Protein AF-A0AAU7BLT0-F1 (afdb_monomer)

Solvent-accessible surface area (backbone atoms only — not comparable to full-atom values): 27805 Å² total; per-residue (Å²): 126,83,79,65,95,32,57,62,42,97,43,63,90,70,58,60,27,49,57,59,54,51,46,29,73,66,62,16,68,49,46,55,25,58,67,55,67,46,71,44,63,78,37,58,17,85,72,25,72,59,22,44,53,38,34,56,51,38,54,55,49,49,54,55,49,50,53,52,51,52,51,50,51,54,51,29,52,54,30,20,71,73,62,75,37,73,39,12,93,90,44,60,62,70,57,52,58,51,50,51,54,52,52,52,63,37,47,43,63,43,60,30,11,44,26,50,51,56,54,52,52,52,49,52,50,44,36,49,46,14,50,40,28,53,51,43,45,53,50,49,51,52,62,51,62,33,66,67,66,51,51,65,75,53,89,53,70,73,53,61,46,32,54,47,65,39,46,59,45,42,51,47,26,51,43,37,26,50,26,49,30,57,68,47,43,64,68,87,70,86,49,62,44,40,39,38,59,46,66,46,78,75,54,99,90,39,73,45,80,42,67,74,45,76,49,80,57,97,52,33,39,38,37,32,28,43,24,20,33,69,29,82,86,64,36,49,27,80,63,38,48,22,29,11,35,44,35,42,41,45,47,51,57,60,93,53,94,49,70,65,64,32,23,48,26,34,34,42,22,53,51,31,52,44,42,43,55,34,49,55,51,45,50,55,52,49,48,56,53,54,71,68,53,51,61,48,78,87,46,81,58,64,91,75,64,60,36,60,54,56,43,51,52,47,50,55,37,54,53,46,41,56,50,51,61,52,43,52,55,70,62,80,82,61,100,63,79,33,31,59,41,51,31,51,50,60,75,41,44,44,29,42,70,53,53,88,48,42,71,61,52,37,51,54,49,32,53,54,51,40,55,56,41,47,49,53,43,48,51,50,47,69,57,66,60,50,65,51,70,95,44,76,60,44,56,52,51,54,52,31,48,55,52,51,44,53,50,41,55,55,48,27,64,74,30,88,75,36,55,59,81,77,75,78,84,76,90,66,98,78,74,81,74,87,80,86,86,88,86,83,91,75,99,72,73,92,72,69,79,62,67,63,58,60,57,54,55,61,57,57,56,56,59,58,53,55,68,67,71,71,72,85,70,97,64,100,71,69,98,84,68,78,78,89,84,76,86,86,90,85,80,91,127

pLDDT: mean 72.09, std 20.04, range [24.53, 92.56]

Mean predicted aligned error: 16.27 Å

Structure (mmCIF, N/CA/C/O backbone):
data_AF-A0AAU7BLT0-F1
#
_entry.id   AF-A0AAU7BLT0-F1
#
loop_
_atom_site.group_PDB
_atom_site.id
_atom_site.type_symbol
_atom_site.label_atom_id
_atom_site.label_alt_id
_atom_site.label_comp_id
_atom_site.label_asym_id
_atom_site.label_entity_id
_atom_site.label_seq_id
_atom_site.pdbx_PDB_ins_code
_atom_site.Cartn_x
_atom_site.Cartn_y
_atom_site.Cartn_z
_atom_site.occupancy
_atom_site.B_iso_or_equiv
_atom_site.auth_seq_id
_atom_site.auth_comp_id
_atom_site.auth_asym_id
_atom_site.auth_atom_id
_atom_site.pdbx_PDB_model_num
ATOM 1 N N . MET A 1 1 ? -8.382 -10.188 36.248 1.00 40.50 1 MET A N 1
ATOM 2 C CA . MET A 1 1 ? -9.639 -9.945 35.510 1.00 40.50 1 MET A CA 1
ATOM 3 C C . MET A 1 1 ? -9.408 -10.408 34.086 1.00 40.50 1 MET A C 1
ATOM 5 O O . MET A 1 1 ? -8.358 -10.093 33.542 1.00 40.50 1 MET A O 1
ATOM 9 N N . ALA A 1 2 ? -10.273 -11.278 33.562 1.00 37.47 2 ALA A N 1
ATOM 10 C CA . ALA A 1 2 ? -10.104 -11.847 32.229 1.00 37.47 2 ALA A CA 1
ATOM 11 C C . ALA A 1 2 ? -10.114 -10.719 31.189 1.00 37.47 2 ALA A C 1
ATOM 13 O O . ALA A 1 2 ? -10.992 -9.860 31.220 1.00 37.47 2 ALA A O 1
ATOM 14 N N . GLN A 1 3 ? -9.112 -10.714 30.314 1.00 46.44 3 GLN A N 1
ATOM 15 C CA . GLN A 1 3 ? -9.011 -9.788 29.193 1.00 46.44 3 GLN A CA 1
ATOM 16 C C . GLN A 1 3 ? -10.298 -9.902 28.364 1.00 46.44 3 GLN A C 1
ATOM 18 O O . GLN A 1 3 ? -10.687 -11.007 27.981 1.00 46.44 3 GLN A O 1
ATOM 23 N N . MET A 1 4 ? -11.011 -8.788 28.173 1.00 58.31 4 MET A N 1
ATOM 24 C CA . MET A 1 4 ? -12.294 -8.794 27.470 1.00 58.31 4 MET A CA 1
ATOM 25 C C . MET A 1 4 ? -12.101 -9.353 26.049 1.00 58.31 4 MET A C 1
ATOM 27 O O . MET A 1 4 ? -11.249 -8.836 25.325 1.00 58.31 4 MET A O 1
ATOM 31 N N . PRO A 1 5 ? -12.874 -10.372 25.622 1.00 58.91 5 PRO A N 1
ATOM 32 C CA . PRO A 1 5 ? -12.659 -11.055 24.341 1.00 58.91 5 PRO A CA 1
ATOM 33 C C . PRO A 1 5 ? -12.848 -10.135 23.123 1.00 58.91 5 PRO A C 1
ATOM 35 O O . PRO A 1 5 ? -12.304 -10.411 22.059 1.00 58.91 5 PRO A O 1
ATOM 38 N N . PHE A 1 6 ? -13.570 -9.022 23.295 1.00 69.69 6 PHE A N 1
ATOM 39 C CA . PHE A 1 6 ? -13.773 -7.978 22.291 1.00 69.69 6 PHE A CA 1
ATOM 40 C C . PHE A 1 6 ? -13.672 -6.596 22.945 1.00 69.69 6 PHE A C 1
ATOM 42 O O . PHE A 1 6 ? -14.680 -5.919 23.145 1.00 69.69 6 PHE A O 1
ATOM 49 N N . SER A 1 7 ? -12.461 -6.189 23.334 1.00 78.19 7 SER A N 1
ATOM 50 C CA . SER A 1 7 ? -12.248 -4.826 23.835 1.00 78.19 7 SER A CA 1
ATOM 51 C C . SER A 1 7 ? -12.543 -3.808 22.723 1.00 78.19 7 SER A C 1
ATOM 53 O O . SER A 1 7 ? -11.964 -3.924 21.639 1.00 78.19 7 SER A O 1
ATOM 55 N N . PRO A 1 8 ? -13.410 -2.805 22.954 1.00 79.62 8 PRO A N 1
ATOM 56 C CA . PRO A 1 8 ? -13.697 -1.773 21.959 1.00 79.62 8 PRO A CA 1
ATOM 57 C C . PRO A 1 8 ? -12.509 -0.832 21.714 1.00 79.62 8 PRO A C 1
ATOM 59 O O . PRO A 1 8 ? -12.447 -0.196 20.665 1.00 79.62 8 PRO A O 1
ATOM 62 N N . CYS A 1 9 ? -11.558 -0.778 22.649 1.00 80.62 9 CYS A N 1
ATOM 63 C CA . CYS A 1 9 ? -10.378 0.077 22.593 1.00 80.62 9 CYS A CA 1
ATOM 64 C C . CYS A 1 9 ? -9.114 -0.794 22.678 1.00 80.62 9 CYS A C 1
ATOM 66 O O . CYS A 1 9 ? -9.040 -1.705 23.507 1.00 80.62 9 CYS A O 1
ATOM 68 N N . SER A 1 10 ? -8.121 -0.523 21.827 1.00 71.31 10 SER A N 1
ATOM 69 C CA . SER A 1 10 ? -6.806 -1.183 21.878 1.00 71.31 10 SER A CA 1
ATOM 70 C C . SER A 1 10 ? -5.952 -0.684 23.046 1.00 71.31 10 SER A C 1
ATOM 72 O O . SER A 1 10 ? -5.192 -1.459 23.617 1.00 71.31 10 SER A O 1
ATOM 74 N N . ASP A 1 11 ? -6.119 0.587 23.416 1.00 73.94 11 ASP A N 1
ATOM 75 C CA . ASP A 1 11 ? -5.579 1.198 24.628 1.00 73.94 11 ASP A CA 1
ATOM 76 C C . ASP A 1 11 ? -6.754 1.739 25.466 1.00 73.94 11 ASP A C 1
ATOM 78 O O . ASP A 1 11 ? -7.514 2.579 24.971 1.00 73.94 11 ASP A O 1
ATOM 82 N N . PRO A 1 12 ? -6.955 1.257 26.704 1.00 69.44 12 PRO A N 1
ATOM 83 C CA . PRO A 1 12 ? -8.014 1.759 27.573 1.00 69.44 12 PRO A CA 1
ATOM 84 C C . PRO A 1 12 ? -7.816 3.204 28.053 1.00 69.44 12 PRO A C 1
ATOM 86 O O . PRO A 1 12 ? -8.786 3.826 28.476 1.00 69.44 12 PRO A O 1
ATOM 89 N N . SER A 1 13 ? -6.589 3.735 28.014 1.00 69.69 13 SER A N 1
ATOM 90 C CA . SER A 1 13 ? -6.262 5.084 28.497 1.00 69.69 13 SER A CA 1
ATOM 91 C C . SER A 1 13 ? -6.510 6.192 27.464 1.00 69.69 13 SER A C 1
ATOM 93 O O . SER A 1 13 ? -6.757 7.335 27.845 1.00 69.69 13 SER A O 1
ATOM 95 N N . ASP A 1 14 ? -6.525 5.851 26.172 1.00 75.81 14 ASP A N 1
ATOM 96 C CA . ASP A 1 14 ? -6.871 6.751 25.062 1.00 75.81 14 ASP A CA 1
ATOM 97 C C . ASP A 1 14 ? -7.836 6.058 24.087 1.00 75.81 14 ASP A C 1
ATOM 99 O O . ASP A 1 14 ? -7.508 5.715 22.944 1.00 75.81 14 ASP A O 1
ATOM 103 N N . CYS A 1 15 ? -9.065 5.811 24.550 1.00 83.50 15 CYS A N 1
ATOM 104 C CA . CYS A 1 15 ? -10.075 5.224 23.683 1.00 83.50 15 CYS A CA 1
ATOM 105 C C . CYS A 1 15 ? -10.564 6.245 22.649 1.00 83.50 15 CYS A C 1
ATOM 107 O O . CYS A 1 15 ? -11.215 7.238 22.978 1.00 83.50 15 CYS A O 1
ATOM 109 N N . SER A 1 16 ? -10.288 5.980 21.371 1.00 85.38 16 SER A N 1
ATOM 110 C CA . SER A 1 16 ? -10.695 6.844 20.256 1.00 85.38 16 SER A CA 1
ATOM 111 C C . SER A 1 16 ? -12.068 6.513 19.660 1.00 85.38 16 SER A C 1
ATOM 113 O O . SER A 1 16 ? -12.598 7.340 18.918 1.00 85.38 16 SER A O 1
ATOM 115 N N . ASP A 1 17 ? -12.684 5.397 20.062 1.00 89.06 17 ASP A N 1
ATOM 116 C CA . ASP A 1 17 ? -14.008 4.971 19.601 1.00 89.06 17 ASP A CA 1
ATOM 117 C C . ASP A 1 17 ? -15.105 5.981 19.979 1.00 89.06 17 ASP A C 1
ATOM 119 O O . ASP A 1 17 ? -15.315 6.312 21.152 1.00 89.06 17 ASP A O 1
ATOM 123 N N . GLN A 1 18 ? -15.838 6.470 18.977 1.00 90.56 18 GLN A N 1
ATOM 124 C CA . GLN A 1 18 ? -16.858 7.500 19.184 1.00 90.56 18 GLN A CA 1
ATOM 125 C C . GLN A 1 18 ? -18.104 6.963 19.902 1.00 90.56 18 GLN A C 1
ATOM 127 O O . GLN A 1 18 ? -18.751 7.701 20.648 1.00 90.56 18 GLN A O 1
ATOM 132 N N . SER A 1 19 ? -18.429 5.681 19.726 1.00 91.06 19 SER A N 1
ATOM 133 C CA . SER A 1 19 ? -19.546 5.008 20.403 1.00 91.06 19 SER A CA 1
ATOM 134 C C . SER A 1 19 ? -19.275 4.888 21.901 1.00 91.06 19 SER A C 1
ATOM 136 O O . SER A 1 19 ? -20.150 5.197 22.708 1.00 91.06 19 SER A O 1
ATOM 138 N N . VAL A 1 20 ? -18.050 4.504 22.282 1.00 91.25 20 VAL A N 1
ATOM 139 C CA . VAL A 1 20 ? -17.615 4.447 23.688 1.00 91.25 20 VAL A CA 1
ATOM 140 C C . VAL A 1 20 ? -17.648 5.840 24.312 1.00 91.25 20 VAL A C 1
ATOM 142 O O . VAL A 1 20 ? -18.235 6.011 25.377 1.00 91.25 20 VAL A O 1
ATOM 145 N N . LYS A 1 21 ? -17.123 6.864 23.623 1.00 90.44 21 LYS A N 1
ATOM 146 C CA . LYS A 1 21 ? -17.201 8.261 24.095 1.00 90.44 21 LYS A CA 1
ATOM 147 C C . LYS A 1 21 ? -18.640 8.733 24.286 1.00 90.44 21 LYS A C 1
ATOM 149 O O . LYS A 1 21 ? -18.938 9.451 25.240 1.00 90.44 21 LYS A O 1
ATOM 154 N N . MET A 1 22 ? -19.546 8.344 23.391 1.00 90.88 22 MET A N 1
ATOM 155 C CA . MET A 1 22 ? -20.962 8.680 23.503 1.00 90.88 22 MET A CA 1
ATOM 156 C C . MET A 1 22 ? -21.622 7.975 24.694 1.00 90.88 22 MET A C 1
ATOM 158 O O . MET A 1 22 ? -22.355 8.625 25.439 1.00 90.88 22 MET A O 1
ATOM 162 N N . LEU A 1 23 ? -21.309 6.698 24.941 1.00 91.12 23 LEU A N 1
ATOM 163 C CA . LEU A 1 23 ? -21.746 5.999 26.153 1.00 91.12 23 LEU A CA 1
ATOM 164 C C . LEU A 1 23 ? -21.183 6.651 27.419 1.00 91.12 23 LEU A C 1
ATOM 166 O O . LEU A 1 23 ? -21.939 6.852 28.366 1.00 91.12 23 LEU A O 1
ATOM 170 N N . GLY A 1 24 ? -19.908 7.046 27.424 1.00 89.44 24 GLY A N 1
ATOM 171 C CA . GLY A 1 24 ? -19.286 7.766 28.538 1.00 89.44 24 GLY A CA 1
ATOM 172 C C . GLY A 1 24 ? -19.991 9.090 28.850 1.00 89.44 24 GLY A C 1
ATOM 173 O O . GLY A 1 24 ? -20.228 9.404 30.012 1.00 89.44 24 GLY A O 1
ATOM 174 N N . ARG A 1 25 ? -20.445 9.837 27.832 1.00 89.00 25 ARG A N 1
ATOM 175 C CA . ARG A 1 25 ? -21.252 11.060 28.037 1.00 89.00 25 ARG A CA 1
ATOM 176 C C . ARG A 1 25 ? -22.628 10.789 28.655 1.00 89.00 25 ARG A C 1
ATOM 178 O O . ARG A 1 25 ? -23.140 11.648 29.363 1.00 89.00 25 ARG A O 1
ATOM 185 N N . ILE A 1 26 ? -23.234 9.634 28.375 1.00 89.31 26 ILE A N 1
ATOM 186 C CA . ILE A 1 26 ? -24.577 9.275 28.861 1.00 89.31 26 ILE A CA 1
ATOM 187 C C . ILE A 1 26 ? -24.500 8.656 30.263 1.00 89.31 26 ILE A C 1
ATOM 189 O O . ILE A 1 26 ? -25.140 9.137 31.196 1.00 89.31 26 ILE A O 1
ATOM 193 N N . PHE A 1 27 ? -23.702 7.601 30.418 1.00 89.38 27 PHE A N 1
ATOM 194 C CA . PHE A 1 27 ? -23.633 6.771 31.624 1.00 89.38 27 PHE A CA 1
ATOM 195 C C . PHE A 1 27 ? -22.518 7.189 32.590 1.00 89.38 27 PHE A C 1
ATOM 197 O O . PHE A 1 27 ? -22.533 6.793 33.757 1.00 89.38 27 PHE A O 1
ATOM 204 N N . GLY A 1 28 ? -21.601 8.050 32.143 1.00 88.06 28 GLY A N 1
ATOM 205 C CA . GLY A 1 28 ? -20.552 8.633 32.969 1.00 88.06 28 GLY A CA 1
ATOM 206 C C . GLY A 1 28 ? -19.299 7.762 33.067 1.00 88.06 28 GLY A C 1
ATOM 207 O O . GLY A 1 28 ? -19.135 6.816 32.291 1.00 88.06 28 GLY A O 1
ATOM 208 N N . PRO A 1 29 ? -18.429 8.050 34.052 1.00 87.06 29 PRO A N 1
ATOM 209 C CA . PRO A 1 29 ? -17.115 7.413 34.192 1.00 87.06 29 PRO A CA 1
ATOM 210 C C . PRO A 1 29 ? -17.170 5.909 34.491 1.00 87.06 29 PRO A C 1
ATOM 212 O O . PRO A 1 29 ? -16.160 5.221 34.380 1.00 87.06 29 PRO A O 1
ATOM 215 N N . VAL A 1 30 ? -18.352 5.361 34.805 1.00 88.12 30 VAL A N 1
ATOM 216 C CA . VAL A 1 30 ? -18.552 3.907 34.910 1.00 88.12 30 VAL A CA 1
ATOM 217 C C . VAL A 1 30 ? -18.152 3.188 33.617 1.00 88.12 30 VAL A C 1
ATOM 219 O O . VAL A 1 30 ? -17.631 2.079 33.670 1.00 88.12 30 VAL A O 1
ATOM 222 N N . ILE A 1 31 ? -18.351 3.822 32.455 1.00 89.06 31 ILE A N 1
ATOM 223 C CA . ILE A 1 31 ? -17.969 3.259 31.156 1.00 89.06 31 ILE A CA 1
ATOM 224 C C . ILE A 1 31 ? -16.453 3.146 31.043 1.00 89.06 31 ILE A C 1
ATOM 226 O O . ILE A 1 31 ? -15.965 2.102 30.622 1.00 89.06 31 ILE A O 1
ATOM 230 N N . ASP A 1 32 ? -15.716 4.166 31.479 1.00 85.94 32 ASP A N 1
ATOM 231 C CA . ASP A 1 32 ? -14.252 4.163 31.444 1.00 85.94 32 ASP A CA 1
ATOM 232 C C . ASP A 1 32 ? -13.696 3.062 32.356 1.00 85.94 32 ASP A C 1
ATOM 234 O O . ASP A 1 32 ? -12.798 2.318 31.959 1.00 85.94 32 ASP A O 1
ATOM 238 N N . SER A 1 33 ? -14.298 2.868 33.537 1.00 86.12 33 SER A N 1
ATOM 239 C CA . SER A 1 33 ? -13.936 1.761 34.426 1.00 86.12 33 SER A CA 1
ATOM 240 C C . SER A 1 33 ? -14.190 0.393 33.796 1.00 86.12 33 SER A C 1
ATOM 242 O O . SER A 1 33 ? -13.324 -0.480 33.875 1.00 86.12 33 SER A O 1
ATOM 244 N N . LEU A 1 34 ? -15.338 0.210 33.135 1.00 86.62 34 LEU A N 1
ATOM 245 C CA . LEU A 1 34 ? -15.687 -1.040 32.453 1.00 86.62 34 LEU A CA 1
ATOM 246 C C . LEU A 1 34 ? -14.769 -1.315 31.251 1.00 86.62 34 LEU A C 1
ATOM 248 O O . LEU A 1 34 ? -14.335 -2.450 31.069 1.00 86.62 34 LEU A O 1
ATOM 252 N N . VAL A 1 35 ? -14.421 -0.287 30.471 1.00 85.94 35 VAL A N 1
ATOM 253 C CA . VAL A 1 35 ? -13.487 -0.382 29.336 1.00 85.94 35 VAL A CA 1
ATOM 254 C C . VAL A 1 35 ? -12.070 -0.717 29.804 1.00 85.94 35 VAL A C 1
ATOM 256 O O . VAL A 1 35 ? -11.416 -1.579 29.220 1.00 85.94 35 VAL A O 1
ATOM 259 N N . ALA A 1 36 ? -11.603 -0.088 30.884 1.00 82.88 36 ALA A N 1
ATOM 260 C CA . ALA A 1 36 ? -10.305 -0.381 31.490 1.00 82.88 36 ALA A CA 1
ATOM 261 C C . ALA A 1 36 ? -10.272 -1.715 32.248 1.00 82.88 36 ALA A C 1
ATOM 263 O O . ALA A 1 36 ? -9.206 -2.151 32.686 1.00 82.88 36 ALA A O 1
ATOM 264 N N . GLY A 1 37 ? -11.428 -2.364 32.425 1.00 79.94 37 GLY A N 1
ATOM 265 C CA . GLY A 1 37 ? -11.562 -3.551 33.257 1.00 79.94 37 GLY A CA 1
ATOM 266 C C . GLY A 1 37 ? -11.150 -3.288 34.704 1.00 79.94 37 GLY A C 1
ATOM 267 O O . GLY A 1 37 ? -10.611 -4.183 35.337 1.00 79.94 37 GLY A O 1
ATOM 268 N N . THR A 1 38 ? -11.343 -2.067 35.205 1.00 82.62 38 THR A N 1
ATOM 269 C CA . THR A 1 38 ? -11.109 -1.689 36.608 1.00 82.62 38 THR A CA 1
ATOM 270 C C . THR A 1 38 ? -12.391 -1.856 37.419 1.00 82.62 38 THR A C 1
ATOM 272 O O . THR A 1 38 ? -13.465 -2.034 36.849 1.00 82.62 38 THR A O 1
ATOM 275 N N . ASP A 1 39 ? -12.290 -1.844 38.752 1.00 81.12 39 ASP A N 1
ATOM 276 C CA . ASP A 1 39 ? -13.460 -2.031 39.615 1.00 81.12 39 ASP A CA 1
ATOM 277 C C . ASP A 1 39 ? -14.449 -0.857 39.457 1.00 81.12 39 ASP A C 1
ATOM 279 O O . ASP A 1 39 ? -14.129 0.264 39.868 1.00 81.12 39 ASP A O 1
ATOM 283 N N . PRO A 1 40 ? -15.658 -1.080 38.902 1.00 79.12 40 PRO A N 1
ATOM 284 C CA . PRO A 1 40 ? -16.648 -0.021 38.734 1.00 79.12 40 PRO A CA 1
ATOM 285 C C . PRO A 1 40 ? -17.160 0.521 40.076 1.00 79.12 40 PRO A C 1
ATOM 287 O O . PRO A 1 40 ? -17.698 1.623 40.114 1.00 79.12 40 PRO A O 1
ATOM 290 N N . ASN A 1 41 ? -16.960 -0.198 41.188 1.00 78.75 41 ASN A N 1
ATOM 291 C CA . ASN A 1 41 ? -17.336 0.268 42.525 1.00 78.75 41 ASN A CA 1
ATOM 292 C C . ASN A 1 41 ? -16.447 1.409 43.047 1.00 78.75 41 ASN A C 1
ATOM 294 O O . ASN A 1 41 ? -16.811 2.063 44.026 1.00 78.75 41 ASN A O 1
ATOM 298 N N . ALA A 1 42 ? -15.303 1.669 42.410 1.00 78.44 42 ALA A N 1
ATOM 299 C CA . ALA A 1 42 ? -14.466 2.825 42.725 1.00 78.44 42 ALA A CA 1
ATOM 300 C C . ALA A 1 42 ? -15.062 4.150 42.210 1.00 78.44 42 ALA A C 1
ATOM 302 O O . ALA A 1 42 ? -14.594 5.223 42.585 1.00 78.44 42 ALA A O 1
ATOM 303 N N . VAL A 1 43 ? -16.086 4.087 41.352 1.00 79.00 43 VAL A N 1
ATOM 304 C CA . VAL A 1 43 ? -16.777 5.259 40.811 1.00 79.00 43 VAL A CA 1
ATOM 305 C C . VAL A 1 43 ? -17.921 5.645 41.740 1.00 79.00 43 VAL A C 1
ATOM 307 O O . VAL A 1 43 ? -18.775 4.819 42.054 1.00 79.00 43 VAL A O 1
ATOM 310 N N . GLU A 1 44 ? -17.974 6.906 42.160 1.00 77.44 44 GLU A N 1
ATOM 311 C CA . GLU A 1 44 ? -19.081 7.410 42.975 1.00 77.44 44 GLU A CA 1
ATOM 312 C C . GLU A 1 44 ? -20.333 7.678 42.128 1.00 77.44 44 GLU A C 1
ATOM 314 O O . GLU A 1 44 ? -20.264 8.298 41.065 1.00 77.44 44 GLU A O 1
ATOM 319 N N . ALA A 1 45 ? -21.509 7.300 42.640 1.00 72.25 45 ALA A N 1
ATOM 320 C CA . ALA A 1 45 ? -22.798 7.562 41.990 1.00 72.25 45 ALA A CA 1
ATOM 321 C C . ALA A 1 45 ? -23.063 9.055 41.695 1.00 72.25 45 ALA A C 1
ATOM 323 O O . ALA A 1 45 ? -23.789 9.380 40.757 1.00 72.25 45 ALA A O 1
ATOM 324 N N . GLY A 1 46 ? -22.464 9.969 42.470 1.00 71.19 46 GLY A N 1
ATOM 325 C CA . GLY A 1 46 ? -22.570 11.418 42.261 1.00 71.19 46 GLY A CA 1
ATOM 326 C C . GLY A 1 46 ? -21.848 11.923 41.008 1.00 71.19 46 GLY A C 1
ATOM 327 O O . GLY A 1 46 ? -22.114 13.035 40.556 1.00 71.19 46 GLY A O 1
ATOM 328 N N . ALA A 1 47 ? -20.978 11.107 40.406 1.00 73.38 47 ALA A N 1
ATOM 329 C CA . ALA A 1 47 ? -20.264 11.462 39.185 1.00 73.38 47 ALA A CA 1
ATOM 330 C C . ALA A 1 47 ? -21.170 11.500 37.938 1.00 73.38 47 ALA A C 1
ATOM 332 O O . ALA A 1 47 ? -20.758 12.012 36.897 1.00 73.38 47 ALA A O 1
ATOM 333 N N . ASN A 1 48 ? -22.400 10.969 38.011 1.00 83.12 48 ASN A N 1
ATOM 334 C CA . ASN A 1 48 ? -23.370 11.027 36.920 1.00 83.12 48 ASN A CA 1
ATOM 335 C C . ASN A 1 48 ? -24.823 11.123 37.440 1.00 83.12 48 ASN A C 1
ATOM 337 O O . ASN A 1 48 ? -25.241 10.402 38.346 1.00 83.12 48 ASN A O 1
ATOM 341 N N . ILE A 1 49 ? -25.629 11.991 36.820 1.00 85.69 49 ILE A N 1
ATOM 342 C CA . ILE A 1 49 ? -27.051 12.185 37.158 1.00 85.69 49 ILE A CA 1
ATOM 343 C C . ILE A 1 49 ? -27.854 10.886 37.012 1.00 85.69 49 ILE A C 1
ATOM 345 O O . ILE A 1 49 ? -28.647 10.540 37.886 1.00 85.69 49 ILE A O 1
ATOM 349 N N . LEU A 1 50 ? -27.636 10.144 35.929 1.00 85.00 50 LEU A N 1
ATOM 350 C CA . LEU A 1 50 ? -28.315 8.888 35.641 1.00 85.00 50 LEU A CA 1
ATOM 351 C C . LEU A 1 50 ? -27.969 7.811 36.677 1.00 85.00 50 LEU A C 1
ATOM 353 O O . LEU A 1 50 ? -28.857 7.086 37.117 1.00 85.00 50 LEU A O 1
ATOM 357 N N . ALA A 1 51 ? -26.715 7.759 37.131 1.00 83.81 51 ALA A N 1
ATOM 358 C CA . ALA A 1 51 ? -26.290 6.874 38.216 1.00 83.81 51 ALA A CA 1
ATOM 359 C C . ALA A 1 51 ? -27.019 7.194 39.534 1.00 83.81 51 ALA A C 1
ATOM 361 O O . ALA A 1 51 ? -27.491 6.293 40.230 1.00 83.81 51 ALA A O 1
ATOM 362 N N . THR A 1 52 ? -27.196 8.482 39.840 1.00 84.25 52 THR A N 1
ATOM 363 C CA . THR A 1 52 ? -27.975 8.930 41.005 1.00 84.25 52 THR A CA 1
ATOM 364 C C . THR A 1 52 ? -29.454 8.535 40.883 1.00 84.25 52 THR A C 1
ATOM 366 O O . THR A 1 52 ? -30.039 8.013 41.834 1.00 84.25 52 THR A O 1
ATOM 369 N N . MET A 1 53 ? -30.060 8.714 39.704 1.00 86.38 53 MET A N 1
ATOM 370 C CA . MET A 1 53 ? -31.446 8.301 39.443 1.00 86.38 53 MET A CA 1
ATOM 371 C C . MET A 1 53 ? -31.625 6.781 39.533 1.00 86.38 53 MET A C 1
ATOM 373 O O . MET A 1 53 ? -32.603 6.310 40.119 1.00 86.38 53 MET A O 1
ATOM 377 N N . PHE A 1 54 ? -30.680 6.006 38.993 1.00 87.12 54 PHE A N 1
ATOM 378 C CA . PHE A 1 54 ? -30.712 4.549 39.074 1.00 87.12 54 PHE A CA 1
ATOM 379 C C . PHE A 1 54 ? -30.526 4.038 40.494 1.00 87.12 54 PHE A C 1
ATOM 381 O O . PHE A 1 54 ? -31.205 3.084 40.857 1.00 87.12 54 PHE A O 1
ATOM 388 N N . SER A 1 55 ? -29.704 4.684 41.320 1.00 83.62 55 SER A N 1
ATOM 389 C CA . SER A 1 55 ? -29.575 4.322 42.735 1.00 83.62 55 SER A CA 1
ATOM 390 C C . SER A 1 55 ? -30.931 4.391 43.446 1.00 83.62 55 SER A C 1
ATOM 392 O O . SER A 1 55 ? -31.369 3.422 44.077 1.00 83.62 55 SER A O 1
ATOM 394 N N . PHE A 1 56 ? -31.664 5.492 43.244 1.00 86.69 56 PHE A N 1
ATOM 395 C CA . PHE A 1 56 ? -33.008 5.652 43.794 1.00 86.69 56 PHE A CA 1
ATOM 396 C C . PHE A 1 56 ? -33.986 4.610 43.230 1.00 86.69 56 PHE A C 1
ATOM 398 O O . PHE A 1 56 ? -34.676 3.922 43.983 1.00 86.69 56 PHE A O 1
ATOM 405 N N . PHE A 1 57 ? -34.001 4.423 41.910 1.00 87.38 57 PHE A N 1
ATOM 406 C CA . PHE A 1 57 ? -34.853 3.432 41.252 1.00 87.38 57 PHE A CA 1
ATOM 407 C C . PHE A 1 57 ? -34.590 1.992 41.733 1.00 87.38 57 PHE A C 1
ATOM 409 O O . PHE A 1 57 ? -35.528 1.270 42.074 1.00 87.38 57 PHE A O 1
ATOM 416 N N . ASN A 1 58 ? -33.320 1.589 41.827 1.00 87.25 58 ASN A N 1
ATOM 417 C CA . ASN A 1 58 ? -32.898 0.262 42.277 1.00 87.25 58 ASN A CA 1
ATOM 418 C C . ASN A 1 58 ? -33.314 0.018 43.736 1.00 87.25 58 ASN A C 1
ATOM 420 O O . ASN A 1 58 ? -33.811 -1.062 44.059 1.00 87.25 58 ASN A O 1
ATOM 424 N N . SER A 1 59 ? -33.203 1.031 44.605 1.00 85.62 59 SER A N 1
ATOM 425 C CA . SER A 1 59 ? -33.707 0.934 45.982 1.00 85.62 59 SER A CA 1
ATOM 426 C C . SER A 1 59 ? -35.226 0.713 46.042 1.00 85.62 59 SER A C 1
ATOM 428 O O . SER A 1 59 ? -35.693 -0.126 46.813 1.00 85.62 59 SER A O 1
ATOM 430 N N . GLY A 1 60 ? -35.998 1.373 45.170 1.00 87.81 60 GLY A N 1
ATOM 431 C CA . GLY A 1 60 ? -37.444 1.169 45.057 1.00 87.81 60 GLY A CA 1
ATOM 432 C C . GLY A 1 60 ? -37.813 -0.249 44.608 1.00 87.81 60 GLY A C 1
ATOM 433 O O . GLY A 1 60 ? -38.707 -0.873 45.182 1.00 87.81 60 GLY A O 1
ATOM 434 N N . ILE A 1 61 ? -37.084 -0.800 43.632 1.00 88.69 61 ILE A N 1
ATOM 435 C CA . ILE A 1 61 ? -37.279 -2.187 43.181 1.00 88.69 61 ILE A CA 1
ATOM 436 C C . ILE A 1 61 ? -36.939 -3.185 44.287 1.00 88.69 61 ILE A C 1
ATOM 438 O O . ILE A 1 61 ? -37.662 -4.166 44.444 1.00 88.69 61 ILE A O 1
ATOM 442 N N . LEU A 1 62 ? -35.885 -2.954 45.076 1.00 86.88 62 LEU A N 1
ATOM 443 C CA . LEU A 1 62 ? -35.532 -3.852 46.180 1.00 86.88 62 LEU A CA 1
ATOM 444 C C . LEU A 1 62 ? -36.628 -3.934 47.243 1.00 86.88 62 LEU A C 1
ATOM 446 O O . LEU A 1 62 ? -36.870 -5.019 47.771 1.00 86.88 62 LEU A O 1
ATOM 450 N N . ILE A 1 63 ? -37.337 -2.835 47.514 1.00 89.69 63 ILE A N 1
ATOM 451 C CA . ILE A 1 63 ? -38.502 -2.850 48.409 1.00 89.69 63 ILE A CA 1
ATOM 452 C C . ILE A 1 63 ? -39.574 -3.795 47.853 1.00 89.69 63 ILE A C 1
ATOM 454 O O . ILE A 1 63 ? -40.021 -4.698 48.560 1.00 89.69 63 ILE A O 1
ATOM 458 N N . ILE A 1 64 ? -39.934 -3.659 46.574 1.00 89.75 64 ILE A N 1
ATOM 459 C CA . ILE A 1 64 ? -40.907 -4.552 45.920 1.00 89.75 64 ILE A CA 1
ATOM 460 C C . ILE A 1 64 ? -40.407 -6.004 45.925 1.00 89.75 64 ILE A C 1
ATOM 462 O O . ILE A 1 64 ? -41.158 -6.921 46.258 1.00 89.75 64 ILE A O 1
ATOM 466 N N . GLY A 1 65 ? -39.127 -6.222 45.619 1.00 87.44 65 GLY A N 1
ATOM 467 C CA . GLY A 1 65 ? -38.489 -7.534 45.662 1.00 87.44 65 GLY A CA 1
ATOM 468 C C . GLY A 1 65 ? -38.597 -8.175 47.045 1.00 87.44 65 GLY A C 1
ATOM 469 O O . GLY A 1 65 ? -38.989 -9.334 47.151 1.00 87.44 65 GLY A O 1
ATOM 470 N N . SER A 1 66 ? -38.349 -7.414 48.113 1.00 86.88 66 SER A N 1
ATOM 471 C CA . SER A 1 66 ? -38.474 -7.898 49.493 1.00 86.88 66 SER A CA 1
ATOM 472 C C . SER A 1 66 ? -39.907 -8.306 49.860 1.00 86.88 66 SER A C 1
ATOM 474 O O . SER A 1 66 ? -40.098 -9.306 50.557 1.00 86.88 66 SER A O 1
ATOM 476 N N . LEU A 1 67 ? -40.921 -7.605 49.336 1.00 90.88 67 LEU A N 1
ATOM 477 C CA . LEU A 1 67 ? -42.331 -7.963 49.526 1.00 90.88 67 LEU A CA 1
ATOM 478 C C . LEU A 1 67 ? -42.664 -9.288 48.831 1.00 90.88 67 LEU A C 1
ATOM 480 O O . LEU A 1 67 ? -43.314 -10.148 49.425 1.00 90.88 67 LEU A O 1
ATOM 484 N N . ILE A 1 68 ? -42.168 -9.486 47.606 1.00 88.12 68 ILE A N 1
ATOM 485 C CA . ILE A 1 68 ? -42.338 -10.742 46.865 1.00 88.12 68 ILE A CA 1
ATOM 486 C C . ILE A 1 68 ? -41.648 -11.893 47.602 1.00 88.12 68 ILE A C 1
ATOM 488 O O . ILE A 1 68 ? -42.251 -12.947 47.784 1.00 88.12 68 ILE A O 1
ATOM 492 N N . VAL A 1 69 ? -40.411 -11.702 48.071 1.00 87.62 69 VAL A N 1
ATOM 493 C CA . VAL A 1 69 ? -39.681 -12.732 48.828 1.00 87.62 69 VAL A CA 1
ATOM 494 C C . VAL A 1 69 ? -40.411 -13.089 50.119 1.00 87.62 69 VAL A C 1
ATOM 496 O O . VAL A 1 69 ? -40.544 -14.269 50.432 1.00 87.62 69 VAL A O 1
ATOM 4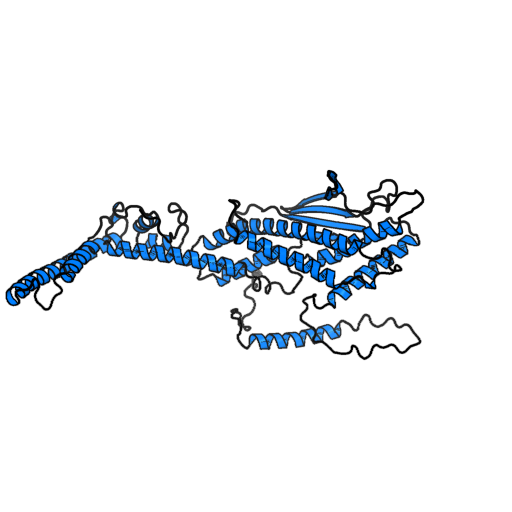99 N N . SER A 1 70 ? -40.947 -12.095 50.828 1.00 87.62 70 SER A N 1
ATOM 500 C CA . SER A 1 70 ? -41.748 -12.315 52.038 1.00 87.62 70 SER A CA 1
ATOM 501 C C . SER A 1 70 ? -43.006 -13.135 51.740 1.00 87.62 70 SER A C 1
ATOM 503 O O . SER A 1 70 ? -43.301 -14.093 52.451 1.00 87.62 70 SER A O 1
ATOM 505 N N . TYR A 1 71 ? -43.713 -12.821 50.649 1.00 88.69 71 TYR A N 1
ATOM 506 C CA . TYR A 1 71 ? -44.866 -13.601 50.192 1.00 88.69 71 TYR A CA 1
ATOM 507 C C . TYR A 1 71 ? -44.486 -15.047 49.846 1.00 88.69 71 TYR A C 1
ATOM 509 O O . TYR A 1 71 ? -45.146 -15.983 50.299 1.00 88.69 71 TYR A O 1
ATOM 517 N N . VAL A 1 72 ? -43.400 -15.248 49.092 1.00 86.25 72 VAL A N 1
ATOM 518 C CA . VAL A 1 72 ? -42.919 -16.591 48.732 1.00 86.25 72 VAL A CA 1
ATOM 519 C C . VAL A 1 72 ? -42.498 -17.380 49.970 1.00 86.25 72 VAL A C 1
ATOM 521 O O . VAL A 1 72 ? -42.760 -18.578 50.036 1.00 86.25 72 VAL A O 1
ATOM 524 N N . ALA A 1 73 ? -41.891 -16.734 50.967 1.00 85.44 73 ALA A N 1
ATOM 525 C CA . ALA A 1 73 ? -41.525 -17.383 52.220 1.00 85.44 73 ALA A CA 1
ATOM 526 C C . ALA A 1 73 ? -42.767 -17.873 52.982 1.00 85.44 73 ALA A C 1
ATOM 528 O O . ALA A 1 73 ? -42.816 -19.037 53.375 1.00 85.44 73 ALA A O 1
ATOM 529 N N . VAL A 1 74 ? -43.792 -17.024 53.130 1.00 88.38 74 VAL A N 1
ATOM 530 C CA . VAL A 1 74 ? -45.052 -17.395 53.799 1.00 88.38 74 VAL A CA 1
ATOM 531 C C . VAL A 1 74 ? -45.747 -18.534 53.053 1.00 88.38 74 VAL A C 1
ATOM 533 O O . VAL A 1 74 ? -46.039 -19.566 53.654 1.00 88.38 74 VAL A O 1
ATOM 536 N N . MET A 1 75 ? -45.939 -18.397 51.739 1.00 84.88 75 MET A N 1
ATOM 537 C CA . MET A 1 75 ? -46.577 -19.435 50.922 1.00 84.88 75 MET A CA 1
ATOM 538 C C . MET A 1 75 ? -45.770 -20.733 50.891 1.00 84.88 75 MET A C 1
ATOM 540 O O . MET A 1 75 ? -46.349 -21.815 50.920 1.00 84.88 75 MET A O 1
ATOM 544 N N . GLY A 1 76 ? -44.439 -20.646 50.877 1.00 83.50 76 GLY A N 1
ATOM 545 C CA . GLY A 1 76 ? -43.552 -21.803 50.951 1.00 83.50 76 GLY A CA 1
ATOM 546 C C . GLY A 1 76 ? -43.740 -22.586 52.249 1.00 83.50 76 GLY A C 1
ATOM 547 O O . GLY A 1 76 ? -43.845 -23.812 52.206 1.00 83.50 76 GLY A O 1
ATOM 548 N N . VAL A 1 77 ? -43.850 -21.898 53.391 1.00 85.50 77 VAL A N 1
ATOM 549 C CA . VAL A 1 77 ? -44.141 -22.530 54.690 1.00 85.50 77 VAL A CA 1
ATOM 550 C C . VAL A 1 77 ? -45.538 -23.151 54.692 1.00 85.50 77 VAL A C 1
ATOM 552 O O . VAL A 1 77 ? -45.680 -24.310 55.075 1.00 85.50 77 VAL A O 1
ATOM 555 N N . THR A 1 78 ? -46.559 -22.430 54.219 1.00 84.62 78 THR A N 1
ATOM 556 C CA . THR A 1 78 ? -47.942 -22.935 54.165 1.00 84.62 78 THR A CA 1
ATOM 557 C C . THR A 1 78 ? -48.070 -24.175 53.280 1.00 84.62 78 THR A C 1
ATOM 559 O O . THR A 1 78 ? -48.681 -25.160 53.687 1.00 84.62 78 THR A O 1
ATOM 562 N N . ASN A 1 79 ? -47.453 -24.168 52.099 1.00 80.94 79 ASN A N 1
ATOM 563 C CA . ASN A 1 79 ? -47.474 -25.309 51.186 1.00 80.94 79 ASN A CA 1
ATOM 564 C C . ASN A 1 79 ? -46.694 -26.503 51.750 1.00 80.94 79 ASN A C 1
ATOM 566 O O . ASN A 1 79 ? -47.145 -27.636 51.626 1.00 80.94 79 ASN A O 1
ATOM 570 N N . THR A 1 80 ? -45.576 -26.258 52.441 1.00 84.25 80 THR A N 1
ATOM 571 C CA . THR A 1 80 ? -44.832 -27.321 53.141 1.00 84.25 80 THR A CA 1
ATOM 572 C C . THR A 1 80 ? -45.668 -27.956 54.253 1.00 84.25 80 THR A C 1
ATOM 574 O O . THR A 1 80 ? -45.655 -29.173 54.415 1.00 84.25 80 THR A O 1
ATOM 577 N N . ALA A 1 81 ? -46.417 -27.142 55.004 1.00 82.88 81 ALA A N 1
ATOM 578 C CA . ALA A 1 81 ? -47.275 -27.617 56.086 1.00 82.88 81 ALA A CA 1
ATOM 579 C C . ALA A 1 81 ? -48.463 -28.459 55.583 1.00 82.88 81 ALA A C 1
ATOM 581 O O . ALA A 1 81 ? -48.851 -29.408 56.259 1.00 82.88 81 ALA A O 1
ATOM 582 N N . ASN A 1 82 ? -49.020 -28.132 54.412 1.00 80.94 82 ASN A N 1
ATOM 583 C CA . ASN A 1 82 ? -50.164 -28.848 53.838 1.00 80.94 82 ASN A CA 1
ATOM 584 C C . ASN A 1 82 ? -49.764 -30.116 53.062 1.00 80.94 82 ASN A C 1
ATOM 586 O O . ASN A 1 82 ? -50.448 -31.131 53.175 1.00 80.94 82 ASN A O 1
ATOM 590 N N . ASP A 1 83 ? -48.672 -30.071 52.291 1.00 80.94 83 ASP A N 1
ATOM 591 C CA . ASP A 1 83 ? -48.295 -31.155 51.370 1.00 80.94 83 ASP A CA 1
ATOM 592 C C . ASP A 1 83 ? -47.255 -32.129 51.957 1.00 80.94 83 ASP A C 1
ATOM 594 O O . ASP A 1 83 ? -47.028 -33.198 51.392 1.00 80.94 83 ASP A O 1
ATOM 598 N N . GLY A 1 84 ? -46.590 -31.777 53.064 1.00 78.56 84 GLY A N 1
ATOM 599 C CA . GLY A 1 84 ? -45.551 -32.601 53.700 1.00 78.56 84 GLY A CA 1
ATOM 600 C C . GLY A 1 84 ? -44.209 -32.659 52.950 1.00 78.56 84 GLY A C 1
ATOM 601 O O . GLY A 1 84 ? -43.250 -33.239 53.456 1.00 78.56 84 GLY A O 1
ATOM 602 N N . GLU A 1 85 ? -44.109 -32.031 51.776 1.00 77.31 85 GLU A N 1
ATOM 603 C CA . GLU A 1 85 ? -42.880 -31.869 50.990 1.00 77.31 85 GLU A CA 1
ATOM 604 C C . GLU A 1 85 ? -42.381 -30.414 51.073 1.00 77.31 85 GLU A C 1
ATOM 606 O O . GLU A 1 85 ? -43.173 -29.473 51.045 1.00 77.31 85 GLU A O 1
ATOM 611 N N . ALA A 1 86 ? -41.063 -30.195 51.168 1.00 72.19 86 ALA A N 1
ATOM 612 C CA . ALA A 1 86 ? -40.486 -28.851 51.281 1.00 72.19 86 ALA A CA 1
ATOM 613 C C . ALA A 1 86 ? -40.830 -27.968 50.059 1.00 72.19 86 ALA A C 1
ATOM 615 O O . ALA A 1 86 ? -40.435 -28.288 48.940 1.00 72.19 86 ALA A O 1
ATOM 616 N N . MET A 1 87 ? -41.502 -26.834 50.302 1.00 71.19 87 MET A N 1
ATOM 617 C CA . MET A 1 87 ? -42.156 -25.912 49.345 1.00 71.19 87 MET A CA 1
ATOM 618 C C . MET A 1 87 ? -43.444 -26.411 48.658 1.00 71.19 87 MET A C 1
ATOM 620 O O . MET A 1 87 ? -44.050 -25.661 47.891 1.00 71.19 87 MET A O 1
ATOM 624 N N . GLY A 1 88 ? -43.929 -27.604 48.998 1.00 67.31 88 GLY A N 1
ATOM 625 C CA . GLY A 1 88 ? -45.138 -28.211 48.438 1.00 67.31 88 GLY A CA 1
ATOM 626 C C . GLY A 1 88 ? -44.988 -28.727 47.007 1.00 67.31 88 GLY A C 1
ATOM 627 O O . GLY A 1 88 ? -44.012 -28.453 46.310 1.00 67.31 88 GLY A O 1
ATOM 628 N N . LYS A 1 89 ? -45.990 -29.478 46.543 1.00 65.62 89 LYS A N 1
ATOM 629 C CA . LYS A 1 89 ? -45.908 -30.276 45.303 1.00 65.62 89 LYS A CA 1
ATOM 630 C C . LYS A 1 89 ? -45.965 -29.439 44.020 1.00 65.62 89 LYS A C 1
ATOM 632 O O . LYS A 1 89 ? -45.639 -29.910 42.933 1.00 65.62 89 LYS A O 1
ATOM 637 N N . SER A 1 90 ? -46.421 -28.193 44.144 1.00 70.94 90 SER A N 1
ATOM 638 C CA . SER A 1 90 ? -46.629 -27.260 43.032 1.00 70.94 90 SER A CA 1
ATOM 639 C C . SER A 1 90 ? -45.422 -26.357 42.741 1.00 70.94 90 SER A C 1
ATOM 641 O O . SER A 1 90 ? -45.385 -25.734 41.680 1.00 70.94 90 SER A O 1
ATOM 643 N N . TRP A 1 91 ? -44.431 -26.278 43.640 1.00 70.06 91 TRP A N 1
ATOM 644 C CA . TRP A 1 91 ? -43.258 -25.406 43.494 1.00 70.06 91 TRP A CA 1
ATOM 645 C C . TRP A 1 91 ? -41.971 -26.224 43.402 1.00 70.06 91 TRP A C 1
ATOM 647 O O . TRP A 1 91 ? -41.807 -27.258 44.043 1.00 70.06 91 TRP A O 1
ATOM 657 N N . SER A 1 92 ? -41.003 -25.743 42.619 1.00 76.81 92 SER A N 1
ATOM 658 C CA . SER A 1 92 ? -39.685 -26.373 42.595 1.00 76.81 92 SER A CA 1
ATOM 659 C C . SER A 1 92 ? -38.906 -25.991 43.855 1.00 76.81 92 SER A C 1
ATOM 661 O O . SER A 1 92 ? -38.415 -24.863 43.960 1.00 76.81 92 SER A O 1
ATOM 663 N N . SER A 1 93 ? -38.767 -26.949 44.774 1.00 76.12 93 SER A N 1
ATOM 664 C CA . SER A 1 93 ? -38.015 -26.825 46.034 1.00 76.12 93 SER A CA 1
ATOM 665 C C . SER A 1 93 ? -36.553 -26.388 45.832 1.00 76.12 93 SER A C 1
ATOM 667 O O . SER A 1 93 ? -35.995 -25.659 46.646 1.00 76.12 93 SER A O 1
ATOM 669 N N . LEU A 1 94 ? -35.944 -26.760 44.697 1.00 81.06 94 LEU A N 1
ATOM 670 C CA . LEU A 1 94 ? -34.560 -26.407 44.365 1.00 81.06 94 LEU A CA 1
ATOM 671 C C . LEU A 1 94 ? -34.444 -25.076 43.605 1.00 81.06 94 LEU A C 1
ATOM 673 O O . LEU A 1 94 ? -33.594 -24.249 43.921 1.00 81.06 94 LEU A O 1
ATOM 677 N N . TRP A 1 95 ? -35.286 -24.842 42.594 1.00 83.19 95 TRP A N 1
ATOM 678 C CA . TRP A 1 95 ? -35.113 -23.689 41.701 1.00 83.19 95 TRP A CA 1
ATOM 679 C C . TRP A 1 95 ? -35.693 -22.386 42.245 1.00 83.19 95 TRP A C 1
ATOM 681 O O . TRP A 1 95 ? -35.216 -21.312 41.874 1.00 83.19 95 TRP A O 1
ATOM 691 N N . THR A 1 96 ? -36.700 -22.451 43.116 1.00 85.50 96 THR A N 1
ATOM 692 C CA . THR A 1 96 ? -37.336 -21.243 43.662 1.00 85.50 96 THR A CA 1
ATOM 693 C C . THR A 1 96 ? -36.372 -20.449 44.552 1.00 85.50 96 THR A C 1
ATOM 695 O O . THR A 1 96 ? -36.177 -19.262 44.274 1.00 85.50 96 THR A O 1
ATOM 698 N N . PRO A 1 97 ? -35.692 -21.055 45.549 1.00 82.00 97 PRO A N 1
ATOM 699 C CA . PRO A 1 97 ? -34.733 -20.321 46.375 1.00 82.00 97 PRO A CA 1
ATOM 700 C C . PRO A 1 97 ? -33.541 -19.811 45.560 1.00 82.00 97 PRO A C 1
ATOM 702 O O . PRO A 1 97 ? -33.109 -18.675 45.744 1.00 82.00 97 PRO A O 1
ATOM 705 N N . VAL A 1 98 ? -33.058 -20.605 44.596 1.00 87.06 98 VAL A N 1
ATOM 706 C CA . VAL A 1 98 ? -31.951 -20.216 43.707 1.00 87.06 98 VAL A CA 1
ATOM 707 C C . VAL A 1 98 ? -32.300 -18.966 42.899 1.00 87.06 98 VAL A C 1
ATOM 709 O O . VAL A 1 98 ? -31.499 -18.037 42.852 1.00 87.06 98 VAL A O 1
ATOM 712 N N . ARG A 1 99 ? -33.499 -18.888 42.307 1.00 85.19 99 ARG A N 1
ATOM 713 C CA . ARG A 1 99 ? -33.942 -17.698 41.558 1.00 85.19 99 ARG A CA 1
ATOM 714 C C . ARG A 1 99 ? -34.081 -16.466 42.444 1.00 85.19 99 ARG A C 1
ATOM 716 O O . ARG A 1 99 ? -33.753 -15.374 41.995 1.00 85.19 99 ARG A O 1
ATOM 723 N N . ILE A 1 100 ? -34.544 -16.635 43.682 1.00 85.94 100 ILE A N 1
ATOM 724 C CA . ILE A 1 100 ? -34.686 -15.529 44.634 1.00 85.94 100 ILE A CA 1
ATOM 725 C C . ILE A 1 100 ? -33.319 -14.981 45.042 1.00 85.94 100 ILE A C 1
ATOM 727 O O . ILE A 1 100 ? -33.103 -13.775 44.960 1.00 85.94 100 ILE A O 1
ATOM 731 N N . VAL A 1 101 ? -32.387 -15.851 45.435 1.00 86.06 101 VAL A N 1
ATOM 732 C CA . VAL A 1 101 ? -31.040 -15.431 45.849 1.00 86.06 101 VAL A CA 1
ATOM 733 C C . VAL A 1 101 ? -30.277 -14.838 44.667 1.00 86.06 101 VAL A C 1
ATOM 735 O O . VAL A 1 101 ? -29.686 -13.770 44.802 1.00 86.06 101 VAL A O 1
ATOM 738 N N . ALA A 1 102 ? -30.337 -15.475 43.494 1.00 85.56 102 ALA A N 1
ATOM 739 C CA . ALA A 1 102 ? -29.685 -14.968 42.290 1.00 85.56 102 ALA A CA 1
ATOM 740 C C . ALA A 1 102 ? -30.289 -13.632 41.831 1.00 85.56 102 ALA A C 1
ATOM 742 O O . ALA A 1 102 ? -29.549 -12.689 41.565 1.00 85.56 102 ALA A O 1
ATOM 743 N N . GLY A 1 103 ? -31.620 -13.519 41.786 1.00 83.31 103 GLY A N 1
ATOM 744 C CA . GLY A 1 103 ? -32.309 -12.280 41.425 1.00 83.31 103 GLY A CA 1
ATOM 745 C C . GLY A 1 103 ? -32.027 -11.150 42.415 1.00 83.31 103 GLY A C 1
ATOM 746 O O . GLY A 1 103 ? -31.739 -10.033 42.000 1.00 83.31 103 GLY A O 1
ATOM 747 N N . GLY A 1 104 ? -32.030 -11.452 43.716 1.00 83.56 104 GLY A N 1
ATOM 748 C CA . GLY A 1 104 ? -31.686 -10.497 44.767 1.00 83.56 104 GLY A CA 1
ATOM 749 C C . GLY A 1 104 ? -30.247 -9.999 44.653 1.00 83.56 104 GLY A C 1
ATOM 750 O O . GLY A 1 104 ? -30.032 -8.792 44.613 1.00 83.56 104 GLY A O 1
ATOM 751 N N . ALA A 1 105 ? -29.274 -10.907 44.523 1.00 83.31 105 ALA A N 1
ATOM 752 C CA . ALA A 1 105 ? -27.855 -10.562 44.406 1.00 83.31 105 ALA A CA 1
ATOM 753 C C . ALA A 1 105 ? -27.569 -9.646 43.206 1.00 83.31 105 ALA A C 1
ATOM 755 O O . ALA A 1 105 ? -26.773 -8.715 43.292 1.00 83.31 105 ALA A O 1
ATOM 756 N N . VAL A 1 106 ? -28.253 -9.893 42.092 1.00 85.00 106 VAL A N 1
ATOM 757 C CA . VAL A 1 106 ? -28.062 -9.185 40.826 1.00 85.00 106 VAL A CA 1
ATOM 758 C C . VAL A 1 106 ? -28.738 -7.795 40.810 1.00 85.00 106 VAL A C 1
ATOM 760 O O . VAL A 1 106 ? -28.343 -6.922 40.033 1.00 85.00 106 VAL A O 1
ATOM 763 N N . LEU A 1 107 ? -29.718 -7.562 41.692 1.00 85.00 107 LEU A N 1
ATOM 764 C CA . LEU A 1 107 ? -30.424 -6.283 41.857 1.00 85.00 107 LEU A CA 1
ATOM 765 C C . LEU A 1 107 ? -29.791 -5.349 42.895 1.00 85.00 107 LEU A C 1
ATOM 767 O O . LEU A 1 107 ? -30.179 -4.181 42.958 1.00 85.00 107 LEU A O 1
AT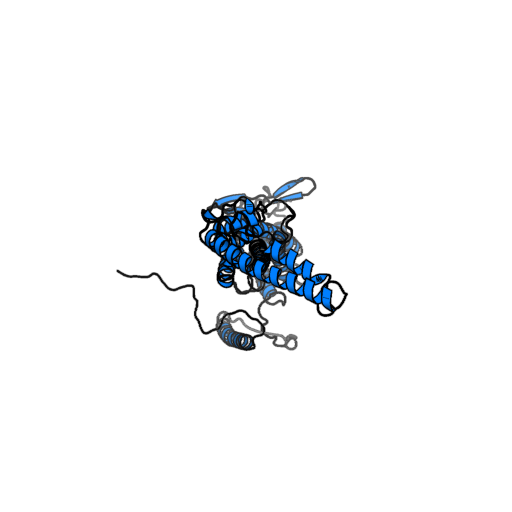OM 771 N N . LEU A 1 108 ? -28.840 -5.832 43.702 1.00 82.88 108 LEU A N 1
ATOM 772 C CA . LEU A 1 108 ? -28.192 -5.003 44.715 1.00 82.88 108 LEU A CA 1
ATOM 773 C C . LEU A 1 108 ? -27.524 -3.778 44.059 1.00 82.88 108 LEU A C 1
ATOM 775 O O . LEU A 1 108 ? -26.744 -3.947 43.113 1.00 82.88 108 LEU A O 1
ATOM 779 N N . PRO A 1 109 ? -27.830 -2.550 44.524 1.00 77.94 109 PRO A N 1
ATOM 780 C CA . PRO A 1 109 ? -27.170 -1.351 44.044 1.00 77.94 109 PRO A CA 1
ATOM 781 C C . PRO A 1 109 ? -25.709 -1.364 44.491 1.00 77.94 109 PRO A C 1
ATOM 78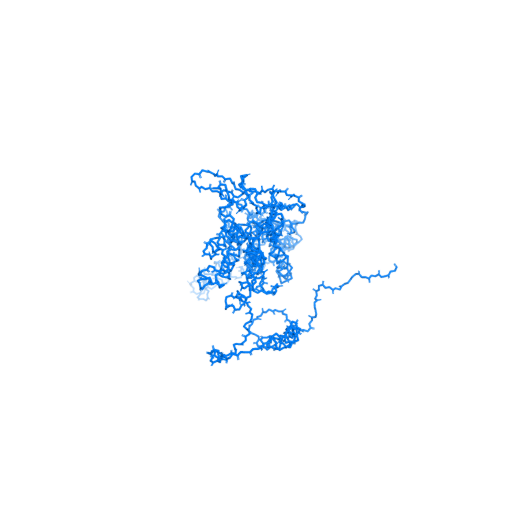3 O O . PRO A 1 109 ? -25.382 -1.731 45.619 1.00 77.94 109 PRO A O 1
ATOM 786 N N . THR A 1 110 ? -24.835 -0.945 43.589 1.00 82.94 110 THR A N 1
ATOM 787 C CA . THR A 1 110 ? -23.411 -0.752 43.860 1.00 82.94 110 THR A CA 1
ATOM 788 C C . THR A 1 110 ? -23.129 0.685 44.298 1.00 82.94 110 THR A C 1
ATOM 790 O O . THR A 1 110 ? -23.975 1.571 44.160 1.00 82.94 110 THR A O 1
ATOM 793 N N . THR A 1 111 ? -21.915 0.949 44.783 1.00 79.56 111 THR A N 1
ATOM 794 C CA . THR A 1 111 ? -21.430 2.308 45.103 1.00 79.56 111 THR A CA 1
ATOM 795 C C . THR A 1 111 ? -21.442 3.246 43.890 1.00 79.56 111 THR A C 1
ATOM 797 O O . THR A 1 111 ? -21.594 4.458 44.051 1.00 79.56 111 THR A O 1
ATOM 800 N N . SER A 1 112 ? -21.395 2.681 42.678 1.00 79.62 112 SER A N 1
ATOM 801 C CA . SER A 1 112 ? -21.542 3.405 41.410 1.00 79.62 112 SER A CA 1
ATOM 802 C C . SER A 1 112 ? -22.972 3.848 41.091 1.00 79.62 112 SER A C 1
ATOM 804 O O . SER A 1 112 ? -23.190 4.529 40.096 1.00 79.62 112 SER A O 1
ATOM 806 N N . GLY A 1 113 ? -23.966 3.467 41.904 1.00 82.81 113 GLY A N 1
ATOM 807 C CA . GLY A 1 113 ? -25.386 3.781 41.700 1.00 82.81 113 GLY A CA 1
ATOM 808 C C . GLY A 1 113 ? -26.117 2.827 40.747 1.00 82.81 113 GLY A C 1
ATOM 809 O O . GLY A 1 113 ? -27.347 2.747 40.769 1.00 82.81 113 GLY A O 1
ATOM 810 N N . TYR A 1 114 ? -25.378 2.036 39.968 1.00 87.75 114 TYR A N 1
ATOM 811 C CA . TYR A 1 114 ? -25.922 0.983 39.111 1.00 87.75 114 TYR A CA 1
ATOM 812 C C . TYR A 1 114 ? -26.109 -0.329 39.883 1.00 87.75 114 TYR A C 1
ATOM 814 O O . TYR A 1 114 ? -25.344 -0.638 40.797 1.00 87.75 114 TYR A O 1
ATOM 822 N N . SER A 1 115 ? -27.104 -1.135 39.516 1.00 88.62 115 SER A N 1
ATOM 823 C CA . SER A 1 115 ? -27.218 -2.517 39.998 1.00 88.62 115 SER A CA 1
ATOM 824 C C . SER A 1 115 ? -26.287 -3.442 39.216 1.00 88.62 115 SER A C 1
ATOM 826 O O . SER A 1 115 ? -25.869 -3.133 38.096 1.00 88.62 115 SER A O 1
ATOM 828 N N . PHE A 1 116 ? -25.960 -4.601 39.786 1.00 86.44 116 PHE A N 1
ATOM 829 C CA . PHE A 1 116 ? -25.027 -5.540 39.158 1.00 86.44 116 PHE A CA 1
ATOM 830 C C . PHE A 1 116 ? -25.486 -5.986 37.757 1.00 86.44 116 PHE A C 1
ATOM 832 O O . PHE A 1 116 ? -24.671 -6.059 36.837 1.00 86.44 116 PHE A O 1
ATOM 839 N N . ILE A 1 117 ? -26.795 -6.191 37.542 1.00 88.06 117 ILE A N 1
ATOM 840 C CA . ILE A 1 117 ? -27.317 -6.497 36.197 1.00 88.06 117 ILE A CA 1
ATOM 841 C C . ILE A 1 117 ? -27.097 -5.367 35.199 1.00 88.06 117 ILE A C 1
ATOM 843 O O . ILE A 1 117 ? -26.792 -5.633 34.041 1.00 88.06 117 ILE A O 1
ATOM 847 N N . GLN A 1 118 ? -27.243 -4.113 35.628 1.00 89.75 118 GLN A N 1
ATOM 848 C CA . GLN A 1 118 ? -27.065 -2.957 34.753 1.00 89.75 118 GLN A CA 1
ATOM 849 C C . GLN A 1 118 ? -25.609 -2.869 34.289 1.00 89.75 118 GLN A C 1
ATOM 851 O O . GLN A 1 118 ? -25.362 -2.661 33.104 1.00 89.75 118 GLN A O 1
ATOM 856 N N . LEU A 1 119 ? -24.654 -3.130 35.188 1.00 88.75 119 LEU A N 1
ATOM 857 C CA . LEU A 1 119 ? -23.232 -3.208 34.843 1.00 88.75 119 LEU A CA 1
ATOM 858 C C . LEU A 1 119 ? -22.938 -4.352 33.861 1.00 88.75 119 LEU A C 1
ATOM 860 O O . LEU A 1 119 ? -22.192 -4.153 32.906 1.00 88.75 119 LEU A O 1
ATOM 864 N N . ILE A 1 120 ? -23.561 -5.523 34.037 1.00 88.19 120 ILE A N 1
ATOM 865 C CA . ILE A 1 120 ? -23.438 -6.644 33.088 1.00 88.19 120 ILE A CA 1
ATOM 866 C C . ILE A 1 120 ? -23.990 -6.266 31.706 1.00 88.19 120 ILE A C 1
ATOM 868 O O . ILE A 1 120 ? -23.369 -6.571 30.690 1.00 88.19 120 ILE A O 1
ATOM 872 N N . VAL A 1 121 ? -25.141 -5.593 31.643 1.00 91.31 121 VAL A N 1
ATOM 873 C CA . VAL A 1 121 ? -25.732 -5.149 30.370 1.00 91.31 121 VAL A CA 1
ATOM 874 C C . VAL A 1 121 ? -24.823 -4.138 29.667 1.00 91.31 121 VAL A C 1
ATOM 876 O O . VAL A 1 121 ? -24.594 -4.266 28.464 1.00 91.31 121 VAL A O 1
ATOM 879 N N . LEU A 1 122 ? -24.252 -3.179 30.403 1.00 90.19 122 LEU A N 1
ATOM 880 C CA . LEU A 1 122 ? -23.268 -2.238 29.859 1.00 90.19 122 LEU A CA 1
ATOM 881 C C . LEU A 1 122 ? -22.006 -2.962 29.369 1.00 90.19 122 LEU A C 1
ATOM 883 O O . LEU A 1 122 ? -21.504 -2.648 28.292 1.00 90.19 122 LEU A O 1
ATOM 887 N N . MET A 1 123 ? -21.537 -3.977 30.097 1.00 88.19 123 MET A N 1
ATOM 888 C CA . MET A 1 123 ? -20.407 -4.809 29.680 1.00 88.19 123 MET A CA 1
ATOM 889 C C . MET A 1 123 ? -20.688 -5.529 28.351 1.00 88.19 123 MET A C 1
ATOM 891 O O . MET A 1 123 ? -19.868 -5.478 27.435 1.00 88.19 123 MET A O 1
ATOM 895 N N . PHE A 1 124 ? -21.868 -6.139 28.195 1.00 89.44 124 PHE A N 1
ATOM 896 C CA . PHE A 1 124 ? -22.259 -6.761 26.925 1.00 89.44 124 PHE A CA 1
ATOM 897 C C . PHE A 1 124 ? -22.382 -5.746 25.784 1.00 89.44 124 PHE A C 1
ATOM 899 O O . PHE A 1 124 ? -22.003 -6.059 24.655 1.00 89.44 124 PHE A O 1
ATOM 906 N N . ALA A 1 125 ? -22.861 -4.530 26.060 1.00 91.19 125 ALA A N 1
ATOM 907 C CA . ALA A 1 125 ? -22.899 -3.463 25.064 1.00 91.19 125 ALA A CA 1
ATOM 908 C C . ALA A 1 125 ? -21.485 -3.082 24.587 1.00 91.19 125 ALA A C 1
ATOM 910 O O . ALA A 1 125 ? -21.262 -2.952 23.384 1.00 91.19 125 ALA A O 1
ATOM 911 N N . LEU A 1 126 ? -20.512 -2.982 25.501 1.00 89.69 126 LEU A N 1
ATOM 912 C CA . LEU A 1 126 ? -19.110 -2.713 25.163 1.00 89.69 126 LEU A CA 1
ATOM 913 C C . LEU A 1 126 ? -18.484 -3.840 24.330 1.00 89.69 126 LEU A C 1
ATOM 915 O O . LEU A 1 126 ? -17.785 -3.561 23.356 1.00 89.69 126 LEU A O 1
ATOM 919 N N . TRP A 1 127 ? -18.781 -5.104 24.645 1.00 88.00 127 TRP A N 1
ATOM 920 C CA . TRP A 1 127 ? -18.334 -6.241 23.827 1.00 88.00 127 TRP A CA 1
ATOM 921 C C . TRP A 1 127 ? -18.959 -6.219 22.428 1.00 88.00 127 TRP A C 1
ATOM 923 O O . TRP A 1 127 ? -18.283 -6.517 21.443 1.00 88.00 127 TRP A O 1
ATOM 933 N N . GLY A 1 128 ? -20.230 -5.819 22.328 1.00 89.62 128 GLY A N 1
ATOM 934 C CA . GLY A 1 128 ? -20.911 -5.604 21.052 1.00 89.62 128 GLY A CA 1
ATOM 935 C C . GLY A 1 128 ? -20.235 -4.526 20.202 1.00 89.62 128 GLY A C 1
ATOM 936 O O . GLY A 1 128 ? -20.054 -4.727 19.002 1.00 89.62 128 GLY A O 1
ATOM 937 N N . ILE A 1 129 ? -19.791 -3.426 20.820 1.00 90.94 129 ILE A N 1
ATOM 938 C CA . ILE A 1 129 ? -19.022 -2.369 20.141 1.00 90.94 129 ILE A CA 1
ATOM 939 C C . ILE A 1 129 ? -17.685 -2.917 19.633 1.00 90.94 129 ILE A C 1
ATOM 941 O O . ILE A 1 129 ? -17.354 -2.708 18.468 1.00 90.94 129 ILE A O 1
ATOM 945 N N . GLY A 1 130 ? -16.941 -3.668 20.451 1.00 86.69 130 GLY A N 1
ATOM 946 C CA . GLY A 1 130 ? -15.674 -4.271 20.021 1.00 86.69 130 GLY A CA 1
ATOM 947 C C . GLY A 1 130 ? -15.839 -5.219 18.830 1.00 86.69 130 GLY A C 1
ATOM 948 O O . GLY A 1 130 ? -15.077 -5.152 17.862 1.00 86.69 130 GLY A O 1
ATOM 949 N N . PHE A 1 131 ? -16.885 -6.047 18.841 1.00 86.31 131 PHE A N 1
ATOM 950 C CA . PHE A 1 131 ? -17.218 -6.905 17.704 1.00 86.31 131 PHE A CA 1
ATOM 951 C C . PHE A 1 131 ? -17.608 -6.098 16.450 1.00 86.31 131 PHE A C 1
ATOM 953 O O . PHE A 1 131 ? -17.156 -6.399 15.338 1.00 86.31 131 PHE A O 1
ATOM 960 N N . ALA A 1 132 ? -18.406 -5.038 16.614 1.00 87.94 132 ALA A N 1
ATOM 961 C CA . ALA A 1 132 ? -18.792 -4.149 15.521 1.00 87.94 132 ALA A CA 1
ATOM 962 C C . ALA A 1 132 ? -17.580 -3.420 14.916 1.00 87.94 132 ALA A C 1
ATOM 964 O O . ALA A 1 132 ? -17.485 -3.316 13.694 1.00 87.94 132 ALA A O 1
ATOM 965 N N . ASN A 1 133 ? -16.616 -2.993 15.737 1.00 86.44 133 ASN A N 1
ATOM 966 C CA . ASN A 1 133 ? -15.362 -2.387 15.281 1.00 86.44 133 ASN A CA 1
ATOM 967 C C . ASN A 1 133 ? -14.545 -3.349 14.422 1.00 86.44 133 ASN A C 1
ATOM 969 O O . ASN A 1 133 ? -14.083 -2.968 13.346 1.00 86.44 133 ASN A O 1
ATOM 973 N N . GLY A 1 134 ? -14.412 -4.607 14.854 1.00 78.75 134 GLY A N 1
ATOM 974 C CA . GLY A 1 134 ? -13.753 -5.648 14.063 1.00 78.75 134 GLY A CA 1
ATOM 975 C C . GLY A 1 134 ? -14.439 -5.866 12.712 1.00 78.75 134 GLY A C 1
ATOM 976 O O . GLY A 1 134 ? -13.777 -5.898 11.673 1.00 78.75 134 GLY A O 1
ATOM 977 N N . THR A 1 135 ? -15.774 -5.924 12.714 1.00 81.81 135 THR A N 1
ATOM 978 C CA . THR A 1 135 ? -16.584 -6.067 11.492 1.00 81.81 135 THR A CA 1
ATOM 979 C C . THR A 1 135 ? -16.409 -4.870 10.554 1.00 81.81 135 THR A C 1
ATOM 981 O O . THR A 1 135 ? -16.166 -5.044 9.359 1.00 81.81 135 THR A O 1
ATOM 984 N N . TYR A 1 136 ? -16.470 -3.647 11.085 1.00 83.00 136 TYR A N 1
ATOM 985 C CA . TYR A 1 136 ? -16.275 -2.416 10.320 1.00 83.00 136 TYR A CA 1
ATOM 986 C C . TYR A 1 136 ? -14.866 -2.332 9.726 1.00 83.00 136 TYR A C 1
ATOM 988 O O . TYR A 1 136 ? -14.715 -2.008 8.549 1.00 83.00 136 TYR A O 1
ATOM 996 N N . LYS A 1 137 ? -13.836 -2.695 10.498 1.00 81.94 137 LYS A N 1
ATOM 997 C CA . LYS A 1 137 ? -12.446 -2.727 10.032 1.00 81.94 137 LYS A CA 1
ATOM 998 C C . LYS A 1 137 ? -12.243 -3.725 8.894 1.00 81.94 137 LYS A C 1
ATOM 1000 O O . LYS A 1 137 ? -11.640 -3.369 7.882 1.00 81.94 137 LYS A O 1
ATOM 1005 N N . ALA A 1 138 ? -12.791 -4.934 9.015 1.00 75.06 138 ALA A N 1
ATOM 1006 C CA . ALA A 1 138 ? -12.753 -5.928 7.943 1.00 75.06 138 ALA A CA 1
ATOM 1007 C C . ALA A 1 138 ? -13.483 -5.432 6.679 1.00 75.06 138 ALA A C 1
ATOM 1009 O O . ALA A 1 138 ? -12.952 -5.536 5.572 1.00 75.06 138 ALA A O 1
ATOM 1010 N N . GLY A 1 139 ? -14.661 -4.822 6.844 1.00 71.31 139 GLY A N 1
ATOM 1011 C CA . GLY A 1 139 ? -15.424 -4.229 5.743 1.00 71.31 139 GLY A CA 1
ATOM 1012 C C . GLY A 1 139 ? -14.694 -3.071 5.056 1.00 71.31 139 GLY A C 1
ATOM 1013 O O . GLY A 1 139 ? -14.700 -2.983 3.831 1.00 71.31 139 GLY A O 1
ATOM 1014 N N . MET A 1 140 ? -14.020 -2.202 5.815 1.00 75.75 140 MET A N 1
ATOM 1015 C CA . MET A 1 140 ? -13.171 -1.133 5.275 1.00 75.75 140 MET A CA 1
ATOM 1016 C C . MET A 1 140 ? -11.963 -1.685 4.516 1.00 75.75 140 MET A C 1
ATOM 1018 O O . MET A 1 140 ? -11.666 -1.186 3.435 1.00 75.75 140 MET A O 1
ATOM 1022 N N . ALA A 1 141 ? -11.299 -2.724 5.027 1.00 69.19 141 ALA A N 1
ATOM 1023 C CA . ALA A 1 141 ? -10.167 -3.347 4.345 1.00 69.19 141 ALA A CA 1
ATOM 1024 C C . ALA A 1 141 ? -10.576 -3.920 2.979 1.00 69.19 141 ALA A C 1
ATOM 1026 O O . ALA A 1 141 ? -9.972 -3.583 1.965 1.00 69.19 141 ALA A O 1
ATOM 1027 N N . ILE A 1 142 ? -11.653 -4.710 2.928 1.00 65.81 142 ILE A N 1
ATOM 1028 C CA . ILE A 1 142 ? -12.161 -5.285 1.672 1.00 65.81 142 ILE A CA 1
ATOM 1029 C C . ILE A 1 142 ? -12.695 -4.182 0.748 1.00 65.81 142 ILE A C 1
ATOM 1031 O O . ILE A 1 142 ? -12.412 -4.173 -0.447 1.00 65.81 142 ILE A O 1
ATOM 1035 N N . GLY A 1 143 ? -13.442 -3.223 1.298 1.00 64.69 143 GLY A N 1
ATOM 1036 C CA . GLY A 1 143 ? -14.030 -2.121 0.544 1.00 64.69 143 GLY A CA 1
ATOM 1037 C C . GLY A 1 143 ? -12.988 -1.203 -0.082 1.00 64.69 143 GLY A C 1
ATOM 1038 O O . GLY A 1 143 ? -13.131 -0.815 -1.233 1.00 64.69 143 GLY A O 1
ATOM 1039 N N . VAL A 1 144 ? -11.918 -0.857 0.624 1.00 66.25 144 VAL A N 1
ATOM 1040 C CA . VAL A 1 144 ? -10.870 0.009 0.072 1.00 66.25 144 VAL A CA 1
ATOM 1041 C C . VAL A 1 144 ? -10.000 -0.742 -0.936 1.00 66.25 144 VAL A C 1
ATOM 1043 O O . VAL A 1 144 ? -9.621 -0.146 -1.938 1.00 66.25 144 VAL A O 1
ATOM 1046 N N . LEU A 1 145 ? -9.724 -2.031 -0.705 1.00 59.28 145 LEU A N 1
ATOM 1047 C CA . LEU A 1 145 ? -8.678 -2.782 -1.414 1.00 59.28 145 LEU A CA 1
ATOM 1048 C C . LEU A 1 145 ? -9.161 -3.757 -2.470 1.00 59.28 145 LEU A C 1
ATOM 1050 O O . LEU A 1 145 ? -8.330 -4.377 -3.132 1.00 59.28 145 LEU A O 1
ATOM 1054 N N . SER A 1 146 ? -10.469 -3.920 -2.645 1.00 57.16 146 SER A N 1
ATOM 1055 C CA . SER A 1 146 ? -10.954 -4.719 -3.757 1.00 57.16 146 SER A CA 1
ATOM 1056 C C . SER A 1 146 ? -10.334 -4.179 -5.059 1.00 57.16 146 SER A C 1
ATOM 1058 O O . SER A 1 146 ? -10.557 -3.011 -5.422 1.00 57.16 146 SER A O 1
ATOM 1060 N N . SER A 1 147 ? -9.669 -5.070 -5.811 1.00 46.62 147 SER A N 1
ATOM 1061 C CA . SER A 1 147 ? -9.668 -5.042 -7.287 1.00 46.62 147 SER A CA 1
ATOM 1062 C C . SER A 1 147 ? -11.127 -4.896 -7.767 1.00 46.62 147 SER A C 1
ATOM 1064 O O . SER A 1 147 ? -12.003 -4.828 -6.943 1.00 46.62 147 SER A O 1
ATOM 1066 N N . ASP A 1 148 ? -11.536 -4.818 -9.016 1.00 46.38 148 ASP A N 1
ATOM 1067 C CA . ASP A 1 148 ? -12.923 -4.420 -9.383 1.00 46.38 148 ASP A CA 1
ATOM 1068 C C . ASP A 1 148 ? -13.285 -2.976 -8.958 1.00 46.38 148 ASP A C 1
ATOM 1070 O O . ASP A 1 148 ? -13.515 -2.141 -9.818 1.00 46.38 148 ASP A O 1
ATOM 1074 N N . GLY A 1 149 ? -13.260 -2.603 -7.675 1.00 42.50 149 GLY A N 1
ATOM 1075 C CA . GLY A 1 149 ? -13.577 -1.261 -7.181 1.00 42.50 149 GLY A CA 1
ATOM 1076 C C . GLY A 1 149 ? -12.518 -0.185 -7.456 1.00 42.50 149 GLY A C 1
ATOM 1077 O O . GLY A 1 149 ? -12.869 0.933 -7.829 1.00 42.50 149 GLY A O 1
ATOM 1078 N N . ILE A 1 150 ? -11.231 -0.513 -7.298 1.00 47.56 150 ILE A N 1
ATOM 1079 C CA . ILE A 1 150 ? -10.110 0.348 -7.732 1.00 47.56 150 ILE A CA 1
ATOM 1080 C C . ILE A 1 150 ? -9.990 0.336 -9.269 1.00 47.56 150 ILE A C 1
ATOM 1082 O O . ILE A 1 150 ? -9.552 1.304 -9.881 1.00 47.56 150 ILE A O 1
ATOM 1086 N N . VAL A 1 151 ? -10.427 -0.759 -9.893 1.00 44.03 151 VAL A N 1
ATOM 1087 C CA . VAL A 1 151 ? -10.147 -1.112 -11.293 1.00 44.03 151 VAL A CA 1
ATOM 1088 C C . VAL A 1 151 ? -11.230 -0.566 -12.239 1.00 44.03 151 VAL A C 1
ATOM 1090 O O . VAL A 1 151 ? -10.943 -0.224 -13.378 1.00 44.03 151 VAL A O 1
ATOM 1093 N N . GLN A 1 152 ? -12.470 -0.395 -11.766 1.00 42.09 152 GLN A N 1
ATOM 1094 C CA . GLN A 1 152 ? -13.565 0.214 -12.535 1.00 42.09 152 GLN A CA 1
ATOM 1095 C C . GLN A 1 152 ? -13.572 1.752 -12.488 1.00 42.09 152 GLN A C 1
ATOM 1097 O O . GLN A 1 152 ? -14.158 2.384 -13.362 1.00 42.09 152 GLN A O 1
ATOM 1102 N N . GLY A 1 153 ? -12.920 2.376 -11.497 1.00 40.16 153 GLY A N 1
ATOM 1103 C CA . GLY A 1 153 ? -12.880 3.841 -11.347 1.00 40.16 153 GLY A CA 1
ATOM 1104 C C . GLY A 1 153 ? -11.929 4.566 -12.309 1.00 40.16 153 GLY A C 1
ATOM 1105 O O . GLY A 1 153 ? -12.020 5.781 -12.466 1.00 40.16 153 GLY A O 1
ATOM 1106 N N . VAL A 1 154 ? -11.034 3.834 -12.972 1.00 42.19 154 VAL A N 1
ATOM 1107 C CA . VAL A 1 154 ? -10.036 4.362 -13.912 1.00 42.19 154 VAL A CA 1
ATOM 1108 C C . VAL A 1 154 ? -10.051 3.458 -15.141 1.00 42.19 154 VAL A C 1
ATOM 1110 O O . VAL A 1 154 ? -9.356 2.453 -15.219 1.00 42.19 154 VAL A O 1
ATOM 1113 N N . ASN A 1 155 ? -10.951 3.770 -16.071 1.00 37.97 155 ASN A N 1
ATOM 1114 C CA . ASN A 1 155 ? -11.180 3.025 -17.308 1.00 37.97 155 ASN A CA 1
ATOM 1115 C C . ASN A 1 155 ? -9.883 2.792 -18.110 1.00 37.97 155 ASN A C 1
ATOM 1117 O O . ASN A 1 155 ? -9.440 3.689 -18.823 1.00 37.97 155 ASN A O 1
ATOM 1121 N N . GLN A 1 156 ? -9.314 1.586 -18.017 1.00 41.69 156 GLN A N 1
ATOM 1122 C CA . GLN A 1 156 ? -8.948 0.668 -19.115 1.00 41.69 156 GLN A CA 1
ATOM 1123 C C . GLN A 1 156 ? -8.020 -0.430 -18.575 1.00 41.69 156 GLN A C 1
ATOM 1125 O O . GLN A 1 156 ? -7.012 -0.157 -17.921 1.00 41.69 156 GLN A O 1
ATOM 1130 N N . ALA A 1 157 ? -8.342 -1.690 -18.875 1.00 39.25 157 ALA A N 1
ATOM 1131 C CA . ALA A 1 157 ? -7.487 -2.820 -18.540 1.00 39.25 157 ALA A CA 1
ATOM 1132 C C . ALA A 1 157 ? -6.106 -2.667 -19.212 1.00 39.25 157 ALA A C 1
ATOM 1134 O O . ALA A 1 157 ? -6.003 -2.667 -20.435 1.00 39.25 157 ALA A O 1
ATOM 1135 N N . GLY A 1 158 ? -5.051 -2.5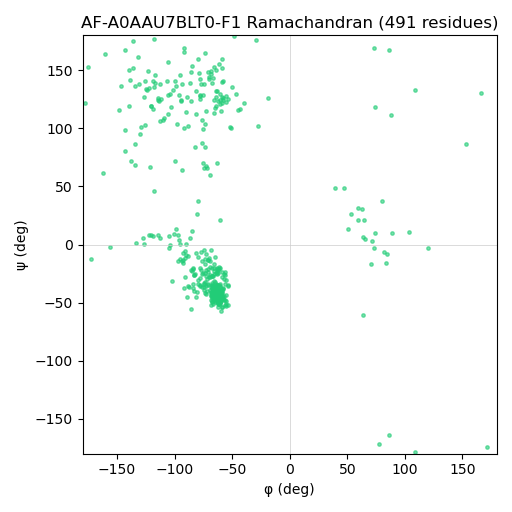11 -18.402 1.00 45.66 158 GLY A N 1
ATOM 1136 C CA . GLY A 1 158 ? -3.659 -2.378 -18.859 1.00 45.66 158 GLY A CA 1
ATOM 1137 C C . GLY A 1 158 ? -3.055 -0.965 -18.825 1.00 45.66 158 GLY A C 1
ATOM 1138 O O . GLY A 1 158 ? -1.988 -0.770 -19.404 1.00 45.66 158 GLY A O 1
ATOM 1139 N N . ASN A 1 159 ? -3.709 0.020 -18.191 1.00 51.84 159 ASN A N 1
ATOM 1140 C CA . ASN A 1 159 ? -3.154 1.372 -17.972 1.00 51.84 159 ASN A CA 1
ATOM 1141 C C . ASN A 1 159 ? -3.000 1.753 -16.481 1.00 51.84 159 ASN A C 1
ATOM 1143 O O . ASN A 1 159 ? -2.656 2.892 -16.171 1.00 51.84 159 ASN A O 1
ATOM 1147 N N . PHE A 1 160 ? -3.222 0.823 -15.545 1.00 54.53 160 PHE A N 1
ATOM 1148 C CA . PHE A 1 160 ? -3.380 1.136 -14.113 1.00 54.53 160 PHE A CA 1
ATOM 1149 C C . PHE A 1 160 ? -2.150 1.726 -13.427 1.00 54.53 160 PHE A C 1
ATOM 1151 O O . PHE A 1 160 ? -2.304 2.422 -12.429 1.00 54.53 160 PHE A O 1
ATOM 1158 N N . TYR A 1 161 ? -0.951 1.462 -13.948 1.00 62.47 161 TYR A N 1
ATOM 1159 C CA . TYR A 1 161 ? 0.304 1.848 -13.297 1.00 62.47 161 TYR A CA 1
ATOM 1160 C C . TYR A 1 161 ? 1.250 2.644 -14.208 1.00 62.47 161 TYR A C 1
ATOM 1162 O O . TYR A 1 161 ? 2.404 2.879 -13.848 1.00 62.47 161 TYR A O 1
ATOM 1170 N N . GLY A 1 162 ? 0.804 2.988 -15.424 1.00 71.06 162 GLY A N 1
ATOM 1171 C CA . GLY A 1 162 ? 1.655 3.575 -16.467 1.00 71.06 162 GLY A CA 1
ATOM 1172 C C . GLY A 1 162 ? 2.784 2.652 -16.956 1.00 71.06 162 GLY A C 1
ATOM 1173 O O . GLY A 1 162 ? 3.631 3.078 -17.739 1.00 71.06 162 GLY A O 1
ATOM 1174 N N . LEU A 1 163 ? 2.811 1.384 -16.514 1.00 78.00 163 LEU A N 1
ATOM 1175 C CA . LEU A 1 163 ? 3.865 0.421 -16.848 1.00 78.00 163 LEU A CA 1
ATOM 1176 C C . LEU A 1 163 ? 3.841 0.034 -18.325 1.00 78.00 163 LEU A C 1
ATOM 1178 O O . LEU A 1 163 ? 4.898 -0.212 -18.896 1.00 78.00 163 LEU A O 1
ATOM 1182 N N . ARG A 1 164 ? 2.661 -0.014 -18.949 1.00 81.19 164 ARG A N 1
ATOM 1183 C CA . ARG A 1 164 ? 2.524 -0.373 -20.363 1.00 81.19 164 ARG A CA 1
ATOM 1184 C C . ARG A 1 164 ? 3.104 0.692 -21.286 1.00 81.19 164 ARG A C 1
ATOM 1186 O O . ARG A 1 164 ? 3.898 0.354 -22.158 1.00 81.19 164 ARG A O 1
ATOM 1193 N N . ASP A 1 165 ? 2.771 1.962 -21.063 1.00 81.12 165 ASP A N 1
ATOM 1194 C CA . ASP A 1 165 ? 3.331 3.077 -21.839 1.00 81.12 165 ASP A CA 1
ATOM 1195 C C . ASP A 1 165 ? 4.841 3.202 -21.614 1.00 81.12 165 ASP A C 1
ATOM 1197 O O . ASP A 1 165 ? 5.605 3.353 -22.569 1.00 81.12 165 ASP A O 1
ATOM 1201 N N . PHE A 1 166 ? 5.285 3.029 -20.364 1.00 86.56 166 PHE A N 1
ATOM 1202 C CA . PHE A 1 166 ? 6.704 2.933 -20.033 1.00 86.56 166 PHE A CA 1
ATOM 1203 C C . PHE A 1 166 ? 7.385 1.776 -20.784 1.00 86.56 166 PHE A C 1
ATOM 1205 O O . PHE A 1 166 ? 8.433 1.974 -21.394 1.00 86.56 166 PHE A O 1
ATOM 1212 N N . ALA A 1 167 ? 6.783 0.582 -20.796 1.00 87.44 167 ALA A N 1
ATOM 1213 C CA . ALA A 1 167 ? 7.316 -0.597 -21.473 1.00 87.44 167 ALA A CA 1
ATOM 1214 C C . ALA A 1 167 ? 7.429 -0.399 -22.987 1.00 87.44 167 ALA A C 1
ATOM 1216 O O . ALA A 1 167 ? 8.454 -0.762 -23.555 1.00 87.44 167 ALA A O 1
ATOM 1217 N N . ARG A 1 168 ? 6.419 0.200 -23.637 1.00 85.00 168 ARG A N 1
ATOM 1218 C CA . ARG A 1 168 ? 6.443 0.499 -25.083 1.00 85.00 168 ARG A CA 1
ATOM 1219 C C . ARG A 1 168 ? 7.649 1.355 -25.448 1.00 85.00 168 ARG A C 1
ATOM 1221 O O . ARG A 1 168 ? 8.456 0.996 -26.301 1.00 85.00 168 ARG A O 1
ATOM 1228 N N . GLN A 1 169 ? 7.819 2.460 -24.728 1.00 87.38 169 GLN A N 1
ATOM 1229 C CA . GLN A 1 169 ? 8.932 3.374 -24.959 1.00 87.38 169 GLN A CA 1
ATOM 1230 C C . GLN A 1 169 ? 10.280 2.730 -24.592 1.00 87.38 169 GLN A C 1
ATOM 1232 O O . GLN A 1 169 ? 11.274 2.920 -25.293 1.00 87.38 169 GLN A O 1
ATOM 1237 N N . TYR A 1 170 ? 10.326 1.921 -23.530 1.00 90.75 170 TYR A N 1
ATOM 1238 C CA . TYR A 1 170 ? 11.538 1.218 -23.110 1.00 90.75 170 TYR A CA 1
ATOM 1239 C C . TYR A 1 170 ? 11.990 0.148 -24.113 1.00 90.75 170 TYR A C 1
ATOM 1241 O O . TYR A 1 170 ? 13.188 -0.017 -24.342 1.00 90.75 170 TYR A O 1
ATOM 1249 N N . VAL A 1 171 ? 11.058 -0.557 -24.759 1.00 89.38 171 VAL A N 1
ATOM 1250 C CA . VAL A 1 171 ? 11.369 -1.528 -25.822 1.00 89.38 171 VAL A CA 1
ATOM 1251 C C . VAL A 1 171 ? 12.096 -0.854 -26.988 1.00 89.38 171 VAL A C 1
ATOM 1253 O O . VAL A 1 171 ? 13.087 -1.387 -27.482 1.00 89.38 171 VAL A O 1
ATOM 1256 N N . ALA A 1 172 ? 11.673 0.348 -27.388 1.00 88.25 172 ALA A N 1
ATOM 1257 C CA . ALA A 1 172 ? 12.369 1.116 -28.421 1.00 88.25 172 ALA A CA 1
ATOM 1258 C C . ALA A 1 172 ? 13.809 1.470 -28.014 1.00 88.25 172 ALA A C 1
ATOM 1260 O O . ALA A 1 172 ? 14.749 1.324 -28.795 1.00 88.25 172 ALA A O 1
ATOM 1261 N N . VAL A 1 173 ? 13.990 1.901 -26.768 1.00 91.25 173 VAL A N 1
ATOM 1262 C CA . VAL A 1 173 ? 15.287 2.302 -26.210 1.00 91.25 173 VAL A CA 1
ATOM 1263 C C . VAL A 1 173 ? 16.245 1.109 -26.054 1.00 91.25 173 VAL A C 1
ATOM 1265 O O . VAL A 1 173 ? 17.407 1.188 -26.460 1.00 91.25 173 VAL A O 1
ATOM 1268 N N . SER A 1 174 ? 15.758 -0.024 -25.545 1.00 91.06 174 SER A N 1
ATOM 1269 C CA . SER A 1 174 ? 16.534 -1.270 -25.426 1.00 91.06 174 SER A CA 1
ATOM 1270 C C . SER A 1 174 ? 16.888 -1.860 -26.795 1.00 91.06 174 SER A C 1
ATOM 1272 O O . SER A 1 174 ? 18.033 -2.270 -27.012 1.00 91.06 174 SER A O 1
ATOM 1274 N N . TYR A 1 175 ? 15.962 -1.833 -27.762 1.00 90.19 175 TYR A N 1
ATOM 1275 C CA . TYR A 1 175 ? 16.250 -2.275 -29.128 1.00 90.19 175 TYR A CA 1
ATOM 1276 C C . TYR A 1 175 ? 17.268 -1.366 -29.818 1.00 90.19 175 TYR A C 1
ATOM 1278 O O . TYR A 1 175 ? 18.186 -1.876 -30.457 1.00 90.19 175 TYR A O 1
ATOM 1286 N N . CYS A 1 176 ? 17.187 -0.043 -29.626 1.00 91.31 176 CYS A N 1
ATOM 1287 C CA . CYS A 1 176 ? 18.206 0.882 -30.123 1.00 91.31 176 CYS A CA 1
ATOM 1288 C C . CYS A 1 176 ? 19.599 0.509 -29.612 1.00 91.31 176 CYS A C 1
ATOM 1290 O O . CYS A 1 176 ? 20.532 0.405 -30.406 1.00 91.31 176 CYS A O 1
ATOM 1292 N N . ALA A 1 177 ? 19.743 0.263 -28.305 1.00 90.31 177 ALA A N 1
ATOM 1293 C CA . ALA A 1 177 ? 21.028 -0.100 -27.715 1.00 90.31 177 ALA A CA 1
ATOM 1294 C C . ALA A 1 177 ? 21.584 -1.393 -28.325 1.00 90.31 177 ALA A C 1
ATOM 1296 O O . ALA A 1 177 ? 22.749 -1.452 -28.726 1.00 90.31 177 ALA A O 1
ATOM 1297 N N . ARG A 1 178 ? 20.733 -2.413 -28.478 1.00 89.50 178 ARG A N 1
ATOM 1298 C CA . ARG A 1 178 ? 21.114 -3.675 -29.112 1.00 89.50 178 ARG A CA 1
ATOM 1299 C C . ARG A 1 178 ? 21.523 -3.491 -30.576 1.00 89.50 178 ARG A C 1
ATOM 1301 O O . ARG A 1 178 ? 22.599 -3.946 -30.971 1.00 89.50 178 ARG A O 1
ATOM 1308 N N . ALA A 1 179 ? 20.662 -2.872 -31.378 1.00 88.88 179 ALA A N 1
ATOM 1309 C CA . ALA A 1 179 ? 20.883 -2.682 -32.805 1.00 88.88 179 ALA A CA 1
ATOM 1310 C C . ALA A 1 179 ? 22.135 -1.831 -33.047 1.00 88.88 179 ALA A C 1
ATOM 1312 O O . ALA A 1 179 ? 22.962 -2.185 -33.881 1.00 88.88 179 ALA A O 1
ATOM 1313 N N . ALA A 1 180 ? 22.345 -0.774 -32.257 1.00 88.94 180 ALA A N 1
ATOM 1314 C CA . ALA A 1 180 ? 23.553 0.040 -32.323 1.00 88.94 180 ALA A CA 1
ATOM 1315 C C . ALA A 1 180 ? 24.813 -0.774 -31.990 1.00 88.94 180 ALA A C 1
ATOM 1317 O O . ALA A 1 180 ? 25.798 -0.690 -32.725 1.00 88.94 180 ALA A O 1
ATOM 1318 N N . ASN A 1 181 ? 24.775 -1.612 -30.946 1.00 89.25 181 ASN A N 1
ATOM 1319 C CA . ASN A 1 181 ? 25.909 -2.466 -30.584 1.00 89.25 181 ASN A CA 1
ATOM 1320 C C . ASN A 1 181 ? 26.289 -3.450 -31.697 1.00 89.25 181 ASN A C 1
ATOM 1322 O O . ASN A 1 181 ? 27.472 -3.694 -31.921 1.00 89.25 181 ASN A O 1
ATOM 1326 N N . ALA A 1 182 ? 25.303 -3.977 -32.423 1.00 87.81 182 ALA A N 1
ATOM 1327 C CA . ALA A 1 182 ? 25.527 -4.915 -33.516 1.00 87.81 182 ALA A CA 1
ATOM 1328 C C . ALA A 1 182 ? 25.925 -4.233 -34.838 1.00 87.81 182 ALA A C 1
ATOM 1330 O O . ALA A 1 182 ? 26.870 -4.666 -35.490 1.00 87.81 182 ALA A O 1
ATOM 1331 N N . ILE A 1 183 ? 25.243 -3.153 -35.229 1.00 86.56 183 ILE A N 1
ATOM 1332 C CA . ILE A 1 183 ? 25.476 -2.440 -36.496 1.00 86.56 183 ILE A CA 1
ATOM 1333 C C . ILE A 1 183 ? 26.838 -1.731 -36.495 1.00 86.56 183 ILE A C 1
ATOM 1335 O O . ILE A 1 183 ? 27.515 -1.668 -37.523 1.00 86.56 183 ILE A O 1
ATOM 1339 N N . TYR A 1 184 ? 27.248 -1.192 -35.345 1.00 85.00 184 TYR A N 1
ATOM 1340 C CA . TYR A 1 184 ? 28.525 -0.494 -35.197 1.00 85.00 184 TYR A CA 1
ATOM 1341 C C . TYR A 1 184 ? 29.645 -1.384 -34.639 1.00 85.00 184 TYR A C 1
ATOM 1343 O O . TYR A 1 184 ? 30.773 -0.898 -34.470 1.00 85.00 184 TYR A O 1
ATOM 1351 N N . ALA A 1 185 ? 29.387 -2.682 -34.421 1.00 78.56 185 ALA A N 1
ATOM 1352 C CA . ALA A 1 185 ? 30.442 -3.661 -34.194 1.00 78.56 185 ALA A CA 1
ATOM 1353 C C . ALA A 1 185 ? 31.387 -3.648 -35.408 1.00 78.56 185 ALA A C 1
ATOM 1355 O O . ALA A 1 185 ? 30.952 -3.831 -36.542 1.00 78.56 185 ALA A O 1
ATOM 1356 N N . ASN A 1 186 ? 32.684 -3.432 -35.171 1.00 65.31 186 ASN A N 1
ATOM 1357 C CA . ASN A 1 186 ? 33.736 -3.309 -36.197 1.00 65.31 186 ASN A CA 1
ATOM 1358 C C . ASN A 1 186 ? 33.841 -1.939 -36.890 1.00 65.31 186 ASN A C 1
ATOM 1360 O O . ASN A 1 186 ? 34.180 -1.845 -38.070 1.00 65.31 186 ASN A O 1
ATOM 1364 N N . SER A 1 187 ? 33.640 -0.850 -36.147 1.00 58.12 187 SER A N 1
ATOM 1365 C CA . SER A 1 187 ? 34.004 0.503 -36.593 1.00 58.12 187 SER A CA 1
ATOM 1366 C C . SER A 1 187 ? 35.534 0.708 -36.590 1.00 58.12 187 SER A C 1
ATOM 1368 O O . SER A 1 187 ? 36.067 1.457 -35.783 1.00 58.12 187 SER A O 1
ATOM 1370 N N . GLY A 1 188 ? 36.261 -0.006 -37.457 1.00 54.12 188 GLY A N 1
ATOM 1371 C CA . GLY A 1 188 ? 37.662 0.261 -37.832 1.00 54.12 188 GLY A CA 1
ATOM 1372 C C . GLY A 1 188 ? 38.774 0.008 -36.796 1.00 54.12 188 GLY A C 1
ATOM 1373 O O . GLY A 1 188 ? 39.927 -0.104 -37.196 1.00 54.12 188 GLY A O 1
ATOM 1374 N N . SER A 1 189 ? 38.475 -0.120 -35.498 1.00 54.72 189 SER A N 1
ATOM 1375 C CA . SER A 1 189 ? 39.481 -0.179 -34.413 1.00 54.72 189 SER A CA 1
ATOM 1376 C C . SER A 1 189 ? 39.559 -1.516 -33.658 1.00 54.72 189 SER A C 1
ATOM 1378 O O . SER A 1 189 ? 40.205 -1.597 -32.615 1.00 54.72 189 SER A O 1
ATOM 1380 N N . GLY A 1 190 ? 38.857 -2.560 -34.116 1.00 62.06 190 GLY A N 1
ATOM 1381 C CA . GLY A 1 190 ? 38.726 -3.829 -33.376 1.00 62.06 190 GLY A CA 1
ATOM 1382 C C . GLY A 1 190 ? 37.959 -3.709 -32.047 1.00 62.06 190 GLY A C 1
ATOM 1383 O O . GLY A 1 190 ? 37.862 -4.683 -31.307 1.00 62.06 190 GLY A O 1
ATOM 1384 N N . SER A 1 191 ? 37.407 -2.529 -31.746 1.00 70.38 191 SER A N 1
ATOM 1385 C CA . SER A 1 191 ? 36.628 -2.249 -30.539 1.00 70.38 191 SER A CA 1
ATOM 1386 C C . SER A 1 191 ? 35.129 -2.292 -30.838 1.00 70.38 191 SER A C 1
ATOM 1388 O O . SER A 1 191 ? 34.682 -1.830 -31.891 1.00 70.38 191 SER A O 1
ATOM 1390 N N . GLN A 1 192 ? 34.349 -2.847 -29.910 1.00 80.19 192 GLN A N 1
ATOM 1391 C CA . GLN A 1 192 ? 32.890 -2.876 -29.990 1.00 80.19 192 GLN A CA 1
ATOM 1392 C C . GLN A 1 192 ? 32.294 -1.755 -29.135 1.00 80.19 192 GLN A C 1
ATOM 1394 O O . GLN A 1 192 ? 32.763 -1.546 -28.010 1.00 80.19 192 GLN A O 1
ATOM 1399 N N . PRO A 1 193 ? 31.285 -1.032 -29.640 1.00 85.62 193 PRO A N 1
ATOM 1400 C CA . PRO A 1 193 ? 30.573 -0.061 -28.828 1.00 85.62 193 PRO A CA 1
ATOM 1401 C C . PRO A 1 193 ? 29.840 -0.750 -27.679 1.00 85.62 193 PRO A C 1
ATOM 1403 O O . PRO A 1 193 ? 29.435 -1.908 -27.778 1.00 85.62 193 PRO A O 1
ATOM 1406 N N . ALA A 1 194 ? 29.699 -0.022 -26.577 1.00 87.75 194 ALA A N 1
ATOM 1407 C CA . ALA A 1 194 ? 29.029 -0.487 -25.373 1.00 87.75 194 ALA A CA 1
ATOM 1408 C C . ALA A 1 194 ? 27.866 0.454 -25.057 1.00 87.75 194 ALA A C 1
ATOM 1410 O O . ALA A 1 194 ? 27.897 1.197 -24.075 1.00 87.75 194 ALA A O 1
ATOM 1411 N N . VAL A 1 195 ? 26.856 0.457 -25.926 1.00 89.31 195 VAL A N 1
ATOM 1412 C CA . VAL A 1 195 ? 25.626 1.228 -25.748 1.00 89.31 195 VAL A CA 1
ATOM 1413 C C . VAL A 1 195 ? 24.793 0.556 -24.669 1.00 89.31 195 VAL A C 1
ATOM 1415 O O . VAL A 1 195 ? 24.198 -0.495 -24.897 1.00 89.31 195 VAL A O 1
ATOM 1418 N N . GLN A 1 196 ? 24.805 1.143 -23.477 1.00 88.88 196 GLN A N 1
ATOM 1419 C CA . GLN A 1 196 ? 24.074 0.663 -22.307 1.00 88.88 196 GLN A CA 1
ATOM 1420 C C . GLN A 1 196 ? 23.906 1.791 -21.282 1.00 88.88 196 GLN A C 1
ATOM 1422 O O . GLN A 1 196 ? 24.594 2.823 -21.326 1.00 88.88 196 GLN A O 1
ATOM 1427 N N . SER A 1 197 ? 22.987 1.598 -20.339 1.00 88.50 197 SER A N 1
ATOM 1428 C CA . SER A 1 197 ? 22.917 2.428 -19.138 1.00 88.50 197 SER A CA 1
ATOM 1429 C C . SER A 1 197 ? 24.205 2.304 -18.321 1.00 88.50 197 SER A C 1
ATOM 1431 O O . SER A 1 197 ? 24.949 1.327 -18.423 1.00 88.50 197 SER A O 1
ATOM 1433 N N . LYS A 1 198 ? 24.511 3.331 -17.525 1.00 88.38 198 LYS A N 1
ATOM 1434 C CA . LYS A 1 198 ? 25.683 3.303 -16.650 1.00 88.38 198 LYS A CA 1
ATOM 1435 C C . LYS A 1 198 ? 25.519 2.180 -15.628 1.00 88.38 198 LYS A C 1
ATOM 1437 O O . LYS A 1 198 ? 24.495 2.094 -14.960 1.00 88.38 198 LYS A O 1
ATOM 1442 N N . SER A 1 199 ? 26.555 1.369 -15.466 1.00 85.62 199 SER A N 1
ATOM 1443 C CA . SER A 1 199 ? 26.533 0.243 -14.542 1.00 85.62 199 SER A CA 1
ATOM 1444 C C . SER A 1 199 ? 27.849 0.087 -13.787 1.00 85.62 199 SER A C 1
ATOM 1446 O O . SER A 1 199 ? 28.912 0.398 -14.324 1.00 85.62 199 SER A O 1
ATOM 1448 N N . THR A 1 200 ? 27.780 -0.444 -12.570 1.00 83.75 200 THR A N 1
ATOM 1449 C CA . THR A 1 200 ? 28.924 -0.783 -11.715 1.00 83.75 200 THR A CA 1
ATOM 1450 C C . THR A 1 200 ? 28.955 -2.288 -11.468 1.00 83.75 200 THR A C 1
ATOM 1452 O O . THR A 1 200 ? 27.919 -2.906 -11.237 1.00 83.75 200 THR A O 1
ATOM 1455 N N . SER A 1 201 ? 30.147 -2.890 -11.502 1.00 81.06 201 SER A N 1
ATOM 1456 C CA . SER A 1 201 ? 30.334 -4.286 -11.093 1.00 81.06 201 SER A CA 1
ATOM 1457 C C . SER A 1 201 ? 30.363 -4.381 -9.568 1.00 81.06 201 SER A C 1
ATOM 1459 O O . SER A 1 201 ? 31.169 -3.713 -8.923 1.00 81.06 201 SER A O 1
ATOM 1461 N N . LEU A 1 202 ? 29.503 -5.226 -9.006 1.00 78.00 202 LEU A N 1
ATOM 1462 C CA . LEU A 1 202 ? 29.410 -5.510 -7.570 1.00 78.00 202 LEU A CA 1
ATOM 1463 C C . LEU A 1 202 ? 30.320 -6.678 -7.133 1.00 78.00 202 LEU A C 1
ATOM 1465 O O . LEU A 1 202 ? 30.334 -7.048 -5.961 1.00 78.00 202 LEU A O 1
ATOM 1469 N N . GLY A 1 203 ? 31.078 -7.275 -8.061 1.00 74.56 203 GLY A N 1
ATOM 1470 C CA . GLY A 1 203 ? 31.775 -8.549 -7.846 1.00 74.56 203 GLY A CA 1
ATOM 1471 C C . GLY A 1 203 ? 30.882 -9.765 -8.141 1.00 74.56 203 GLY A C 1
ATOM 1472 O O . GLY A 1 203 ? 29.681 -9.636 -8.360 1.00 74.56 203 GLY A O 1
ATOM 1473 N N . ASN A 1 204 ? 31.471 -10.965 -8.225 1.00 73.81 204 ASN A N 1
ATOM 1474 C CA . ASN A 1 204 ? 30.770 -12.235 -8.515 1.00 73.81 204 ASN A CA 1
ATOM 1475 C C . ASN A 1 204 ? 29.897 -12.242 -9.791 1.00 73.81 204 ASN A C 1
ATOM 1477 O O . ASN A 1 204 ? 28.926 -12.991 -9.883 1.00 73.81 204 ASN A O 1
ATOM 1481 N N . GLY A 1 205 ? 30.225 -11.403 -10.779 1.00 72.50 205 GLY A N 1
ATOM 1482 C CA . GLY A 1 205 ? 29.447 -11.270 -12.016 1.00 72.50 205 GLY A CA 1
ATOM 1483 C C . GLY A 1 205 ? 28.123 -10.510 -11.859 1.00 72.50 205 GLY A C 1
ATOM 1484 O O . GLY A 1 205 ? 27.327 -10.496 -12.795 1.00 72.50 205 GLY A O 1
ATOM 1485 N N . GLN A 1 206 ? 27.876 -9.876 -10.708 1.00 74.62 206 GLN A N 1
ATOM 1486 C CA . GLN A 1 206 ? 26.709 -9.024 -10.488 1.00 74.62 206 GLN A CA 1
ATOM 1487 C C . GLN A 1 206 ? 26.981 -7.594 -10.956 1.00 74.62 206 GLN A C 1
ATOM 1489 O O . GLN A 1 206 ? 28.061 -7.041 -10.741 1.00 74.62 206 GLN A O 1
ATOM 1494 N N . VAL A 1 207 ? 25.979 -6.994 -11.593 1.00 77.50 207 VAL A N 1
ATOM 1495 C CA . VAL A 1 207 ? 26.048 -5.647 -12.158 1.00 77.50 207 VAL A CA 1
ATOM 1496 C C . VAL A 1 207 ? 24.884 -4.829 -11.606 1.00 77.50 207 VAL A C 1
ATOM 1498 O O . VAL A 1 207 ? 23.733 -5.252 -11.703 1.00 77.50 207 VAL A O 1
ATOM 1501 N N . GLU A 1 208 ? 25.184 -3.666 -11.031 1.00 80.81 208 GLU A N 1
ATOM 1502 C CA . GLU A 1 208 ? 24.199 -2.694 -10.555 1.00 80.81 208 GLU A CA 1
ATOM 1503 C C . GLU A 1 208 ? 24.066 -1.550 -11.553 1.00 80.81 208 GLU A C 1
ATOM 1505 O O . GLU A 1 208 ? 25.070 -0.996 -12.004 1.00 80.81 208 GLU A O 1
ATOM 1510 N N . GLN A 1 209 ? 22.835 -1.172 -11.891 1.00 83.06 209 GLN A N 1
ATOM 1511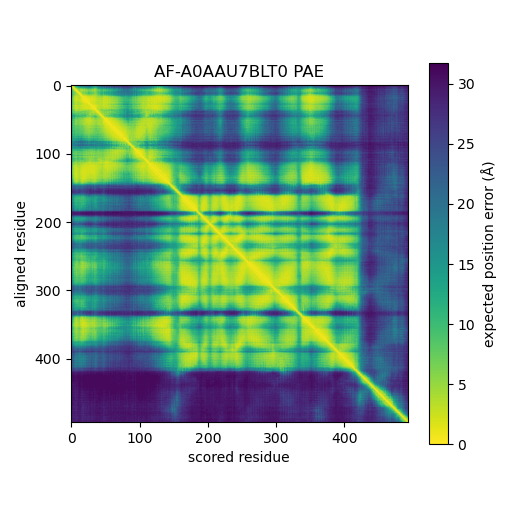 C CA . GLN A 1 209 ? 22.589 0.012 -12.709 1.00 83.06 209 GLN A CA 1
ATOM 1512 C C . GLN A 1 209 ? 22.732 1.264 -11.844 1.00 83.06 209 GLN A C 1
ATOM 1514 O O . GLN A 1 209 ? 22.114 1.379 -10.790 1.00 83.06 209 GLN A O 1
ATOM 1519 N N . VAL A 1 210 ? 23.539 2.215 -12.305 1.00 85.88 210 VAL A N 1
ATOM 1520 C CA . VAL A 1 210 ? 23.831 3.466 -11.602 1.00 85.88 210 VAL A CA 1
ATOM 1521 C C . VAL A 1 210 ? 23.229 4.614 -12.398 1.00 85.88 210 VAL A C 1
ATOM 1523 O O . VAL A 1 210 ? 23.330 4.659 -13.620 1.00 85.88 210 VAL A O 1
ATOM 1526 N N . TYR A 1 211 ? 22.613 5.569 -11.716 1.00 89.19 211 TYR A N 1
ATOM 1527 C CA . TYR A 1 211 ? 22.051 6.747 -12.367 1.00 89.19 211 TYR A CA 1
ATOM 1528 C C . TYR A 1 211 ? 23.154 7.688 -12.881 1.00 89.19 211 TYR A C 1
ATOM 1530 O O . TYR A 1 211 ? 24.247 7.800 -12.312 1.00 89.19 211 TYR A O 1
ATOM 1538 N N . ASP A 1 212 ? 22.869 8.389 -13.976 1.00 90.44 212 ASP A N 1
ATOM 1539 C CA . ASP A 1 212 ? 23.742 9.433 -14.516 1.00 90.44 212 ASP A CA 1
ATOM 1540 C C . ASP A 1 212 ? 23.432 10.798 -13.899 1.00 90.44 212 ASP A C 1
ATOM 1542 O O . ASP A 1 212 ? 24.339 11.595 -13.662 1.00 90.44 212 ASP A O 1
ATOM 1546 N N . LYS A 1 213 ? 22.152 11.062 -13.623 1.00 90.75 213 LYS A N 1
ATOM 1547 C CA . LYS A 1 213 ? 21.679 12.298 -12.998 1.00 90.75 213 LYS A CA 1
ATOM 1548 C C . LYS A 1 213 ? 20.595 11.978 -11.977 1.00 90.75 213 LYS A C 1
ATOM 1550 O O . LYS A 1 213 ? 19.757 11.113 -12.214 1.00 90.75 213 LYS A O 1
ATOM 1555 N N . GLN A 1 214 ? 20.611 12.701 -10.866 1.00 91.81 214 GLN A N 1
ATOM 1556 C CA . GLN A 1 214 ? 19.578 12.650 -9.840 1.00 91.81 214 GLN A CA 1
ATOM 1557 C C . GLN A 1 214 ? 19.055 14.065 -9.611 1.00 91.81 214 GLN A C 1
ATOM 1559 O O . GLN A 1 214 ? 19.840 15.008 -9.501 1.00 91.81 214 GLN A O 1
ATOM 1564 N N . THR A 1 215 ? 17.739 14.218 -9.558 1.00 88.56 215 THR A N 1
ATOM 1565 C CA . THR A 1 215 ? 17.086 15.489 -9.229 1.00 88.56 215 THR A CA 1
ATOM 1566 C C . THR A 1 215 ? 16.040 15.261 -8.157 1.00 88.56 215 THR A C 1
ATOM 1568 O O . THR A 1 215 ? 15.301 14.281 -8.217 1.00 88.56 215 THR A O 1
ATOM 1571 N N . PHE A 1 216 ? 15.974 16.169 -7.188 1.00 88.00 216 PHE A N 1
ATOM 1572 C CA . PHE A 1 216 ? 14.996 16.133 -6.109 1.00 88.00 216 PHE A CA 1
ATOM 1573 C C . PHE A 1 216 ? 14.061 17.333 -6.235 1.00 88.00 216 PHE A C 1
ATOM 1575 O O . PHE A 1 216 ? 14.532 18.469 -6.287 1.00 88.00 216 PHE A O 1
ATOM 1582 N N . VAL A 1 217 ? 12.758 17.072 -6.309 1.00 82.31 217 VAL A N 1
ATOM 1583 C CA . VAL A 1 217 ? 11.711 18.097 -6.383 1.00 82.31 217 VAL A CA 1
ATOM 1584 C C . VAL A 1 217 ? 10.554 17.641 -5.501 1.00 82.31 217 VAL A C 1
ATOM 1586 O O . VAL A 1 217 ? 9.993 16.577 -5.741 1.00 82.31 217 VAL A O 1
ATOM 1589 N N . ASP A 1 218 ? 10.220 18.423 -4.473 1.00 76.88 218 ASP A N 1
ATOM 1590 C CA . ASP A 1 218 ? 9.017 18.255 -3.641 1.00 76.88 218 ASP A CA 1
ATOM 1591 C C . ASP A 1 218 ? 8.751 16.814 -3.154 1.00 76.88 218 ASP A C 1
ATOM 1593 O O . ASP A 1 218 ? 7.654 16.276 -3.298 1.00 76.88 218 ASP A O 1
ATOM 1597 N N . GLY A 1 219 ? 9.773 16.153 -2.596 1.00 78.31 219 GLY A N 1
ATOM 1598 C CA . GLY A 1 219 ? 9.650 14.784 -2.070 1.00 78.31 219 GLY A CA 1
ATOM 1599 C C . GLY A 1 219 ? 9.814 13.673 -3.110 1.00 78.31 219 GLY A C 1
ATOM 1600 O O . GLY A 1 219 ? 9.940 12.504 -2.745 1.00 78.31 219 GLY A O 1
ATOM 1601 N N . ARG A 1 220 ? 9.883 14.019 -4.398 1.00 87.31 220 ARG A N 1
ATOM 1602 C CA . ARG A 1 220 ? 10.154 13.093 -5.499 1.00 87.31 220 ARG A CA 1
ATOM 1603 C C . ARG A 1 220 ? 11.633 13.122 -5.862 1.00 87.31 220 ARG A C 1
ATOM 1605 O O . ARG A 1 220 ? 12.200 14.179 -6.142 1.00 87.31 220 ARG A O 1
ATOM 1612 N N . THR A 1 221 ? 12.248 11.946 -5.915 1.00 90.62 221 THR A N 1
ATOM 1613 C CA . THR A 1 221 ? 13.611 11.777 -6.429 1.00 90.62 221 THR A CA 1
ATOM 1614 C C . THR A 1 221 ? 13.545 11.134 -7.805 1.00 90.62 221 THR A C 1
ATOM 1616 O O . THR A 1 221 ? 13.148 9.980 -7.932 1.00 90.62 221 THR A O 1
ATOM 1619 N N . GLU A 1 222 ? 13.923 11.873 -8.844 1.00 91.38 222 GLU A N 1
ATOM 1620 C CA . GLU A 1 222 ? 14.031 11.360 -10.211 1.00 91.38 222 GLU A CA 1
ATOM 1621 C C . GLU A 1 222 ? 15.473 10.924 -10.491 1.00 91.38 222 GLU A C 1
ATOM 1623 O O . GLU A 1 222 ? 16.417 11.708 -10.370 1.00 91.38 222 GLU A O 1
ATOM 1628 N N . TYR A 1 223 ? 15.628 9.667 -10.893 1.00 91.38 223 TYR A N 1
ATOM 1629 C CA . TYR A 1 223 ? 16.865 9.050 -11.345 1.00 91.38 223 TYR A CA 1
ATOM 1630 C C . TYR A 1 223 ? 16.831 8.936 -12.863 1.00 91.38 223 TYR A C 1
ATOM 1632 O O . TYR A 1 223 ? 15.964 8.272 -13.428 1.00 91.38 223 TYR A O 1
ATOM 1640 N N . THR A 1 224 ? 17.775 9.590 -13.533 1.00 92.50 224 THR A N 1
ATOM 1641 C CA . THR A 1 224 ? 17.916 9.542 -14.989 1.00 92.50 224 THR A CA 1
ATOM 1642 C C . THR A 1 224 ? 19.077 8.635 -15.377 1.00 92.50 224 THR A C 1
ATOM 1644 O O . THR A 1 224 ? 20.201 8.809 -14.900 1.00 92.50 224 THR A O 1
ATOM 1647 N N . PHE A 1 225 ? 18.810 7.714 -16.295 1.00 92.31 225 PHE A N 1
ATOM 1648 C CA . PHE A 1 225 ? 19.756 6.790 -16.902 1.00 92.31 225 PHE A CA 1
ATOM 1649 C C . PHE A 1 225 ? 19.899 7.135 -18.383 1.00 92.31 225 PHE A C 1
ATOM 1651 O O . PHE A 1 225 ? 18.920 7.182 -19.132 1.00 92.31 225 PHE A O 1
ATOM 1658 N N . PHE A 1 226 ? 21.127 7.395 -18.813 1.00 92.31 226 PHE A N 1
ATOM 1659 C CA . PHE A 1 226 ? 21.448 7.727 -20.194 1.00 92.31 226 PHE A CA 1
ATOM 1660 C C . PHE A 1 226 ? 21.875 6.472 -20.954 1.00 92.31 226 PHE A C 1
ATOM 1662 O O . PHE A 1 226 ? 22.843 5.813 -20.562 1.00 92.31 226 PHE A O 1
ATOM 1669 N N . LEU A 1 227 ? 21.194 6.157 -22.060 1.00 91.00 227 LEU A N 1
ATOM 1670 C CA . LEU A 1 227 ? 21.621 5.090 -22.961 1.00 91.00 227 LEU A CA 1
ATOM 1671 C C . LEU A 1 227 ? 22.514 5.680 -24.046 1.00 91.00 227 LEU A C 1
ATOM 1673 O O . LEU A 1 227 ? 22.058 6.293 -25.011 1.00 91.00 227 LEU A O 1
ATOM 1677 N N . LYS A 1 228 ? 23.815 5.495 -23.844 1.00 90.00 228 LYS A N 1
ATOM 1678 C CA . LYS A 1 228 ? 24.877 5.965 -24.730 1.00 90.00 228 LYS A CA 1
ATOM 1679 C C . LYS A 1 228 ? 26.004 4.960 -24.793 1.00 90.00 228 LYS A C 1
ATOM 1681 O O . LYS A 1 228 ? 26.085 4.070 -23.948 1.00 90.00 228 LYS A O 1
ATOM 1686 N N . ASP A 1 229 ? 26.890 5.147 -25.760 1.00 89.94 229 ASP A N 1
ATOM 1687 C CA . ASP A 1 229 ? 28.125 4.383 -25.828 1.00 89.94 229 ASP A CA 1
ATOM 1688 C C . ASP A 1 229 ? 29.021 4.708 -24.627 1.00 89.94 229 ASP A C 1
ATOM 1690 O O . ASP A 1 229 ? 29.423 5.852 -24.400 1.00 89.94 229 ASP A O 1
ATOM 1694 N N . ARG A 1 230 ? 29.279 3.689 -23.809 1.00 88.00 230 ARG A N 1
ATOM 1695 C CA . ARG A 1 230 ? 30.147 3.767 -22.632 1.00 88.00 230 ARG A CA 1
ATOM 1696 C C . ARG A 1 230 ? 31.584 3.375 -22.949 1.00 88.00 230 ARG A C 1
ATOM 1698 O O . ARG A 1 230 ? 32.446 3.530 -22.086 1.00 88.00 230 ARG A O 1
ATOM 1705 N N . ASN A 1 231 ? 31.860 2.882 -24.155 1.00 85.88 231 ASN A N 1
ATOM 1706 C CA . ASN A 1 231 ? 33.219 2.601 -24.573 1.00 85.88 231 ASN A CA 1
ATOM 1707 C C . ASN A 1 231 ? 33.886 3.900 -25.055 1.00 85.88 231 ASN A C 1
ATOM 1709 O O . ASN A 1 231 ? 33.536 4.467 -26.088 1.00 85.88 231 ASN A O 1
ATOM 1713 N N . ALA A 1 232 ? 34.884 4.358 -24.295 1.00 82.19 232 ALA A N 1
ATOM 1714 C CA . ALA A 1 232 ? 35.629 5.582 -24.588 1.00 82.19 232 ALA A CA 1
ATOM 1715 C C . ALA A 1 232 ? 36.418 5.524 -25.911 1.00 82.19 232 ALA A C 1
ATOM 1717 O O . ALA A 1 232 ? 36.766 6.570 -26.450 1.00 82.19 232 ALA A O 1
ATOM 1718 N N . VAL A 1 233 ? 36.704 4.323 -26.432 1.00 81.19 233 VAL A N 1
ATOM 1719 C CA . VAL A 1 233 ? 37.449 4.121 -27.685 1.00 81.19 233 VAL A CA 1
ATOM 1720 C C . VAL A 1 233 ? 36.551 4.308 -28.906 1.00 81.19 233 VAL A C 1
ATOM 1722 O O . VAL A 1 233 ? 36.983 4.889 -29.897 1.00 81.19 233 VAL A O 1
ATOM 1725 N N . THR A 1 234 ? 35.312 3.817 -28.855 1.00 82.00 234 THR A N 1
ATOM 1726 C CA . THR A 1 234 ? 34.353 3.954 -29.962 1.00 82.00 234 THR A CA 1
ATOM 1727 C C . THR A 1 234 ? 33.623 5.290 -29.918 1.00 82.00 234 THR A C 1
ATOM 1729 O O . THR A 1 234 ? 33.409 5.874 -30.977 1.00 82.00 234 THR A O 1
ATOM 1732 N N . ASN A 1 235 ? 33.294 5.782 -28.716 1.00 82.12 235 ASN A N 1
ATOM 1733 C CA . ASN A 1 235 ? 32.681 7.085 -28.449 1.00 82.12 235 ASN A CA 1
ATOM 1734 C C . ASN A 1 235 ? 31.606 7.486 -29.480 1.00 82.12 235 ASN A C 1
ATOM 1736 O O . ASN A 1 235 ? 31.628 8.589 -30.041 1.00 82.12 235 ASN A O 1
ATOM 1740 N N . LEU A 1 236 ? 30.678 6.568 -29.771 1.00 82.50 236 LEU A N 1
ATOM 1741 C CA . LEU A 1 236 ? 29.590 6.843 -30.706 1.00 82.50 236 LEU A CA 1
ATOM 1742 C C . LEU A 1 236 ? 28.774 8.049 -30.231 1.00 82.50 236 LEU A C 1
ATOM 1744 O O . LEU A 1 236 ? 28.509 8.219 -29.039 1.00 82.50 236 LEU A O 1
ATOM 1748 N N . ALA A 1 237 ? 28.372 8.882 -31.191 1.00 81.62 237 ALA A N 1
ATOM 1749 C CA . ALA A 1 237 ? 27.608 10.104 -30.956 1.00 81.62 237 ALA A CA 1
ATOM 1750 C C . ALA A 1 237 ? 28.283 11.145 -30.042 1.00 81.62 237 ALA A C 1
ATOM 1752 O O . ALA A 1 237 ? 27.605 11.996 -29.472 1.00 81.62 237 ALA A O 1
ATOM 1753 N N . GLY A 1 238 ? 29.610 11.093 -29.881 1.00 80.31 238 GLY A N 1
ATOM 1754 C CA . GLY A 1 238 ? 30.347 12.083 -29.089 1.00 80.31 238 GLY A CA 1
ATOM 1755 C C . GLY A 1 238 ? 29.993 12.078 -27.597 1.00 80.31 238 GLY A C 1
ATOM 1756 O O . GLY A 1 238 ? 30.220 13.075 -26.915 1.00 80.31 238 GLY A O 1
ATOM 1757 N N . GLY A 1 239 ? 29.433 10.976 -27.088 1.00 80.06 239 GLY A N 1
ATOM 1758 C CA . GLY A 1 239 ? 29.047 10.832 -25.683 1.00 80.06 239 GLY A CA 1
ATOM 1759 C C . GLY A 1 239 ? 27.627 11.304 -25.346 1.00 80.06 239 GLY A C 1
ATOM 1760 O O . GLY A 1 239 ? 27.287 11.350 -24.154 1.00 80.06 239 GLY A O 1
ATOM 1761 N N . GLU A 1 240 ? 26.804 11.607 -26.354 1.00 86.50 240 GLU A N 1
ATOM 1762 C CA . GLU A 1 240 ? 25.378 11.934 -26.215 1.00 86.50 240 GLU A CA 1
ATOM 1763 C C . GLU A 1 240 ? 24.495 10.676 -26.018 1.00 86.50 240 GLU A C 1
ATOM 1765 O O . GLU A 1 240 ? 24.802 9.606 -26.557 1.00 86.50 240 GLU A O 1
ATOM 1770 N N . PRO A 1 241 ? 23.376 10.763 -25.263 1.00 88.00 241 PRO A N 1
ATOM 1771 C CA . PRO A 1 241 ? 22.396 9.685 -25.088 1.00 88.00 241 PRO A CA 1
ATOM 1772 C C . PRO A 1 241 ? 21.507 9.480 -26.318 1.00 88.00 241 PRO A C 1
ATOM 1774 O O . PRO A 1 241 ? 20.295 9.692 -26.285 1.00 88.00 241 PRO A O 1
ATOM 1777 N N . PHE A 1 242 ? 22.114 9.050 -27.422 1.00 89.00 242 PHE A N 1
ATOM 1778 C CA . PHE A 1 242 ? 21.432 8.914 -28.709 1.00 89.00 242 PHE A CA 1
ATOM 1779 C C . PHE A 1 242 ? 20.366 7.805 -28.732 1.00 89.00 242 PHE A C 1
ATOM 1781 O O . PHE A 1 242 ? 19.397 7.919 -29.484 1.00 89.00 242 PHE A O 1
ATOM 1788 N N . CYS A 1 243 ? 20.501 6.762 -27.900 1.00 88.94 243 CYS A N 1
ATOM 1789 C CA . CYS A 1 243 ? 19.505 5.690 -27.790 1.00 88.94 243 CYS A CA 1
ATOM 1790 C C . CYS A 1 243 ? 18.374 5.984 -26.803 1.00 88.94 243 CYS A C 1
ATOM 1792 O O . CYS A 1 243 ? 17.517 5.133 -26.595 1.00 88.94 243 CYS A O 1
ATOM 1794 N N . GLY A 1 244 ? 18.336 7.190 -26.236 1.00 90.75 244 GLY A N 1
ATOM 1795 C CA . GLY A 1 244 ? 17.260 7.643 -25.367 1.00 90.75 244 GLY A CA 1
ATOM 1796 C C . GLY A 1 244 ? 17.671 7.747 -23.903 1.00 90.75 244 GLY A C 1
ATOM 1797 O O . GLY A 1 244 ? 18.823 7.537 -23.506 1.00 90.75 244 GLY A O 1
ATOM 1798 N N . THR A 1 245 ? 16.695 8.121 -23.084 1.00 91.75 245 THR A N 1
ATOM 1799 C CA . THR A 1 245 ? 16.894 8.354 -21.650 1.00 91.75 245 THR A CA 1
ATOM 1800 C C . THR A 1 245 ? 15.780 7.683 -20.872 1.00 91.75 245 THR A C 1
ATOM 1802 O O . THR A 1 245 ? 14.622 7.767 -21.262 1.00 91.75 245 THR A O 1
ATOM 1805 N N . VAL A 1 246 ? 16.111 7.014 -19.777 1.00 92.56 246 VAL A N 1
ATOM 1806 C CA . VAL A 1 246 ? 15.123 6.373 -18.907 1.00 92.56 246 VAL A CA 1
ATOM 1807 C C . VAL A 1 246 ? 15.114 7.129 -17.596 1.00 92.56 246 VAL A C 1
ATOM 1809 O O . VAL A 1 246 ? 16.158 7.311 -16.977 1.00 92.56 246 VAL A O 1
ATOM 1812 N N . LYS A 1 247 ? 13.946 7.600 -17.180 1.00 92.19 247 LYS A N 1
ATOM 1813 C CA . LYS A 1 247 ? 13.750 8.309 -15.921 1.00 92.19 247 LYS A CA 1
ATOM 1814 C C . LYS A 1 247 ? 12.857 7.472 -15.033 1.00 92.19 247 LYS A C 1
ATOM 1816 O O . LYS A 1 247 ? 11.760 7.120 -15.448 1.00 92.19 247 LYS A O 1
ATOM 1821 N N . LEU A 1 248 ? 13.311 7.183 -13.822 1.00 91.25 248 LEU A N 1
ATOM 1822 C CA . LEU A 1 248 ? 12.526 6.517 -12.786 1.00 91.25 248 LEU A CA 1
ATOM 1823 C C . LEU A 1 248 ? 12.397 7.448 -11.596 1.00 91.25 248 LEU A C 1
ATOM 1825 O O . LEU A 1 248 ? 13.360 8.120 -11.237 1.00 91.25 248 LEU A O 1
ATOM 1829 N N . SER A 1 249 ? 11.230 7.476 -10.969 1.00 89.88 249 SER A N 1
ATOM 1830 C CA . SER A 1 249 ? 11.003 8.306 -9.794 1.00 89.88 249 SER A CA 1
ATOM 1831 C C . SER A 1 249 ? 10.664 7.482 -8.570 1.00 89.88 249 SER A C 1
ATOM 1833 O O . SER A 1 249 ? 9.824 6.592 -8.635 1.00 89.88 249 SER A O 1
ATOM 1835 N N . THR A 1 250 ? 11.275 7.832 -7.444 1.00 89.62 250 THR A N 1
ATOM 1836 C CA . THR A 1 250 ? 10.835 7.402 -6.117 1.00 89.62 250 THR A CA 1
ATOM 1837 C C . THR A 1 250 ? 10.172 8.567 -5.395 1.00 89.62 250 THR A C 1
ATOM 1839 O O . THR A 1 250 ? 10.409 9.737 -5.713 1.00 89.62 250 THR A O 1
ATOM 1842 N N . TYR A 1 251 ? 9.331 8.239 -4.421 1.00 89.19 251 TYR A N 1
ATOM 1843 C CA . TYR A 1 251 ? 8.613 9.207 -3.607 1.00 89.19 251 TYR A CA 1
ATOM 1844 C C . TYR A 1 251 ? 8.919 8.968 -2.135 1.00 89.19 251 TYR A C 1
ATOM 1846 O O . TYR A 1 251 ? 8.863 7.825 -1.693 1.00 89.19 251 TYR A O 1
ATOM 1854 N N . ALA A 1 252 ? 9.226 10.033 -1.401 1.00 88.62 252 ALA A N 1
ATOM 1855 C CA . ALA A 1 252 ? 9.354 10.012 0.049 1.00 88.62 252 ALA A CA 1
ATOM 1856 C C . ALA A 1 252 ? 8.133 10.699 0.668 1.00 88.62 252 ALA A C 1
ATOM 1858 O O . ALA A 1 252 ? 7.803 11.831 0.292 1.00 88.62 252 ALA A O 1
ATOM 1859 N N . ALA A 1 253 ? 7.484 10.025 1.621 1.00 86.25 253 ALA A N 1
ATOM 1860 C CA . ALA A 1 253 ? 6.271 10.522 2.262 1.00 86.25 253 ALA A CA 1
ATOM 1861 C C . ALA A 1 253 ? 6.498 11.910 2.877 1.00 86.25 253 ALA A C 1
ATOM 1863 O O . ALA A 1 253 ? 7.438 12.117 3.651 1.00 86.25 253 ALA A O 1
ATOM 1864 N N . GLN A 1 254 ? 5.635 12.868 2.544 1.00 87.38 254 GLN A N 1
ATOM 1865 C CA . GLN A 1 254 ? 5.702 14.205 3.119 1.00 87.38 254 GLN A CA 1
ATOM 1866 C C . GLN A 1 254 ? 4.965 14.257 4.458 1.00 87.38 254 GLN A C 1
ATOM 1868 O O . GLN A 1 254 ? 4.031 13.493 4.727 1.00 87.38 254 GLN A O 1
ATOM 1873 N N . THR A 1 255 ? 5.376 15.189 5.316 1.00 86.00 255 THR A N 1
ATOM 1874 C CA . THR A 1 255 ? 4.670 15.450 6.568 1.00 86.00 255 THR A CA 1
ATOM 1875 C C . THR A 1 255 ? 3.417 16.280 6.296 1.00 86.00 255 THR A C 1
ATOM 1877 O O . THR A 1 255 ? 3.456 17.328 5.648 1.00 86.00 255 THR A O 1
ATOM 1880 N N . LYS A 1 256 ? 2.274 15.802 6.785 1.00 86.19 256 LYS A N 1
ATOM 1881 C CA . LYS A 1 256 ? 0.971 16.468 6.714 1.00 86.19 256 LYS A CA 1
ATOM 1882 C C . LYS A 1 256 ? 0.419 16.638 8.123 1.00 86.19 256 LYS A C 1
ATOM 1884 O O . LYS A 1 256 ? 0.678 15.830 9.008 1.00 86.19 256 LYS A O 1
ATOM 1889 N N . THR A 1 257 ? -0.353 17.700 8.323 1.00 84.75 257 THR A N 1
ATOM 1890 C CA . THR A 1 257 ? -0.988 18.002 9.614 1.00 84.75 257 THR A CA 1
ATOM 1891 C C . THR A 1 257 ? -2.120 17.033 9.937 1.00 84.75 257 THR A C 1
ATOM 1893 O O . THR A 1 257 ? -2.321 16.680 11.096 1.00 84.75 257 THR A O 1
ATOM 1896 N N . ASP A 1 258 ? -2.841 16.587 8.908 1.00 84.88 258 ASP A N 1
ATOM 1897 C CA . ASP A 1 258 ? -4.040 15.774 9.065 1.00 84.88 258 ASP A CA 1
ATOM 1898 C C . ASP A 1 258 ? -3.714 14.270 8.983 1.00 84.88 258 ASP A C 1
ATOM 1900 O O . ASP A 1 258 ? -2.979 13.854 8.079 1.00 84.88 258 ASP A O 1
ATOM 1904 N N . PRO A 1 259 ? -4.301 13.417 9.849 1.00 82.44 259 PRO A N 1
ATOM 1905 C CA . PRO A 1 259 ? -3.982 11.987 9.901 1.00 82.44 259 PRO A CA 1
ATOM 1906 C C . PRO A 1 259 ? -4.257 11.223 8.600 1.00 82.44 259 PRO A C 1
ATOM 1908 O O . PRO A 1 259 ? -3.459 10.379 8.201 1.00 82.44 259 PRO A O 1
ATOM 1911 N N . ILE A 1 260 ? -5.377 11.510 7.923 1.00 80.88 260 ILE A N 1
ATOM 1912 C CA . ILE A 1 260 ? -5.774 10.795 6.698 1.00 80.88 260 ILE A CA 1
ATOM 1913 C C . ILE A 1 260 ? -4.817 11.125 5.539 1.00 80.88 260 ILE A C 1
ATOM 1915 O O . ILE A 1 260 ? -4.255 10.186 4.972 1.00 80.88 260 ILE A O 1
ATOM 1919 N N . PRO A 1 261 ? -4.548 12.408 5.210 1.00 84.50 261 PRO A N 1
ATOM 1920 C CA . PRO A 1 261 ? -3.488 12.764 4.271 1.00 84.50 261 PRO A CA 1
ATOM 1921 C C . PRO A 1 261 ? -2.120 12.200 4.661 1.00 84.50 261 PRO A C 1
ATOM 1923 O O . PRO A 1 261 ? -1.439 11.651 3.807 1.00 84.50 261 PRO A O 1
ATOM 1926 N N . GLN A 1 262 ? -1.727 12.257 5.939 1.00 86.38 262 GLN A N 1
ATOM 1927 C CA . GLN A 1 262 ? -0.438 11.717 6.389 1.00 86.38 262 GLN A CA 1
ATOM 1928 C C . GLN A 1 262 ? -0.308 10.211 6.139 1.00 86.38 262 GLN A C 1
ATOM 1930 O O . GLN A 1 262 ? 0.767 9.720 5.786 1.00 86.38 262 GLN A O 1
ATOM 1935 N N . ALA A 1 263 ? -1.384 9.458 6.342 1.00 82.19 263 ALA A N 1
ATOM 1936 C CA . ALA A 1 263 ? -1.380 8.034 6.074 1.00 82.19 263 ALA A CA 1
ATOM 1937 C C . ALA A 1 263 ? -1.432 7.737 4.561 1.00 82.19 263 ALA A C 1
ATOM 1939 O O . ALA A 1 263 ? -0.772 6.803 4.107 1.00 82.19 263 ALA A O 1
ATOM 1940 N N . LEU A 1 264 ? -2.112 8.570 3.764 1.00 83.44 264 LEU A N 1
ATOM 1941 C CA . LEU A 1 264 ? -2.087 8.483 2.299 1.00 83.44 264 LEU A CA 1
ATOM 1942 C C . LEU A 1 264 ? -0.678 8.727 1.727 1.00 83.44 264 LEU A C 1
ATOM 1944 O O . LEU A 1 264 ? -0.274 8.040 0.796 1.00 83.44 264 LEU A O 1
ATOM 1948 N N . GLU A 1 265 ? 0.095 9.645 2.307 1.00 87.69 265 GLU A N 1
ATOM 1949 C CA . GLU A 1 265 ? 1.498 9.895 1.933 1.00 87.69 265 GLU A CA 1
ATOM 1950 C C . GLU A 1 265 ? 2.374 8.646 2.111 1.00 87.69 265 GLU A C 1
ATOM 1952 O O . GLU A 1 265 ? 3.179 8.317 1.239 1.00 87.69 265 GLU A O 1
ATOM 1957 N N . LYS A 1 266 ? 2.162 7.890 3.198 1.00 84.06 266 LYS A N 1
ATOM 1958 C CA . LYS A 1 266 ? 2.836 6.598 3.409 1.00 84.06 266 LYS A CA 1
ATOM 1959 C C . LYS A 1 266 ? 2.404 5.554 2.378 1.00 84.06 266 LYS A C 1
ATOM 1961 O O . LYS A 1 266 ? 3.239 4.798 1.889 1.00 84.06 266 LYS A O 1
ATOM 1966 N N . VAL A 1 267 ? 1.116 5.506 2.024 1.00 81.50 267 VAL A N 1
ATOM 1967 C CA . VAL A 1 267 ? 0.621 4.636 0.939 1.00 81.50 267 VAL A CA 1
ATOM 1968 C C . VAL A 1 267 ? 1.275 5.010 -0.390 1.00 81.50 267 VAL A C 1
ATOM 1970 O O . VAL A 1 267 ? 1.649 4.120 -1.155 1.00 81.50 267 VAL A O 1
ATOM 1973 N N . HIS A 1 268 ? 1.454 6.304 -0.657 1.00 85.25 268 HIS A N 1
ATOM 1974 C CA . HIS A 1 268 ? 2.100 6.786 -1.870 1.00 85.25 268 HIS A CA 1
ATOM 1975 C C . HIS A 1 268 ? 3.561 6.330 -1.960 1.00 85.25 268 HIS A C 1
ATOM 1977 O O . HIS A 1 268 ? 3.949 5.729 -2.962 1.00 85.25 268 HIS A O 1
ATOM 1983 N N . GLU A 1 269 ? 4.343 6.524 -0.900 1.00 85.75 269 GLU A N 1
ATOM 1984 C CA . GLU A 1 269 ? 5.732 6.058 -0.819 1.00 85.75 269 GLU A CA 1
ATOM 1985 C C . GLU A 1 269 ? 5.860 4.547 -1.082 1.00 85.75 269 GLU A C 1
ATOM 1987 O O . GLU A 1 269 ? 6.619 4.135 -1.964 1.00 85.75 269 GLU A O 1
ATOM 1992 N N . GLN A 1 270 ? 5.071 3.715 -0.389 1.00 80.94 270 GLN A N 1
ATOM 1993 C CA . GLN A 1 270 ? 5.122 2.256 -0.567 1.00 80.94 270 GLN A CA 1
ATOM 1994 C C . GLN A 1 270 ? 4.674 1.828 -1.971 1.00 80.94 270 GLN A C 1
ATOM 1996 O O . GLN A 1 270 ? 5.305 0.982 -2.608 1.00 80.94 270 GLN A O 1
ATOM 2001 N N . THR A 1 271 ? 3.636 2.474 -2.509 1.00 80.50 271 THR A N 1
ATOM 2002 C CA . THR A 1 271 ? 3.164 2.221 -3.876 1.00 80.50 271 THR A CA 1
ATOM 2003 C C . THR A 1 271 ? 4.239 2.538 -4.909 1.00 80.50 271 THR A C 1
ATOM 2005 O O . THR A 1 271 ? 4.467 1.740 -5.820 1.00 80.50 271 THR A O 1
ATOM 2008 N N . GLN A 1 272 ? 4.931 3.670 -4.776 1.00 84.38 272 GLN A N 1
ATOM 2009 C CA . GLN A 1 272 ? 6.011 4.044 -5.690 1.00 84.38 272 GLN A CA 1
ATOM 2010 C C . GLN A 1 272 ? 7.200 3.086 -5.581 1.00 84.38 272 GLN A C 1
ATOM 2012 O O . GLN A 1 272 ? 7.750 2.675 -6.601 1.00 84.38 272 GLN A O 1
ATOM 2017 N N . LEU A 1 273 ? 7.553 2.639 -4.374 1.00 84.00 273 LEU A N 1
ATOM 2018 C CA . LEU A 1 273 ? 8.604 1.638 -4.183 1.00 84.00 273 LEU A CA 1
ATOM 2019 C C . LEU A 1 273 ? 8.252 0.295 -4.849 1.00 84.00 273 LEU A C 1
ATOM 2021 O O . LEU A 1 273 ? 9.076 -0.282 -5.568 1.00 84.00 273 LEU A O 1
ATOM 2025 N N . ALA A 1 274 ? 7.016 -0.180 -4.674 1.00 80.62 274 ALA A N 1
ATOM 2026 C CA . ALA A 1 274 ? 6.522 -1.389 -5.330 1.00 80.62 274 ALA A CA 1
ATOM 2027 C C . ALA A 1 274 ? 6.541 -1.255 -6.864 1.00 80.62 274 ALA A C 1
ATOM 2029 O O . ALA A 1 274 ? 6.997 -2.172 -7.556 1.00 80.62 274 ALA A O 1
ATOM 2030 N N . LYS A 1 275 ? 6.121 -0.097 -7.394 1.00 83.50 275 LYS A N 1
ATOM 2031 C CA . LYS A 1 275 ? 6.172 0.224 -8.828 1.00 83.50 275 LYS A CA 1
ATOM 2032 C C . LYS A 1 275 ? 7.597 0.234 -9.370 1.00 83.50 275 LYS A C 1
ATOM 2034 O O . LYS A 1 275 ? 7.842 -0.403 -10.388 1.00 83.50 275 LYS A O 1
ATOM 2039 N N . VAL A 1 276 ? 8.547 0.894 -8.705 1.00 86.44 276 VAL A N 1
ATOM 2040 C CA . VAL A 1 276 ? 9.955 0.945 -9.146 1.00 86.44 276 VAL A CA 1
ATOM 2041 C C . VAL A 1 276 ? 10.575 -0.452 -9.155 1.00 86.44 276 VAL A C 1
ATOM 2043 O O . VAL A 1 276 ? 11.267 -0.815 -10.106 1.00 86.44 276 VAL A O 1
ATOM 2046 N N . LYS A 1 277 ? 10.274 -1.287 -8.153 1.00 85.75 277 LYS A N 1
ATOM 2047 C CA . LYS A 1 277 ? 10.722 -2.687 -8.116 1.00 85.75 277 LYS A CA 1
ATOM 2048 C C . LYS A 1 277 ? 10.141 -3.509 -9.271 1.00 85.75 277 LYS A C 1
ATOM 2050 O O . LYS A 1 277 ? 10.869 -4.285 -9.892 1.00 85.75 277 LYS A O 1
ATOM 2055 N N . ALA A 1 278 ? 8.851 -3.345 -9.563 1.00 85.12 278 ALA A N 1
ATOM 2056 C CA . ALA A 1 278 ? 8.195 -3.997 -10.694 1.00 85.12 278 ALA A CA 1
ATOM 2057 C C . ALA A 1 278 ? 8.751 -3.499 -12.037 1.00 85.12 278 ALA A C 1
ATOM 2059 O O . ALA A 1 278 ? 9.066 -4.313 -12.899 1.00 85.12 278 ALA A O 1
ATOM 2060 N N . ALA A 1 279 ? 8.974 -2.191 -12.187 1.00 87.88 279 ALA A N 1
ATOM 2061 C CA . ALA A 1 279 ? 9.595 -1.591 -13.364 1.00 87.88 279 ALA A CA 1
ATOM 2062 C C . ALA A 1 279 ? 11.032 -2.095 -13.576 1.00 87.88 279 ALA A C 1
ATOM 2064 O O . ALA A 1 279 ? 11.414 -2.395 -14.701 1.00 87.88 279 ALA A O 1
ATOM 2065 N N . GLY A 1 280 ? 11.813 -2.279 -12.507 1.00 87.88 280 GLY A N 1
ATOM 2066 C CA . GLY A 1 280 ? 13.142 -2.894 -12.575 1.00 87.88 280 GLY A CA 1
ATOM 2067 C C . GLY A 1 280 ? 13.117 -4.309 -13.161 1.00 87.88 280 GLY A C 1
ATOM 2068 O O . GLY A 1 280 ? 13.900 -4.632 -14.054 1.00 87.88 280 GLY A O 1
ATOM 2069 N N . LYS A 1 281 ? 12.179 -5.149 -12.704 1.00 88.50 281 LYS A N 1
ATOM 2070 C CA . LYS A 1 281 ? 11.982 -6.498 -13.260 1.00 88.50 281 LYS A CA 1
ATOM 2071 C C . LYS A 1 281 ? 11.471 -6.459 -14.698 1.00 88.50 281 LYS A C 1
ATOM 2073 O O . LYS A 1 281 ? 11.968 -7.215 -15.527 1.00 88.50 281 LYS A O 1
ATOM 2078 N N . LEU A 1 282 ? 10.515 -5.573 -14.976 1.00 89.88 282 LEU A N 1
ATOM 2079 C CA . LEU A 1 282 ? 9.941 -5.346 -16.299 1.00 89.88 282 LEU A CA 1
ATOM 2080 C C . LEU A 1 282 ? 11.039 -5.025 -17.313 1.00 89.88 282 LEU A C 1
ATOM 2082 O O . LEU A 1 282 ? 11.153 -5.715 -18.317 1.00 89.88 282 LEU A O 1
ATOM 2086 N N . MET A 1 283 ? 11.890 -4.040 -17.012 1.00 89.94 283 MET A N 1
ATOM 2087 C CA . MET A 1 283 ? 13.036 -3.676 -17.846 1.00 89.94 283 MET A CA 1
ATOM 2088 C C . MET A 1 283 ? 13.957 -4.876 -18.087 1.00 89.94 283 MET A C 1
ATOM 2090 O O . MET A 1 283 ? 14.260 -5.182 -19.231 1.00 89.94 283 MET A O 1
ATOM 2094 N N . GLY A 1 284 ? 14.314 -5.632 -17.042 1.00 89.19 284 GLY A N 1
ATOM 2095 C CA . GLY A 1 284 ? 15.174 -6.810 -17.194 1.00 89.19 284 GLY A CA 1
ATOM 2096 C C . GLY A 1 284 ? 14.557 -7.951 -18.021 1.00 89.19 284 GLY A C 1
ATOM 2097 O O . GLY A 1 284 ? 15.277 -8.681 -18.705 1.00 89.19 284 GLY A O 1
ATOM 2098 N N . GLU A 1 285 ? 13.236 -8.141 -17.975 1.00 90.88 285 GLU A N 1
ATOM 2099 C CA . GLU A 1 285 ? 12.531 -9.111 -18.827 1.00 90.88 285 GLU A CA 1
ATOM 2100 C C . GLU A 1 285 ? 12.406 -8.627 -20.273 1.00 90.88 285 GLU A C 1
ATOM 2102 O O . GLU A 1 285 ? 12.581 -9.429 -21.196 1.00 90.88 285 GLU A O 1
ATOM 2107 N N . LEU A 1 286 ? 12.157 -7.330 -20.470 1.00 90.94 286 LEU A N 1
ATOM 2108 C CA . LEU A 1 286 ? 12.141 -6.700 -21.786 1.00 90.94 286 LEU A CA 1
ATOM 2109 C C . LEU A 1 286 ? 13.526 -6.748 -22.431 1.00 90.94 286 LEU A C 1
ATOM 2111 O O . LEU A 1 286 ? 13.617 -7.160 -23.578 1.00 90.94 286 LEU A O 1
ATOM 2115 N N . ASP A 1 287 ? 14.600 -6.466 -21.694 1.00 90.06 287 ASP A N 1
ATOM 2116 C CA . ASP A 1 287 ? 15.973 -6.580 -22.192 1.00 90.06 287 ASP A CA 1
ATOM 2117 C C . ASP A 1 287 ? 16.285 -8.008 -22.637 1.00 90.06 287 ASP A C 1
ATOM 2119 O O . ASP A 1 287 ? 16.832 -8.219 -23.715 1.00 90.06 287 ASP A O 1
ATOM 2123 N N . LYS A 1 288 ? 15.906 -9.025 -21.852 1.00 90.00 288 LYS A N 1
ATOM 2124 C CA . LYS A 1 288 ? 16.069 -10.437 -22.250 1.00 90.00 288 LYS A CA 1
ATOM 2125 C C . LYS A 1 288 ? 15.282 -10.770 -23.514 1.00 90.00 288 LYS A C 1
ATOM 2127 O O . LYS A 1 288 ? 15.778 -11.508 -24.363 1.00 90.00 288 LYS A O 1
ATOM 2132 N N . TRP A 1 289 ? 14.064 -10.247 -23.633 1.00 90.00 289 TRP A N 1
ATOM 2133 C CA . TRP A 1 289 ? 13.228 -10.457 -24.807 1.00 90.00 289 TRP A CA 1
ATOM 2134 C C . TRP A 1 289 ? 13.813 -9.763 -26.038 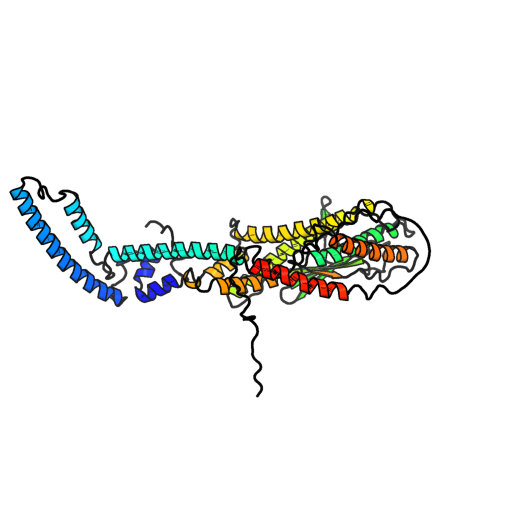1.00 90.00 289 TRP A C 1
ATOM 2136 O O . TRP A 1 289 ? 14.021 -10.420 -27.055 1.00 90.00 289 TRP A O 1
ATOM 2146 N N . VAL A 1 290 ? 14.190 -8.493 -25.929 1.00 89.19 290 VAL A N 1
ATOM 2147 C CA . VAL A 1 290 ? 14.852 -7.728 -26.989 1.00 89.19 290 VAL A CA 1
ATOM 2148 C C . VAL A 1 290 ? 16.191 -8.355 -27.361 1.00 89.19 290 VAL A C 1
ATOM 2150 O O . VAL A 1 290 ? 16.510 -8.402 -28.543 1.00 89.19 290 VAL A O 1
ATOM 2153 N N . ASN A 1 291 ? 16.925 -8.943 -26.407 1.00 87.75 291 ASN A N 1
ATOM 2154 C CA . ASN A 1 291 ? 18.150 -9.728 -26.621 1.00 87.75 291 ASN A CA 1
ATOM 2155 C C . ASN A 1 291 ? 17.930 -11.079 -27.333 1.00 87.75 291 ASN A C 1
ATOM 2157 O O . ASN A 1 291 ? 18.898 -11.697 -27.780 1.00 87.75 291 ASN A O 1
ATOM 2161 N N . SER A 1 292 ? 16.687 -11.479 -27.612 1.00 86.69 292 SER A N 1
ATOM 2162 C CA . SER A 1 292 ? 16.383 -12.606 -28.512 1.00 86.69 292 SER A CA 1
ATOM 2163 C C . SER A 1 292 ? 16.119 -12.209 -29.972 1.00 86.69 292 SER A C 1
ATOM 2165 O O . SER A 1 292 ? 16.140 -13.073 -30.844 1.00 86.69 292 SER A O 1
ATOM 2167 N N . TRP A 1 293 ? 15.902 -10.923 -30.260 1.00 85.62 293 TRP A N 1
ATOM 2168 C CA . TRP A 1 293 ? 15.541 -10.449 -31.600 1.00 85.62 293 TRP A CA 1
ATOM 2169 C C . TRP A 1 293 ? 16.708 -10.461 -32.596 1.00 85.62 293 TRP A C 1
ATOM 2171 O O . TRP A 1 293 ? 17.870 -10.556 -32.204 1.00 85.62 293 TRP A O 1
ATOM 2181 N N . PRO A 1 294 ? 16.444 -10.348 -33.900 1.00 85.06 294 PRO A N 1
ATOM 2182 C CA . PRO A 1 294 ? 17.494 -10.049 -34.864 1.00 85.06 294 PRO A CA 1
ATOM 2183 C C . PRO A 1 294 ? 18.066 -8.634 -34.645 1.00 85.06 294 PRO A C 1
ATOM 2185 O O . PRO A 1 294 ? 17.402 -7.762 -34.085 1.00 85.06 294 PRO A O 1
ATOM 2188 N N . ALA A 1 295 ? 19.327 -8.409 -35.027 1.00 76.25 295 ALA A N 1
ATOM 2189 C CA . ALA A 1 295 ? 20.011 -7.130 -34.804 1.00 76.25 295 ALA A CA 1
ATOM 2190 C C . ALA A 1 295 ? 19.589 -6.045 -35.804 1.00 76.25 295 ALA A C 1
ATOM 2192 O O . ALA A 1 295 ? 19.649 -4.855 -35.495 1.00 76.25 295 ALA A O 1
ATOM 2193 N N . THR A 1 296 ? 19.189 -6.462 -37.004 1.00 75.50 296 THR A N 1
ATOM 2194 C CA . THR A 1 296 ? 18.719 -5.587 -38.073 1.00 75.50 296 THR A CA 1
ATOM 2195 C C . THR A 1 296 ? 17.418 -6.115 -38.673 1.00 75.50 296 THR A C 1
ATOM 2197 O O . THR A 1 296 ? 17.073 -7.291 -38.554 1.00 75.50 296 THR A O 1
ATOM 2200 N N . ILE A 1 297 ? 16.687 -5.242 -39.368 1.00 74.25 297 ILE A N 1
ATOM 2201 C CA . ILE A 1 297 ? 15.422 -5.605 -40.027 1.00 74.25 297 ILE A CA 1
ATOM 2202 C C . ILE A 1 297 ? 15.590 -6.679 -41.116 1.00 74.25 297 ILE A C 1
ATOM 2204 O O . ILE A 1 297 ? 14.652 -7.413 -41.405 1.00 74.25 297 ILE A O 1
ATOM 2208 N N . ASN A 1 298 ? 16.787 -6.792 -41.694 1.00 76.12 298 ASN A N 1
ATOM 2209 C CA . ASN A 1 298 ? 17.075 -7.719 -42.788 1.00 76.12 298 ASN A CA 1
ATOM 2210 C C . ASN A 1 298 ? 17.507 -9.110 -42.299 1.00 76.12 298 ASN A C 1
ATOM 2212 O O . ASN A 1 298 ? 17.626 -10.031 -43.106 1.00 76.12 298 ASN A O 1
ATOM 2216 N N . ASP A 1 299 ? 17.764 -9.265 -40.999 1.00 77.81 299 ASP A N 1
ATOM 2217 C CA . ASP A 1 299 ? 18.225 -10.527 -40.434 1.00 77.81 299 ASP A CA 1
ATOM 2218 C C . ASP A 1 299 ? 17.060 -11.525 -40.269 1.00 77.81 299 ASP A C 1
ATOM 2220 O O . ASP A 1 299 ? 15.951 -11.139 -39.882 1.00 77.81 299 ASP A O 1
ATOM 2224 N N . PRO A 1 300 ? 17.281 -12.830 -40.517 1.00 75.62 300 PRO A N 1
ATOM 2225 C CA . PRO A 1 300 ? 16.263 -13.855 -40.302 1.00 75.62 300 PRO A CA 1
ATOM 2226 C C . PRO A 1 300 ? 15.962 -14.045 -38.804 1.00 75.62 300 PRO A C 1
ATOM 2228 O O . PRO A 1 300 ? 16.850 -13.916 -37.962 1.00 75.62 300 PRO A O 1
ATOM 2231 N N . GLY A 1 301 ? 14.722 -14.420 -38.462 1.00 75.12 301 GLY A N 1
ATOM 2232 C CA . GLY A 1 301 ? 14.311 -14.728 -37.081 1.00 75.12 301 GLY A CA 1
ATOM 2233 C C . GLY A 1 301 ? 13.180 -13.864 -36.513 1.00 75.12 301 GLY A C 1
ATOM 2234 O O . GLY A 1 301 ? 12.732 -14.123 -35.396 1.00 75.12 301 GLY A O 1
ATOM 2235 N N . TRP A 1 302 ? 12.686 -12.870 -37.263 1.00 76.75 302 TRP A N 1
ATOM 2236 C CA . TRP A 1 302 ? 11.524 -12.051 -36.875 1.00 76.75 302 TRP A CA 1
ATOM 2237 C C . TRP A 1 302 ? 10.224 -12.861 -36.733 1.00 76.75 302 TRP A C 1
ATOM 2239 O O . TRP A 1 302 ? 9.324 -12.457 -36.005 1.00 76.75 302 TRP A O 1
ATOM 2249 N N . ASP A 1 303 ? 10.145 -14.032 -37.368 1.00 74.88 303 ASP A N 1
ATOM 2250 C CA . ASP A 1 303 ? 9.062 -15.015 -37.242 1.00 74.88 303 ASP A CA 1
ATOM 2251 C C . ASP A 1 303 ? 8.927 -15.596 -35.824 1.00 74.88 303 ASP A C 1
ATOM 2253 O O . ASP A 1 303 ? 7.845 -16.029 -35.431 1.00 74.88 303 ASP A O 1
ATOM 2257 N N . LYS A 1 304 ? 10.008 -15.569 -35.035 1.00 74.62 304 LYS A N 1
ATOM 2258 C CA . LYS A 1 304 ? 10.045 -16.089 -33.658 1.00 74.62 304 LYS A CA 1
ATOM 2259 C C . LYS A 1 304 ? 9.697 -15.034 -32.605 1.00 74.62 304 LYS A C 1
ATOM 2261 O O . LYS A 1 304 ? 9.606 -15.364 -31.422 1.00 74.62 304 LYS A O 1
ATOM 2266 N N . VAL A 1 305 ? 9.525 -13.773 -33.006 1.00 79.25 305 VAL A N 1
ATOM 2267 C CA . VAL A 1 305 ? 9.205 -12.664 -32.101 1.00 79.25 305 VAL A CA 1
ATOM 2268 C C . VAL A 1 305 ? 7.689 -12.553 -31.953 1.00 79.25 305 VAL A C 1
ATOM 2270 O O . VAL A 1 305 ? 6.998 -12.027 -32.821 1.00 79.25 305 VAL A O 1
ATOM 2273 N N . ASP A 1 306 ? 7.166 -13.047 -30.831 1.00 79.25 306 ASP A N 1
ATOM 2274 C CA . ASP A 1 306 ? 5.742 -12.941 -30.507 1.00 79.25 306 ASP A CA 1
ATOM 2275 C C . ASP A 1 306 ? 5.438 -11.658 -29.719 1.00 79.25 306 ASP A C 1
ATOM 2277 O O . ASP A 1 306 ? 5.833 -11.517 -28.559 1.00 79.25 306 ASP A O 1
ATOM 2281 N N . SER A 1 307 ? 4.680 -10.738 -30.324 1.00 78.56 307 SER A N 1
ATOM 2282 C CA . SER A 1 307 ? 4.195 -9.516 -29.669 1.00 78.56 307 SER A CA 1
ATOM 2283 C C . SER A 1 307 ? 3.286 -9.796 -28.465 1.00 78.56 307 SER A C 1
ATOM 2285 O O . SER A 1 307 ? 3.183 -8.959 -27.574 1.00 78.56 307 SER A O 1
ATOM 2287 N N . ASN A 1 308 ? 2.681 -10.986 -28.356 1.00 76.06 308 ASN A N 1
ATOM 2288 C CA . ASN A 1 308 ? 1.912 -11.375 -27.171 1.00 76.06 308 ASN A CA 1
ATOM 2289 C C . ASN A 1 308 ? 2.793 -11.510 -25.912 1.00 76.06 308 ASN A C 1
ATOM 2291 O O . ASN A 1 308 ? 2.321 -11.371 -24.776 1.00 76.06 308 ASN A O 1
ATOM 2295 N N . ARG A 1 309 ? 4.104 -11.735 -26.098 1.00 81.88 309 ARG A N 1
ATOM 2296 C CA . ARG A 1 309 ? 5.069 -11.780 -24.997 1.00 81.88 309 ARG A CA 1
ATOM 2297 C C . ARG A 1 309 ? 5.157 -10.436 -24.276 1.00 81.88 309 ARG A C 1
ATOM 2299 O O . ARG A 1 309 ? 5.280 -10.441 -23.054 1.00 81.88 309 ARG A O 1
ATOM 2306 N N . PHE A 1 310 ? 5.023 -9.321 -24.996 1.00 82.06 310 PHE A N 1
ATOM 2307 C CA . PHE A 1 310 ? 4.967 -7.978 -24.415 1.00 82.06 310 PHE A CA 1
ATOM 2308 C C . PHE A 1 310 ? 3.806 -7.844 -23.424 1.00 82.06 310 PHE A C 1
ATOM 2310 O O . PHE A 1 310 ? 4.022 -7.526 -22.256 1.00 82.06 310 PHE A O 1
ATOM 2317 N N . ASN A 1 311 ? 2.588 -8.180 -23.863 1.00 79.31 311 ASN A N 1
ATOM 2318 C CA . ASN A 1 311 ? 1.389 -8.115 -23.023 1.00 79.31 311 ASN A CA 1
ATOM 2319 C C . ASN A 1 311 ? 1.513 -9.020 -21.790 1.00 79.31 311 ASN A C 1
ATOM 2321 O O . ASN A 1 311 ? 1.142 -8.628 -20.686 1.00 79.31 311 ASN A O 1
ATOM 2325 N N . THR A 1 312 ? 2.094 -10.211 -21.964 1.00 81.50 312 THR A N 1
ATOM 2326 C CA . THR A 1 312 ? 2.346 -11.152 -20.861 1.00 81.50 312 THR A CA 1
ATOM 2327 C C . THR A 1 312 ? 3.329 -10.580 -19.836 1.00 81.50 312 THR A C 1
ATOM 2329 O O . THR A 1 312 ? 3.075 -10.672 -18.635 1.00 81.50 312 THR A O 1
ATOM 2332 N N . ILE A 1 313 ? 4.440 -9.985 -20.292 1.00 84.44 313 ILE A N 1
ATOM 2333 C CA . ILE A 1 313 ? 5.455 -9.369 -19.425 1.00 84.44 313 ILE A CA 1
ATOM 2334 C C . ILE A 1 313 ? 4.827 -8.222 -18.625 1.00 84.44 313 ILE A C 1
ATOM 2336 O O . ILE A 1 313 ? 4.904 -8.225 -17.399 1.00 84.44 313 ILE A O 1
ATOM 2340 N N . VAL A 1 314 ? 4.137 -7.294 -19.297 1.00 82.62 314 VAL A N 1
ATOM 2341 C CA . VAL A 1 314 ? 3.483 -6.149 -18.644 1.00 82.62 314 VAL A CA 1
ATOM 2342 C C . VAL A 1 314 ? 2.470 -6.625 -17.603 1.00 82.62 314 VAL A C 1
ATOM 2344 O O . VAL A 1 314 ? 2.604 -6.283 -16.431 1.00 82.62 314 VAL A O 1
ATOM 2347 N N . ARG A 1 315 ? 1.529 -7.494 -17.991 1.00 76.81 315 ARG A N 1
ATOM 2348 C CA . ARG A 1 315 ? 0.479 -7.998 -17.095 1.00 76.81 315 ARG A CA 1
ATOM 2349 C C . ARG A 1 315 ? 1.045 -8.713 -15.869 1.00 76.81 315 ARG A C 1
ATOM 2351 O O . ARG A 1 315 ? 0.583 -8.482 -14.760 1.00 76.81 315 ARG A O 1
ATOM 2358 N N . THR A 1 316 ? 2.084 -9.529 -16.049 1.00 80.50 316 THR A N 1
ATOM 2359 C CA . THR A 1 316 ? 2.730 -10.244 -14.935 1.00 80.50 316 THR A CA 1
ATOM 2360 C C . THR A 1 316 ? 3.288 -9.276 -13.890 1.00 80.50 316 THR A C 1
ATOM 2362 O O . THR A 1 316 ? 3.184 -9.537 -12.690 1.00 80.50 316 THR A O 1
ATOM 2365 N N . GLN A 1 317 ? 3.888 -8.164 -14.322 1.00 80.81 317 GLN A N 1
ATOM 2366 C CA . GLN A 1 317 ? 4.434 -7.173 -13.394 1.00 80.81 317 GLN A CA 1
ATOM 2367 C C . GLN A 1 317 ? 3.331 -6.293 -12.784 1.00 80.81 317 GLN A C 1
ATOM 2369 O O . GLN A 1 317 ? 3.408 -5.984 -11.596 1.00 80.81 317 GLN A O 1
ATOM 2374 N N . GLU A 1 318 ? 2.281 -5.949 -13.538 1.00 73.38 318 GLU A N 1
ATOM 2375 C CA . GLU A 1 318 ? 1.103 -5.238 -13.012 1.00 73.38 318 GLU A CA 1
ATOM 2376 C C . GLU A 1 318 ? 0.377 -6.055 -11.925 1.00 73.38 318 GLU A C 1
ATOM 2378 O O . GLU A 1 318 ? 0.104 -5.535 -10.841 1.00 73.38 318 GLU A O 1
ATOM 2383 N N . ASP A 1 319 ? 0.170 -7.358 -12.148 1.00 70.06 319 ASP A N 1
ATOM 2384 C CA . ASP A 1 319 ? -0.435 -8.270 -11.168 1.00 70.06 319 ASP A CA 1
ATOM 2385 C C . ASP A 1 319 ? 0.440 -8.411 -9.903 1.00 70.06 319 ASP A C 1
ATOM 2387 O O . ASP A 1 319 ? -0.071 -8.523 -8.782 1.00 70.06 319 ASP A O 1
ATOM 2391 N N . GLN A 1 320 ? 1.773 -8.360 -10.044 1.00 68.19 320 GLN A N 1
ATOM 2392 C CA . GLN A 1 320 ? 2.698 -8.361 -8.904 1.00 68.19 320 GLN A CA 1
ATOM 2393 C C . GLN A 1 320 ? 2.606 -7.084 -8.065 1.00 68.19 320 GLN A C 1
ATOM 2395 O O . GLN A 1 320 ? 2.749 -7.176 -6.846 1.00 68.19 320 GLN A O 1
ATOM 2400 N N . ILE A 1 321 ? 2.364 -5.913 -8.667 1.00 69.38 321 ILE A N 1
ATOM 2401 C CA . ILE A 1 321 ? 2.166 -4.660 -7.917 1.00 69.38 321 ILE A CA 1
ATOM 2402 C C . ILE A 1 321 ? 0.928 -4.792 -7.029 1.00 69.38 321 ILE A C 1
ATOM 2404 O O . ILE A 1 321 ? 1.027 -4.592 -5.818 1.00 69.38 321 ILE A O 1
ATOM 2408 N N . ALA A 1 322 ? -0.203 -5.211 -7.604 1.00 64.19 322 ALA A N 1
ATOM 2409 C CA . ALA A 1 322 ? -1.437 -5.441 -6.857 1.00 64.19 322 ALA A CA 1
ATOM 2410 C C . ALA A 1 322 ? -1.246 -6.488 -5.745 1.00 64.19 322 ALA A C 1
ATOM 2412 O O . ALA A 1 322 ? -1.624 -6.262 -4.597 1.00 64.19 322 ALA A O 1
ATOM 2413 N N . THR A 1 323 ? -0.584 -7.606 -6.057 1.00 62.53 323 THR A N 1
ATOM 2414 C CA . THR A 1 323 ? -0.321 -8.680 -5.088 1.00 62.53 323 THR A CA 1
ATOM 2415 C C . THR A 1 323 ? 0.577 -8.219 -3.938 1.00 62.53 323 THR A C 1
ATOM 2417 O O . THR A 1 323 ? 0.320 -8.571 -2.791 1.00 62.53 323 THR A O 1
ATOM 2420 N N . ASN A 1 324 ? 1.630 -7.442 -4.211 1.00 63.59 324 ASN A N 1
ATOM 2421 C CA . ASN A 1 324 ? 2.539 -6.949 -3.173 1.00 63.59 324 ASN A CA 1
ATOM 2422 C C . ASN A 1 324 ? 1.847 -5.924 -2.263 1.00 63.59 324 ASN A C 1
ATOM 2424 O O . ASN A 1 324 ? 1.983 -6.019 -1.048 1.00 63.59 324 ASN A O 1
ATOM 2428 N N . LEU A 1 325 ? 1.047 -5.018 -2.835 1.00 63.66 325 LEU A N 1
ATOM 2429 C CA . LEU A 1 325 ? 0.273 -4.032 -2.073 1.00 63.66 325 LEU A CA 1
ATOM 2430 C C . LEU A 1 325 ? -0.773 -4.689 -1.162 1.00 63.66 325 LEU A C 1
ATOM 2432 O O . LEU A 1 325 ? -0.961 -4.259 -0.028 1.00 63.66 325 LEU A O 1
ATOM 2436 N N . VAL A 1 326 ? -1.438 -5.751 -1.628 1.00 57.25 326 VAL A N 1
ATOM 2437 C CA . VAL A 1 326 ? -2.404 -6.502 -0.807 1.00 57.25 326 VAL A CA 1
ATOM 2438 C C . VAL A 1 326 ? -1.697 -7.324 0.275 1.00 57.25 326 VAL A C 1
ATOM 2440 O O . VAL A 1 326 ? -2.157 -7.343 1.417 1.00 57.25 326 VAL A O 1
ATOM 2443 N N . LYS A 1 327 ? -0.558 -7.956 -0.042 1.00 57.50 327 LYS A N 1
ATOM 2444 C CA . LYS A 1 327 ? 0.244 -8.709 0.939 1.00 57.50 327 LYS A CA 1
ATOM 2445 C C . LYS A 1 327 ? 0.750 -7.839 2.085 1.00 57.50 327 LYS A C 1
ATOM 2447 O O . LYS A 1 327 ? 0.754 -8.296 3.220 1.00 57.50 327 LYS A O 1
ATOM 2452 N N . GLU A 1 328 ? 1.097 -6.580 1.823 1.00 56.53 328 GLU A N 1
ATOM 2453 C CA . GLU A 1 328 ? 1.462 -5.617 2.874 1.00 56.53 328 GLU A CA 1
ATOM 2454 C C . GLU A 1 328 ? 0.338 -5.360 3.895 1.00 56.53 328 GLU A C 1
ATOM 2456 O O . GLU A 1 328 ? 0.605 -4.903 5.008 1.00 56.53 328 GLU A O 1
ATOM 2461 N N . VAL A 1 329 ? -0.919 -5.654 3.550 1.00 52.41 329 VAL A N 1
ATOM 2462 C CA . VAL A 1 329 ? -2.076 -5.509 4.447 1.00 52.41 329 VAL A CA 1
ATOM 2463 C C . VAL A 1 329 ? -2.372 -6.795 5.207 1.00 52.41 329 VAL A C 1
ATOM 2465 O O . VAL A 1 329 ? -2.766 -6.734 6.372 1.00 52.41 329 VAL A O 1
ATOM 2468 N N . THR A 1 330 ? -2.205 -7.953 4.565 1.00 49.75 330 THR A N 1
ATOM 2469 C CA . THR A 1 330 ? -2.559 -9.255 5.148 1.00 49.75 330 THR A CA 1
ATOM 2470 C C . THR A 1 330 ? -1.436 -9.867 5.980 1.00 49.75 330 THR A C 1
ATOM 2472 O O . THR A 1 330 ? -1.711 -10.451 7.028 1.00 49.75 330 THR A O 1
ATOM 2475 N N . ASP A 1 331 ? -0.179 -9.696 5.572 1.00 50.00 331 ASP A N 1
ATOM 2476 C CA . ASP A 1 331 ? 0.976 -10.349 6.195 1.00 50.00 331 ASP A CA 1
ATOM 2477 C C . ASP A 1 331 ? 1.593 -9.428 7.260 1.00 50.00 331 ASP A C 1
ATOM 2479 O O . ASP A 1 331 ? 2.720 -8.946 7.156 1.00 50.00 331 ASP A O 1
ATOM 2483 N N . GLY A 1 332 ? 0.819 -9.148 8.311 1.00 45.53 332 GLY A N 1
ATOM 2484 C CA . GLY A 1 332 ? 1.251 -8.374 9.476 1.00 45.53 332 GLY A CA 1
ATOM 2485 C C . GLY A 1 332 ? 2.220 -9.140 10.380 1.00 45.53 332 GLY A C 1
ATOM 2486 O O . GLY A 1 332 ? 1.852 -9.472 11.505 1.00 45.53 332 GLY A O 1
ATOM 2487 N N . GLN A 1 333 ? 3.436 -9.425 9.903 1.00 39.41 333 GLN A N 1
ATOM 2488 C CA . GLN A 1 333 ? 4.462 -10.138 10.680 1.00 39.41 333 GLN A CA 1
ATOM 2489 C C . GLN A 1 333 ? 5.769 -9.362 10.907 1.00 39.41 333 GLN A C 1
ATOM 2491 O O . GLN A 1 333 ? 6.711 -9.911 11.473 1.00 39.41 333 GLN A O 1
ATOM 2496 N N . SER A 1 334 ? 5.834 -8.079 10.551 1.00 38.03 334 SER A N 1
ATOM 2497 C CA . SER A 1 334 ? 6.893 -7.189 11.032 1.00 38.03 334 SER A CA 1
ATOM 2498 C C . SER A 1 334 ? 6.287 -5.949 11.682 1.00 38.03 334 SER A C 1
ATOM 2500 O O . SER A 1 334 ? 5.312 -5.396 11.182 1.00 38.03 334 SER A O 1
ATOM 2502 N N . ASP A 1 335 ? 6.891 -5.499 12.783 1.00 39.19 335 ASP A N 1
ATOM 2503 C CA . ASP A 1 335 ? 6.634 -4.234 13.498 1.00 39.19 335 ASP A CA 1
ATOM 2504 C C . ASP A 1 335 ? 6.882 -2.967 12.639 1.00 39.19 335 ASP A C 1
ATOM 2506 O O . ASP A 1 335 ? 7.122 -1.876 13.152 1.00 39.19 335 ASP A O 1
ATOM 2510 N N . VAL A 1 336 ? 6.858 -3.092 11.310 1.00 42.97 336 VAL A N 1
ATOM 2511 C CA . VAL A 1 336 ? 6.860 -1.975 10.373 1.00 42.97 336 VAL A CA 1
ATOM 2512 C C . VAL A 1 336 ? 5.410 -1.764 9.965 1.00 42.97 336 VAL A C 1
ATOM 2514 O O . VAL A 1 336 ? 4.873 -2.537 9.173 1.00 42.97 336 VAL A O 1
ATOM 2517 N N . ASP A 1 337 ? 4.767 -0.736 10.519 1.00 50.88 337 ASP A N 1
ATOM 2518 C CA . ASP A 1 337 ? 3.447 -0.280 10.079 1.00 50.88 337 ASP A CA 1
ATOM 2519 C C . ASP A 1 337 ? 3.460 -0.074 8.558 1.00 50.88 337 ASP A C 1
ATOM 2521 O O . ASP A 1 337 ? 3.952 0.945 8.061 1.00 50.88 337 ASP A O 1
ATOM 2525 N N . SER A 1 338 ? 2.937 -1.042 7.800 1.00 62.06 338 SER A N 1
ATOM 2526 C CA . SER A 1 338 ? 2.788 -0.883 6.358 1.00 62.06 338 SER A CA 1
ATOM 2527 C C . SER A 1 338 ? 1.896 0.331 6.097 1.00 62.06 338 SER A C 1
ATOM 2529 O O . SER A 1 338 ? 0.921 0.574 6.821 1.00 62.06 338 SER A O 1
ATOM 2531 N N . GLY A 1 339 ? 2.234 1.134 5.081 1.00 67.38 339 GLY A N 1
ATOM 2532 C CA . GLY A 1 339 ? 1.541 2.402 4.818 1.00 67.38 339 GLY A CA 1
ATOM 2533 C C . GLY A 1 339 ? 0.026 2.222 4.696 1.00 67.38 339 GLY A C 1
ATOM 2534 O O . GLY A 1 339 ? -0.747 3.034 5.198 1.00 67.38 339 GLY A O 1
ATOM 2535 N N . LEU A 1 340 ? -0.396 1.095 4.120 1.00 69.31 340 LEU A N 1
ATOM 2536 C CA . LEU A 1 340 ? -1.794 0.749 3.907 1.00 69.31 340 LEU A CA 1
ATOM 2537 C C . LEU A 1 340 ? -2.505 0.235 5.169 1.00 69.31 340 LEU A C 1
ATOM 2539 O O . LEU A 1 340 ? -3.670 0.572 5.383 1.00 69.31 340 LEU A O 1
ATOM 2543 N N . LYS A 1 341 ? -1.816 -0.504 6.049 1.00 72.94 341 LYS A N 1
ATOM 2544 C CA . LYS A 1 341 ? -2.348 -0.884 7.368 1.00 72.94 341 LYS A CA 1
ATOM 2545 C C . LYS A 1 341 ? -2.550 0.343 8.253 1.00 72.94 341 LYS A C 1
ATOM 2547 O O . LYS A 1 341 ? -3.646 0.534 8.773 1.00 72.94 341 LYS A O 1
ATOM 2552 N N . GLY A 1 342 ? -1.538 1.208 8.355 1.00 74.69 342 GLY A N 1
ATOM 2553 C CA . GLY A 1 342 ? -1.638 2.457 9.117 1.00 74.69 342 GLY A CA 1
ATOM 2554 C C . GLY A 1 342 ? -2.735 3.381 8.576 1.00 74.69 342 GLY A C 1
ATOM 2555 O O . GLY A 1 342 ? -3.433 4.055 9.337 1.00 74.69 342 GLY A O 1
ATOM 2556 N N . PHE A 1 343 ? -2.953 3.364 7.262 1.00 80.56 343 PHE A N 1
ATOM 2557 C CA . PHE A 1 343 ? -4.063 4.063 6.627 1.00 80.56 343 PHE A CA 1
ATOM 2558 C C . PHE A 1 343 ? -5.432 3.475 6.991 1.00 80.56 343 PHE A C 1
ATOM 2560 O O . PHE A 1 343 ? -6.322 4.227 7.388 1.00 80.56 343 PHE A O 1
ATOM 2567 N N . LEU A 1 344 ? -5.604 2.149 6.957 1.00 78.19 344 LEU A N 1
ATOM 2568 C CA . LEU A 1 344 ? -6.842 1.495 7.405 1.00 78.19 344 LEU A CA 1
ATOM 2569 C C . LEU A 1 344 ? -7.125 1.721 8.896 1.00 78.19 344 LEU A C 1
ATOM 2571 O O . LEU A 1 344 ? -8.271 1.978 9.269 1.00 78.19 344 LEU A O 1
ATOM 2575 N N . ASP A 1 345 ? -6.098 1.678 9.742 1.00 81.38 345 ASP A N 1
ATOM 2576 C CA . ASP A 1 345 ? -6.217 1.977 11.172 1.00 81.38 345 ASP A CA 1
ATOM 2577 C C . ASP A 1 345 ? -6.645 3.432 11.393 1.00 81.38 345 ASP A C 1
ATOM 2579 O O . ASP A 1 345 ? -7.555 3.703 12.173 1.00 81.38 345 ASP A O 1
ATOM 2583 N N . THR A 1 346 ? -6.089 4.368 10.621 1.00 84.62 346 THR A N 1
ATOM 2584 C CA . THR A 1 346 ? -6.506 5.778 10.655 1.00 84.62 346 THR A CA 1
ATOM 2585 C C . THR A 1 346 ? -7.965 5.952 10.225 1.00 84.62 346 THR A C 1
ATOM 2587 O O . THR A 1 346 ? -8.711 6.694 10.862 1.00 84.62 346 THR A O 1
ATOM 2590 N N . LEU A 1 347 ? -8.409 5.246 9.179 1.00 82.88 347 LEU A N 1
ATOM 2591 C CA . LEU A 1 347 ? -9.791 5.311 8.687 1.00 82.88 347 LEU A CA 1
ATOM 2592 C C . LEU A 1 347 ? -10.817 4.686 9.641 1.00 82.88 347 LEU A C 1
ATOM 2594 O O . LEU A 1 347 ? -11.996 5.053 9.608 1.00 82.88 347 LEU A O 1
ATOM 2598 N N . THR A 1 348 ? -10.381 3.731 10.460 1.00 86.31 348 THR A N 1
ATOM 2599 C CA . THR A 1 348 ? -11.235 2.969 11.381 1.00 86.31 348 THR A CA 1
ATOM 2600 C C . THR A 1 348 ? -11.098 3.410 12.835 1.00 86.31 348 THR A C 1
ATOM 2602 O O . THR A 1 348 ? -11.833 2.908 13.682 1.00 86.31 348 THR A O 1
ATOM 2605 N N . LYS A 1 349 ? -10.241 4.402 13.116 1.00 86.62 349 LYS A N 1
ATOM 2606 C CA . LYS A 1 349 ? -9.984 4.954 14.455 1.00 86.62 349 LYS A CA 1
ATOM 2607 C C . LYS A 1 349 ? -11.248 5.416 15.189 1.00 86.62 349 LYS A C 1
ATOM 2609 O O . LYS A 1 349 ? -11.346 5.255 16.398 1.00 86.62 349 LYS A O 1
ATOM 2614 N N . ASP A 1 350 ? -12.226 5.954 14.461 1.00 86.81 350 ASP A N 1
ATOM 2615 C CA . ASP A 1 350 ? -13.507 6.402 15.031 1.00 86.81 350 ASP A CA 1
ATOM 2616 C C . ASP A 1 350 ? -14.419 5.245 15.495 1.00 86.81 350 ASP A C 1
ATOM 2618 O O . ASP A 1 350 ? -15.425 5.485 16.169 1.00 86.81 350 ASP A O 1
ATOM 2622 N N . GLY A 1 351 ? -14.087 4.002 15.137 1.00 87.88 351 GLY A N 1
ATOM 2623 C CA . GLY A 1 351 ? -14.903 2.821 15.394 1.00 87.88 351 GLY A CA 1
ATOM 2624 C C . GLY A 1 351 ? -16.089 2.678 14.439 1.00 87.88 351 GLY A C 1
ATOM 2625 O O . GLY A 1 351 ? -16.235 3.399 13.447 1.00 87.88 351 GLY A O 1
ATOM 2626 N N . TRP A 1 352 ? -16.964 1.722 14.742 1.00 89.31 352 TRP A N 1
ATOM 2627 C CA . TRP A 1 352 ? -18.109 1.366 13.902 1.00 89.31 352 TRP A CA 1
ATOM 2628 C C . TRP A 1 352 ? -19.151 2.486 13.795 1.00 89.31 352 TRP A C 1
ATOM 2630 O O . TRP A 1 352 ? -19.917 2.506 12.835 1.00 89.31 352 TRP A O 1
ATOM 2640 N N . ALA A 1 353 ? -19.169 3.453 14.718 1.00 88.12 353 ALA A N 1
ATOM 2641 C CA . ALA A 1 353 ? -20.036 4.628 14.620 1.00 88.12 353 ALA A CA 1
ATOM 2642 C C . ALA A 1 353 ? -19.820 5.417 13.312 1.00 88.12 353 ALA A C 1
ATOM 2644 O O . ALA A 1 353 ? -20.741 6.067 12.817 1.00 88.12 353 ALA A O 1
ATOM 2645 N N . ALA A 1 354 ? -18.632 5.320 12.702 1.00 85.12 354 ALA A N 1
ATOM 2646 C CA . ALA A 1 354 ? -18.344 5.914 11.399 1.00 85.12 354 ALA A CA 1
ATOM 2647 C C . ALA A 1 354 ? -18.932 5.130 10.204 1.00 85.12 354 ALA A C 1
ATOM 2649 O O . ALA A 1 354 ? -18.894 5.624 9.073 1.00 85.12 354 ALA A O 1
ATOM 2650 N N . ALA A 1 355 ? -19.520 3.947 10.425 1.00 82.00 355 ALA A N 1
ATOM 2651 C CA . ALA A 1 355 ? -20.042 3.081 9.366 1.00 82.00 355 ALA A CA 1
ATOM 2652 C C . ALA A 1 355 ? -21.191 3.702 8.564 1.00 82.00 355 ALA A C 1
ATOM 2654 O O . ALA A 1 355 ? -21.347 3.384 7.387 1.00 82.00 355 ALA A O 1
ATOM 2655 N N . GLY A 1 356 ? -21.950 4.642 9.138 1.00 81.56 356 GLY A N 1
ATOM 2656 C CA . GLY A 1 356 ? -23.001 5.359 8.404 1.00 81.56 356 GLY A CA 1
ATOM 2657 C C . GLY A 1 356 ? -22.482 6.116 7.171 1.00 81.56 356 GLY A C 1
ATOM 2658 O O . GLY A 1 356 ? -23.204 6.270 6.192 1.00 81.56 356 GLY A O 1
ATOM 2659 N N . GLY A 1 357 ? -21.211 6.536 7.185 1.00 77.50 357 GLY A N 1
ATOM 2660 C CA . GLY A 1 357 ? -20.537 7.201 6.065 1.00 77.50 357 GLY A CA 1
ATOM 2661 C C . GLY A 1 357 ? -19.660 6.277 5.216 1.00 77.50 357 GLY A C 1
ATOM 2662 O O . GLY A 1 357 ? -18.846 6.779 4.438 1.00 77.50 357 GLY A O 1
ATOM 2663 N N . TRP A 1 358 ? -19.778 4.952 5.366 1.00 80.81 358 TRP A N 1
ATOM 2664 C CA . TRP A 1 358 ? -18.849 3.980 4.773 1.00 80.81 358 TRP A CA 1
ATOM 2665 C C . TRP A 1 358 ? -18.674 4.168 3.262 1.00 80.81 358 TRP A C 1
ATOM 2667 O O . TRP A 1 358 ? -17.550 4.354 2.804 1.00 80.81 358 TRP A O 1
ATOM 2677 N N . PHE A 1 359 ? -19.765 4.227 2.487 1.00 77.75 359 PHE A N 1
ATOM 2678 C CA . PHE A 1 359 ? -19.690 4.376 1.025 1.00 77.75 359 PHE A CA 1
ATOM 2679 C C . PHE A 1 359 ? -18.997 5.674 0.589 1.00 77.75 359 PHE A C 1
ATOM 2681 O O . PHE A 1 359 ? -18.206 5.664 -0.352 1.00 77.75 359 PHE A O 1
ATOM 2688 N N . GLN A 1 360 ? -19.259 6.786 1.284 1.00 78.56 360 GLN A N 1
ATOM 2689 C CA . GLN A 1 360 ? -18.635 8.077 0.983 1.00 78.56 360 GLN A CA 1
ATOM 2690 C C . GLN A 1 360 ? -17.132 8.045 1.277 1.00 78.56 360 GLN A C 1
ATOM 2692 O O . GLN A 1 360 ? -16.331 8.479 0.448 1.00 78.56 360 GLN A O 1
ATOM 2697 N N . ARG A 1 361 ? -16.743 7.487 2.433 1.00 76.94 361 ARG A N 1
ATOM 2698 C CA . ARG A 1 361 ? -15.335 7.352 2.829 1.00 76.94 361 ARG A CA 1
ATOM 2699 C C . ARG A 1 361 ? -14.587 6.411 1.889 1.00 76.94 361 ARG A C 1
ATOM 2701 O O . ARG A 1 361 ? -13.538 6.789 1.381 1.00 76.94 361 ARG A O 1
ATOM 2708 N N . VAL A 1 362 ? -15.143 5.236 1.591 1.00 76.12 362 VAL A N 1
ATOM 2709 C CA . VAL A 1 362 ? -14.547 4.277 0.649 1.00 76.12 362 VAL A CA 1
ATOM 2710 C C . VAL A 1 362 ? -14.416 4.885 -0.747 1.00 76.12 362 VAL A C 1
ATOM 2712 O O . VAL A 1 362 ? -13.358 4.758 -1.351 1.00 76.12 362 VAL A O 1
ATOM 2715 N N . GLY A 1 363 ? -15.434 5.587 -1.252 1.00 67.69 363 GLY A N 1
ATOM 2716 C CA . GLY A 1 363 ? -15.374 6.243 -2.561 1.00 67.69 363 GLY A CA 1
ATOM 2717 C C . GLY A 1 363 ? -14.282 7.314 -2.648 1.00 67.69 363 GLY A C 1
ATOM 2718 O O . GLY A 1 363 ? -13.478 7.300 -3.579 1.00 67.69 363 GLY A O 1
ATOM 2719 N N . MET A 1 364 ? -14.204 8.201 -1.650 1.00 74.12 364 MET A N 1
ATOM 2720 C CA . MET A 1 364 ? -13.165 9.236 -1.568 1.00 74.12 364 MET A CA 1
ATOM 2721 C C . MET A 1 364 ? -11.762 8.624 -1.525 1.00 74.12 364 MET A C 1
ATOM 2723 O O . MET A 1 364 ? -10.879 9.015 -2.288 1.00 74.12 364 MET A O 1
ATOM 2727 N N . VAL A 1 365 ? -11.577 7.632 -0.656 1.00 76.12 365 VAL A N 1
ATOM 2728 C CA . VAL A 1 365 ? -10.309 6.929 -0.467 1.00 76.12 365 VAL A CA 1
ATOM 2729 C C . VAL A 1 365 ? -9.890 6.189 -1.735 1.00 76.12 365 VAL A C 1
ATOM 2731 O O . VAL A 1 365 ? -8.741 6.303 -2.151 1.00 76.12 365 VAL A O 1
ATOM 2734 N N . ARG A 1 366 ? -10.813 5.475 -2.390 1.00 73.44 366 ARG A N 1
ATOM 2735 C CA . ARG A 1 366 ? -10.542 4.803 -3.668 1.00 73.44 366 ARG A CA 1
ATOM 2736 C C . ARG A 1 366 ? -10.105 5.795 -4.737 1.00 73.44 366 ARG A C 1
ATOM 2738 O O . ARG A 1 366 ? -9.167 5.493 -5.457 1.00 73.44 366 ARG A O 1
ATOM 2745 N N . GLY A 1 367 ? -10.726 6.973 -4.818 1.00 69.62 367 GLY A N 1
ATOM 2746 C CA . GLY A 1 367 ? -10.303 8.021 -5.753 1.00 69.62 367 GLY A CA 1
ATOM 2747 C C . GLY A 1 367 ? -8.884 8.529 -5.473 1.00 69.62 367 GLY A C 1
ATOM 2748 O O . GLY A 1 367 ? -8.080 8.675 -6.389 1.00 69.62 367 GLY A O 1
ATO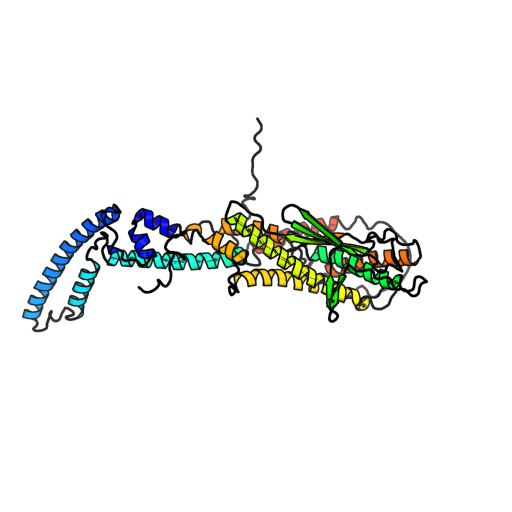M 2749 N N . GLN A 1 368 ? -8.544 8.742 -4.201 1.00 75.75 368 GLN A N 1
ATOM 2750 C CA . GLN A 1 368 ? -7.201 9.165 -3.793 1.00 75.75 368 GLN A CA 1
ATOM 2751 C C . GLN A 1 368 ? -6.140 8.091 -4.072 1.00 75.75 368 GLN A C 1
ATOM 2753 O O . GLN A 1 368 ? -5.096 8.398 -4.646 1.00 75.75 368 GLN A O 1
ATOM 2758 N N . ILE A 1 369 ? -6.422 6.832 -3.727 1.00 73.50 369 ILE A N 1
ATOM 2759 C CA . ILE A 1 369 ? -5.547 5.694 -4.031 1.00 73.50 369 ILE A CA 1
ATOM 2760 C C . ILE A 1 369 ? -5.424 5.511 -5.546 1.00 73.50 369 ILE A C 1
ATOM 2762 O O . ILE A 1 369 ? -4.322 5.317 -6.039 1.00 73.50 369 ILE A O 1
ATOM 2766 N N . ALA A 1 370 ? -6.515 5.628 -6.304 1.00 71.62 370 ALA A N 1
ATOM 2767 C CA . ALA A 1 370 ? -6.486 5.536 -7.760 1.00 71.62 370 ALA A CA 1
ATOM 2768 C C . ALA A 1 370 ? -5.585 6.610 -8.383 1.00 71.62 370 ALA A C 1
ATOM 2770 O O . ALA A 1 370 ? -4.813 6.286 -9.275 1.00 71.62 370 ALA A O 1
ATOM 2771 N N . ASN A 1 371 ? -5.605 7.848 -7.880 1.00 73.69 371 ASN A N 1
ATOM 2772 C CA . ASN A 1 371 ? -4.691 8.898 -8.343 1.00 73.69 371 ASN A CA 1
ATOM 2773 C C . ASN A 1 371 ? -3.218 8.549 -8.061 1.00 73.69 371 ASN A C 1
ATOM 2775 O O . ASN A 1 371 ? -2.367 8.716 -8.930 1.00 73.69 371 ASN A O 1
ATOM 2779 N N . VAL A 1 372 ? -2.928 8.007 -6.874 1.00 77.31 372 VAL A N 1
ATOM 2780 C CA . VAL A 1 372 ? -1.588 7.521 -6.497 1.00 77.31 372 VAL A CA 1
ATOM 2781 C C . VAL A 1 372 ? -1.148 6.336 -7.372 1.00 77.31 372 VAL A C 1
ATOM 2783 O O . VAL A 1 372 ? 0.012 6.237 -7.780 1.00 77.31 372 VAL A O 1
ATOM 2786 N N . LEU A 1 373 ? -2.066 5.421 -7.695 1.00 73.12 373 LEU A N 1
ATOM 2787 C CA . LEU A 1 373 ? -1.793 4.267 -8.554 1.00 73.12 373 LEU A CA 1
ATOM 2788 C C . LEU A 1 373 ? -1.638 4.673 -10.025 1.00 73.12 373 LEU A C 1
ATOM 2790 O O . LEU A 1 373 ? -0.749 4.140 -10.682 1.00 73.12 373 LEU A O 1
ATOM 2794 N N . ALA A 1 374 ? -2.390 5.663 -10.500 1.00 73.62 374 ALA A N 1
ATOM 2795 C CA . ALA A 1 374 ? -2.305 6.175 -11.864 1.00 73.62 374 ALA A CA 1
ATOM 2796 C C . ALA A 1 374 ? -1.014 6.964 -12.140 1.00 73.62 374 ALA A C 1
ATOM 2798 O O . ALA A 1 374 ? -0.624 7.098 -13.299 1.00 73.62 374 ALA A O 1
ATOM 2799 N N . GLU A 1 375 ? -0.330 7.477 -11.109 1.00 77.38 375 GLU A N 1
ATOM 2800 C CA . GLU A 1 375 ? 0.938 8.181 -11.310 1.00 77.38 375 GLU A CA 1
ATOM 2801 C C . GLU A 1 375 ? 1.988 7.252 -11.958 1.00 77.38 375 GLU A C 1
ATOM 2803 O O . GLU A 1 375 ? 2.284 6.184 -11.407 1.00 77.38 375 GLU A O 1
ATOM 2808 N N . PRO A 1 376 ? 2.585 7.629 -13.103 1.00 79.81 376 PRO A N 1
ATOM 2809 C CA . PRO A 1 376 ? 3.561 6.786 -13.777 1.00 79.81 376 PRO A CA 1
ATOM 2810 C C . PRO A 1 376 ? 4.841 6.646 -12.945 1.00 79.81 376 PRO A C 1
ATOM 2812 O O . PRO A 1 376 ? 5.325 7.606 -12.345 1.00 79.81 376 PRO A O 1
ATOM 2815 N N . VAL A 1 377 ? 5.435 5.450 -12.978 1.00 82.88 377 VAL A N 1
ATOM 2816 C CA . VAL A 1 377 ? 6.718 5.136 -12.312 1.00 82.88 377 VAL A CA 1
ATOM 2817 C C . VAL A 1 377 ? 7.896 5.972 -12.838 1.00 82.88 377 VAL A C 1
ATOM 2819 O O . VAL A 1 377 ? 8.942 6.088 -12.197 1.00 82.88 377 VAL A O 1
ATOM 2822 N N . GLY A 1 378 ? 7.743 6.542 -14.032 1.00 84.88 378 GLY A N 1
ATOM 2823 C CA . GLY A 1 378 ? 8.813 7.199 -14.752 1.00 84.88 378 GLY A CA 1
ATOM 2824 C C . GLY A 1 378 ? 8.414 7.578 -16.170 1.00 84.88 378 GLY A C 1
ATOM 2825 O O . GLY A 1 378 ? 7.266 7.414 -16.578 1.00 84.88 378 GLY A O 1
ATOM 2826 N N . SER A 1 379 ? 9.381 8.074 -16.931 1.00 87.69 379 SER A N 1
ATOM 2827 C CA . SER A 1 379 ? 9.215 8.386 -18.352 1.00 87.69 379 SER A CA 1
ATOM 2828 C C . SER A 1 379 ? 10.422 7.906 -19.139 1.00 87.69 379 SER A C 1
ATOM 2830 O O . SER A 1 379 ? 11.533 7.827 -18.610 1.00 87.69 379 SER A O 1
ATOM 2832 N N . VAL A 1 380 ? 10.213 7.582 -20.410 1.00 88.12 380 VAL A N 1
ATOM 2833 C CA . VAL A 1 380 ? 11.290 7.175 -21.304 1.00 88.12 380 VAL A CA 1
ATOM 2834 C C . VAL A 1 380 ? 11.340 8.154 -22.471 1.00 88.12 380 VAL A C 1
ATOM 2836 O O . VAL A 1 380 ? 10.379 8.335 -23.213 1.00 88.12 380 VAL A O 1
ATOM 2839 N N . GLY A 1 381 ? 12.474 8.830 -22.619 1.00 86.81 381 GLY A N 1
ATOM 2840 C CA . GLY A 1 381 ? 12.756 9.668 -23.774 1.00 86.81 381 GLY A CA 1
ATOM 2841 C C . GLY A 1 381 ? 13.105 8.803 -24.980 1.00 86.81 381 GLY A C 1
ATOM 2842 O O . GLY A 1 381 ? 13.984 7.944 -24.882 1.00 86.81 381 GLY A O 1
ATOM 2843 N N . ALA A 1 382 ? 12.436 9.059 -26.104 1.00 84.62 382 ALA A N 1
ATOM 2844 C CA . ALA A 1 382 ? 12.666 8.349 -27.356 1.00 84.62 382 ALA A CA 1
ATOM 2845 C C . ALA A 1 382 ? 14.127 8.487 -27.844 1.00 84.62 382 ALA A C 1
ATOM 2847 O O . ALA A 1 382 ? 14.776 9.502 -27.561 1.00 84.62 382 ALA A O 1
ATOM 2848 N N . PRO A 1 383 ? 14.647 7.502 -28.601 1.00 86.06 383 PRO A N 1
ATOM 2849 C CA . PRO A 1 383 ? 15.960 7.603 -29.230 1.00 86.06 383 PRO A CA 1
ATOM 2850 C C . PRO A 1 383 ? 16.030 8.815 -30.165 1.00 86.06 383 PRO A C 1
ATOM 2852 O O . PRO A 1 383 ? 15.247 8.929 -31.106 1.00 86.06 383 PRO A O 1
ATOM 2855 N N . SER A 1 384 ? 16.967 9.729 -29.913 1.00 82.25 384 SER A N 1
ATOM 2856 C CA . SER A 1 384 ? 17.163 10.921 -30.747 1.00 82.25 384 SER A CA 1
ATOM 2857 C C . SER A 1 384 ? 18.044 10.642 -31.963 1.00 82.25 384 SER A C 1
ATOM 2859 O O . SER A 1 384 ? 18.024 11.415 -32.917 1.00 82.25 384 SER A O 1
ATOM 2861 N N . LEU A 1 385 ? 18.848 9.568 -31.906 1.00 83.00 385 LEU A N 1
ATOM 2862 C CA . LEU A 1 385 ? 19.881 9.204 -32.886 1.00 83.00 385 LEU A CA 1
ATOM 2863 C C . LEU A 1 385 ? 20.855 10.353 -33.226 1.00 83.00 385 LEU A C 1
ATOM 2865 O O . LEU A 1 385 ? 21.614 10.277 -34.192 1.00 83.00 385 LEU A O 1
ATOM 2869 N N . ALA A 1 386 ? 20.850 11.421 -32.425 1.00 80.38 386 ALA A N 1
ATOM 2870 C CA . ALA A 1 386 ? 21.629 12.621 -32.664 1.00 80.38 386 ALA A CA 1
ATOM 2871 C C . ALA A 1 386 ? 23.122 12.341 -32.459 1.00 80.38 386 ALA A C 1
ATOM 2873 O O . ALA A 1 386 ? 23.504 11.567 -31.585 1.00 80.38 386 ALA A O 1
ATOM 2874 N N . GLY A 1 387 ? 23.968 12.978 -33.270 1.00 77.31 387 GLY A N 1
ATOM 2875 C CA . GLY A 1 387 ? 25.427 12.851 -33.184 1.00 77.31 387 GLY A CA 1
ATOM 2876 C C . GLY A 1 387 ? 26.017 11.614 -33.870 1.00 77.31 387 GLY A C 1
ATOM 2877 O O . GLY A 1 387 ? 27.238 11.516 -33.976 1.00 77.31 387 GLY A O 1
ATOM 2878 N N . LEU A 1 388 ? 25.197 10.683 -34.368 1.00 82.94 388 LEU A N 1
ATOM 2879 C CA . LEU A 1 388 ? 25.693 9.530 -35.123 1.00 82.94 388 LEU A CA 1
ATOM 2880 C C . LEU A 1 388 ? 26.269 9.942 -36.493 1.00 82.94 388 LEU A C 1
ATOM 2882 O O . LEU A 1 388 ? 25.770 10.885 -37.115 1.00 82.94 388 LEU A O 1
ATOM 2886 N N . PRO A 1 389 ? 27.302 9.237 -36.994 1.00 80.38 389 PRO A N 1
ATOM 2887 C CA . PRO A 1 389 ? 27.845 9.497 -38.323 1.00 80.38 389 PRO A CA 1
ATOM 2888 C C . PRO A 1 389 ? 26.786 9.203 -39.391 1.00 80.38 389 PRO A C 1
ATOM 2890 O O . PRO A 1 389 ? 26.160 8.147 -39.366 1.00 80.38 389 PRO A O 1
ATOM 2893 N N . SER A 1 390 ? 26.596 10.120 -40.341 1.00 77.75 390 SER A N 1
ATOM 2894 C CA . SER A 1 390 ? 25.613 9.997 -41.426 1.00 77.75 390 SER A CA 1
ATOM 2895 C C . SER A 1 390 ? 26.078 9.011 -42.508 1.00 77.75 390 SER A C 1
ATOM 2897 O O . SER A 1 390 ? 26.454 9.405 -43.613 1.00 77.75 390 SER A O 1
ATOM 2899 N N . ASP A 1 391 ? 26.107 7.724 -42.175 1.00 81.31 391 ASP A N 1
ATOM 2900 C CA . ASP A 1 391 ? 26.545 6.634 -43.044 1.00 81.31 391 ASP A CA 1
ATOM 2901 C C . ASP A 1 391 ? 25.416 5.622 -43.328 1.00 81.31 391 ASP A C 1
ATOM 2903 O O . ASP A 1 391 ? 24.298 5.724 -42.818 1.00 81.31 391 ASP A O 1
ATOM 2907 N N . ALA A 1 392 ? 25.688 4.615 -44.168 1.00 83.00 392 ALA A N 1
ATOM 2908 C CA . ALA A 1 392 ? 24.705 3.571 -44.482 1.00 83.00 392 ALA A CA 1
ATOM 2909 C C . ALA A 1 392 ? 24.200 2.843 -43.217 1.00 83.00 392 ALA A C 1
ATOM 2911 O O . ALA A 1 392 ? 23.037 2.440 -43.151 1.00 83.00 392 ALA A O 1
ATOM 2912 N N . ARG A 1 393 ? 25.043 2.746 -42.181 1.00 84.12 393 ARG A N 1
ATOM 2913 C CA . ARG A 1 393 ? 24.712 2.156 -40.878 1.00 84.12 393 ARG A CA 1
ATOM 2914 C C . ARG A 1 393 ? 23.684 2.991 -40.113 1.00 84.12 393 ARG A C 1
ATOM 2916 O O . ARG A 1 393 ? 22.754 2.415 -39.556 1.00 84.12 393 ARG A O 1
ATOM 2923 N N . PHE A 1 394 ? 23.782 4.320 -40.159 1.00 84.75 394 PHE A N 1
ATOM 2924 C CA . PHE A 1 394 ? 22.774 5.216 -39.584 1.00 84.75 394 PHE A CA 1
ATOM 2925 C C . PHE A 1 394 ? 21.391 5.018 -40.216 1.00 84.75 394 PHE A C 1
ATOM 2927 O O . PHE A 1 394 ? 20.400 4.879 -39.500 1.00 84.75 394 PHE A O 1
ATOM 2934 N N . SER A 1 395 ? 21.316 4.940 -41.550 1.00 83.12 395 SER A N 1
ATOM 2935 C CA . SER A 1 395 ? 20.038 4.710 -42.244 1.00 83.12 395 SER A CA 1
ATOM 2936 C C . SER A 1 395 ? 19.423 3.347 -41.900 1.00 83.12 395 SER A C 1
ATOM 2938 O O . SER A 1 395 ? 18.215 3.244 -41.687 1.00 83.12 395 SER A O 1
ATOM 2940 N N . LEU A 1 396 ? 20.262 2.315 -41.757 1.00 83.81 396 LEU A N 1
ATOM 2941 C CA . LEU A 1 396 ? 19.847 0.979 -41.339 1.00 83.81 396 LEU A CA 1
ATOM 2942 C C . LEU A 1 396 ? 19.326 0.973 -39.893 1.00 83.81 396 LEU A C 1
ATOM 2944 O O . LEU A 1 396 ? 18.291 0.366 -39.616 1.00 83.81 396 LEU A O 1
ATOM 2948 N N . LEU A 1 397 ? 20.003 1.673 -38.979 1.00 84.50 397 LEU A N 1
ATOM 2949 C CA . LEU A 1 397 ? 19.583 1.790 -37.582 1.00 84.50 397 LEU A CA 1
ATOM 2950 C C . LEU A 1 397 ? 18.258 2.557 -37.452 1.00 84.50 397 LEU A C 1
ATOM 2952 O O . LEU A 1 397 ? 17.346 2.078 -36.789 1.00 84.50 397 LEU A O 1
ATOM 2956 N N . SER A 1 398 ? 18.120 3.706 -38.116 1.00 84.56 398 SER A N 1
ATOM 2957 C CA . SER A 1 398 ? 16.908 4.534 -38.038 1.00 84.56 398 SER A CA 1
ATOM 2958 C C . SER A 1 398 ? 15.667 3.818 -38.593 1.00 84.56 398 SER A C 1
ATOM 2960 O O . SER A 1 398 ? 14.618 3.771 -37.943 1.00 84.56 398 SER A O 1
ATOM 2962 N N . ASN A 1 399 ? 15.799 3.179 -39.761 1.00 82.31 399 ASN A N 1
ATOM 2963 C CA . ASN A 1 399 ? 14.696 2.445 -40.387 1.00 82.31 399 ASN A CA 1
ATOM 2964 C C . ASN A 1 399 ? 14.324 1.184 -39.601 1.00 82.31 399 ASN A C 1
ATOM 2966 O O . ASN A 1 399 ? 13.143 0.867 -39.467 1.00 82.31 399 ASN A O 1
ATOM 2970 N N . SER A 1 400 ? 15.316 0.459 -39.071 1.00 82.19 400 SER A N 1
ATOM 2971 C CA . SER A 1 400 ? 15.044 -0.729 -38.260 1.00 82.19 400 SER A CA 1
ATOM 2972 C C . SER A 1 400 ? 14.386 -0.367 -36.934 1.00 82.19 400 SER A C 1
ATOM 2974 O O . SER A 1 400 ? 13.435 -1.035 -36.550 1.00 82.19 400 SER A O 1
ATOM 2976 N N . LEU A 1 401 ? 14.829 0.701 -36.267 1.00 82.62 401 LEU A N 1
ATOM 2977 C CA . LEU A 1 401 ? 14.243 1.164 -35.014 1.00 82.62 401 LEU A CA 1
ATOM 2978 C C . LEU A 1 401 ? 12.765 1.526 -35.190 1.00 82.62 401 LEU A C 1
ATOM 2980 O O . LEU A 1 401 ? 11.927 0.920 -34.537 1.00 82.62 401 LEU A O 1
ATOM 2984 N N . THR A 1 402 ? 12.451 2.450 -36.101 1.00 80.69 402 THR A N 1
ATOM 2985 C CA . THR A 1 402 ? 11.076 2.930 -36.337 1.00 80.69 402 THR A CA 1
ATOM 2986 C C . THR A 1 402 ? 10.131 1.806 -36.762 1.00 80.69 402 THR A C 1
ATOM 2988 O O . THR A 1 402 ? 9.063 1.629 -36.178 1.00 80.69 402 THR A O 1
ATOM 2991 N N . THR A 1 403 ? 10.550 0.987 -37.729 1.00 78.06 403 THR A N 1
ATOM 2992 C CA . THR A 1 403 ? 9.705 -0.083 -38.278 1.00 78.06 403 THR A CA 1
ATOM 2993 C C . THR A 1 403 ? 9.439 -1.187 -37.256 1.00 78.06 403 THR A C 1
ATOM 2995 O O . THR A 1 403 ? 8.309 -1.658 -37.139 1.00 78.06 403 THR A O 1
ATOM 2998 N N . VAL A 1 404 ? 10.461 -1.614 -36.506 1.00 77.38 404 VAL A N 1
ATOM 2999 C CA . VAL A 1 404 ? 10.320 -2.697 -35.522 1.00 77.38 404 VAL A CA 1
ATOM 3000 C C . VAL A 1 404 ? 9.455 -2.250 -34.351 1.00 77.38 404 VAL A C 1
ATOM 3002 O O . VAL A 1 404 ? 8.570 -2.998 -33.938 1.00 77.38 404 VAL A O 1
ATOM 3005 N N . THR A 1 405 ? 9.656 -1.034 -33.837 1.00 72.38 405 THR A N 1
ATOM 3006 C CA . THR A 1 405 ? 8.874 -0.537 -32.699 1.00 72.38 405 THR A CA 1
ATOM 3007 C C . THR A 1 405 ? 7.408 -0.354 -33.068 1.00 72.38 405 THR A C 1
ATOM 3009 O O . THR A 1 405 ? 6.540 -0.859 -32.362 1.00 72.38 405 THR A O 1
ATOM 3012 N N . GLU A 1 406 ? 7.117 0.255 -34.223 1.00 76.62 406 GLU A N 1
ATOM 3013 C CA . GLU A 1 406 ? 5.735 0.432 -34.685 1.00 76.62 406 GLU A CA 1
ATOM 3014 C C . GLU A 1 406 ? 5.041 -0.901 -34.986 1.00 76.62 406 GLU A C 1
ATOM 3016 O O . GLU A 1 406 ? 3.863 -1.078 -34.668 1.00 76.62 406 GLU A O 1
ATOM 3021 N N . ALA A 1 407 ? 5.754 -1.857 -35.592 1.00 73.38 407 ALA A N 1
ATOM 3022 C CA . ALA A 1 407 ? 5.199 -3.172 -35.893 1.00 73.38 407 ALA A CA 1
ATOM 3023 C C . ALA A 1 407 ? 4.879 -3.961 -34.620 1.00 73.38 407 ALA A C 1
ATOM 3025 O O . ALA A 1 407 ? 3.873 -4.669 -34.580 1.00 73.38 407 ALA A O 1
ATOM 3026 N N . ILE A 1 408 ? 5.714 -3.854 -33.586 1.00 73.06 408 ILE A N 1
ATOM 3027 C CA . ILE A 1 408 ? 5.501 -4.549 -32.315 1.00 73.06 408 ILE A CA 1
ATOM 3028 C C . ILE A 1 408 ? 4.365 -3.913 -31.530 1.00 73.06 408 ILE A C 1
ATOM 3030 O O . ILE A 1 408 ? 3.523 -4.659 -31.035 1.00 73.06 408 ILE A O 1
ATOM 3034 N N . ASP A 1 409 ? 4.296 -2.583 -31.478 1.00 69.75 409 ASP A N 1
ATOM 3035 C CA . ASP A 1 409 ? 3.204 -1.876 -30.813 1.00 69.75 409 ASP A CA 1
ATOM 3036 C C . ASP A 1 409 ? 1.852 -2.216 -31.454 1.00 69.75 409 ASP A C 1
ATOM 3038 O O . ASP A 1 409 ? 0.939 -2.649 -30.750 1.00 69.75 409 ASP A O 1
ATOM 3042 N N . LYS A 1 410 ? 1.746 -2.140 -32.790 1.00 72.81 410 LYS A N 1
ATOM 3043 C CA . LYS A 1 410 ? 0.515 -2.500 -33.519 1.00 72.81 410 LYS A CA 1
ATOM 3044 C C . LYS A 1 410 ? 0.139 -3.970 -33.330 1.00 72.81 410 LYS A C 1
ATOM 3046 O O . LYS A 1 410 ? -0.990 -4.280 -32.964 1.00 72.81 410 LYS A O 1
ATOM 3051 N N . LYS A 1 411 ? 1.091 -4.894 -33.502 1.00 72.06 411 LYS A N 1
ATOM 3052 C CA . LYS A 1 411 ? 0.828 -6.334 -33.332 1.00 72.06 411 LYS A CA 1
ATOM 3053 C C . LYS A 1 411 ? 0.529 -6.722 -31.888 1.00 72.06 411 LYS A C 1
ATOM 3055 O O . LYS A 1 411 ? -0.133 -7.730 -31.670 1.00 72.06 411 LYS A O 1
ATOM 3060 N N . ALA A 1 412 ? 1.031 -5.988 -30.897 1.00 65.69 412 ALA A N 1
ATOM 3061 C CA . ALA A 1 412 ? 0.699 -6.228 -29.497 1.00 65.69 412 ALA A CA 1
ATOM 3062 C C . ALA A 1 412 ? -0.748 -5.817 -29.187 1.00 65.69 412 ALA A C 1
ATOM 3064 O O . ALA A 1 412 ? -1.394 -6.490 -28.387 1.00 65.69 412 ALA A O 1
ATOM 3065 N N . GLU A 1 413 ? -1.265 -4.767 -29.834 1.00 67.12 413 GLU A N 1
ATOM 3066 C CA . GLU A 1 413 ? -2.657 -4.308 -29.696 1.00 67.12 413 GLU A CA 1
ATOM 3067 C C . GLU A 1 413 ? -3.675 -5.266 -30.337 1.00 67.12 413 GLU A C 1
ATOM 3069 O O . GLU A 1 413 ? -4.808 -5.367 -29.878 1.00 67.12 413 GLU A O 1
ATOM 3074 N N . GLU A 1 414 ? -3.274 -6.019 -31.361 1.00 64.00 414 GLU A N 1
ATOM 3075 C CA . GLU A 1 414 ? -4.140 -6.968 -32.079 1.00 64.00 414 GLU A CA 1
ATOM 3076 C C . GLU A 1 414 ? -4.299 -8.338 -31.382 1.00 64.00 414 GLU A C 1
ATOM 3078 O O . GLU A 1 414 ? -5.068 -9.184 -31.841 1.00 64.00 414 GLU A O 1
ATOM 3083 N N . LYS A 1 415 ? -3.554 -8.612 -30.302 1.00 66.62 415 LYS A N 1
ATOM 3084 C CA . LYS A 1 415 ? -3.511 -9.936 -29.648 1.00 66.62 415 LYS A CA 1
ATOM 3085 C C . LYS A 1 415 ? -4.474 -10.038 -28.469 1.00 66.62 415 LYS A C 1
ATOM 3087 O O . LYS A 1 415 ? -4.593 -9.109 -27.687 1.00 66.62 415 LYS A O 1
ATOM 3092 N N . ASP A 1 416 ? -5.043 -11.229 -28.258 1.00 52.06 416 ASP A N 1
ATOM 3093 C CA . ASP A 1 416 ? -6.065 -11.514 -27.230 1.00 52.06 416 ASP A CA 1
ATOM 3094 C C . ASP A 1 416 ? -5.665 -11.161 -25.780 1.00 52.06 416 ASP A C 1
ATOM 3096 O O . ASP A 1 416 ? -6.534 -10.962 -24.934 1.00 52.06 416 ASP A O 1
ATOM 3100 N N . ALA A 1 417 ? -4.366 -11.101 -25.455 1.00 54.97 417 ALA A N 1
ATOM 3101 C CA . ALA A 1 417 ? -3.902 -10.692 -24.122 1.00 54.97 417 ALA A CA 1
ATOM 3102 C C . ALA A 1 417 ? -3.894 -9.168 -23.916 1.00 54.97 417 ALA A C 1
ATOM 3104 O O . ALA A 1 417 ? -3.701 -8.703 -22.790 1.00 54.97 417 ALA A O 1
ATOM 3105 N N . TYR A 1 418 ? -4.087 -8.396 -24.986 1.00 56.91 418 TYR A N 1
ATOM 3106 C CA . TYR A 1 418 ? -4.443 -6.993 -24.915 1.00 56.91 418 TYR A CA 1
ATOM 3107 C C . TYR A 1 418 ? -5.919 -6.934 -24.525 1.00 56.91 418 TYR A C 1
ATOM 3109 O O . TYR A 1 418 ? -6.794 -7.164 -25.354 1.00 56.91 418 TYR A O 1
ATOM 3117 N N . ASN A 1 419 ? -6.209 -6.698 -23.242 1.00 50.12 419 ASN A N 1
ATOM 3118 C CA . ASN A 1 419 ? -7.576 -6.559 -22.732 1.00 50.12 419 ASN A CA 1
ATOM 3119 C C . ASN A 1 419 ? -8.230 -5.253 -23.245 1.00 50.12 419 ASN A C 1
ATOM 3121 O O . ASN A 1 419 ? -8.635 -4.392 -22.469 1.00 50.12 419 ASN A O 1
ATOM 3125 N N . GLY A 1 420 ? -8.355 -5.089 -24.558 1.00 44.00 420 GLY A N 1
ATOM 3126 C CA . GLY A 1 420 ? -9.440 -4.317 -25.132 1.00 44.00 420 GLY A CA 1
ATOM 3127 C C . GLY A 1 420 ? -10.705 -5.158 -25.026 1.00 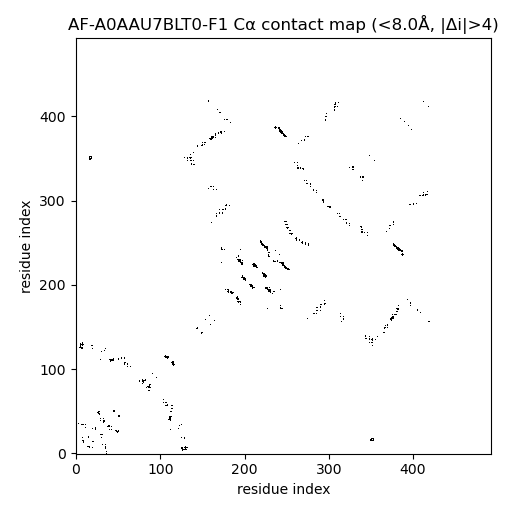44.00 420 GLY A C 1
ATOM 3128 O O . GLY A 1 420 ? -10.673 -6.367 -25.261 1.00 44.00 420 GLY A O 1
ATOM 3129 N N . ALA A 1 421 ? -11.828 -4.539 -24.664 1.00 34.88 421 ALA A N 1
ATOM 3130 C CA . ALA A 1 421 ? -13.138 -5.097 -24.965 1.00 34.88 421 ALA A CA 1
ATOM 3131 C C . ALA A 1 421 ? -13.087 -5.702 -26.374 1.00 34.88 421 ALA A C 1
ATOM 3133 O O . ALA A 1 421 ? -12.713 -5.001 -27.313 1.00 34.88 421 ALA A O 1
ATOM 3134 N N . LYS A 1 422 ? -13.373 -7.003 -26.497 1.00 30.69 422 LYS A N 1
ATOM 3135 C CA . LYS A 1 422 ? -13.395 -7.701 -27.785 1.00 30.69 422 LYS A CA 1
ATOM 3136 C C . LYS A 1 422 ? -14.106 -6.812 -28.818 1.00 30.69 422 LYS A C 1
ATOM 3138 O O . LYS A 1 422 ? -15.313 -6.616 -28.663 1.00 30.69 422 LYS A O 1
ATOM 3143 N N . PRO A 1 423 ? -13.463 -6.333 -29.898 1.00 33.28 423 PRO A N 1
ATOM 3144 C CA . PRO A 1 423 ? -14.215 -6.194 -31.125 1.00 33.28 423 PRO A CA 1
ATOM 3145 C C . PRO A 1 423 ? -14.615 -7.623 -31.499 1.00 33.28 423 PRO A C 1
ATOM 3147 O O . PRO A 1 423 ? -13.773 -8.519 -31.594 1.00 33.28 423 PRO A O 1
ATOM 3150 N N . ALA A 1 424 ? -15.921 -7.871 -31.574 1.00 27.22 424 ALA A N 1
ATOM 3151 C CA . ALA A 1 424 ? -16.448 -9.145 -32.028 1.00 27.22 424 ALA A CA 1
ATOM 3152 C C . ALA A 1 424 ? -15.714 -9.564 -33.310 1.00 27.22 424 ALA A C 1
ATOM 3154 O O . ALA A 1 424 ? -15.555 -8.763 -34.232 1.00 27.22 424 ALA A O 1
ATOM 3155 N N . LYS A 1 425 ? -15.228 -10.808 -33.322 1.00 28.69 425 LYS A N 1
ATOM 3156 C CA . LYS A 1 425 ? -14.572 -11.416 -34.478 1.00 28.69 425 LYS A CA 1
ATOM 3157 C C . LYS A 1 425 ? -15.444 -11.222 -35.716 1.00 28.69 425 LYS A C 1
ATOM 3159 O O . LYS A 1 425 ? -16.639 -11.500 -35.665 1.00 28.69 425 LYS A O 1
ATOM 3164 N N . ALA A 1 426 ? -14.827 -10.844 -36.824 1.00 29.31 426 ALA A N 1
ATOM 3165 C CA . ALA A 1 426 ? -15.335 -11.204 -38.132 1.00 29.31 426 ALA A CA 1
ATOM 3166 C C . ALA A 1 426 ? -14.365 -12.241 -38.695 1.00 29.31 426 ALA A C 1
ATOM 3168 O O . ALA A 1 426 ? -13.201 -11.943 -38.962 1.00 29.31 426 ALA A O 1
ATOM 3169 N N . ASP A 1 427 ? -14.840 -13.479 -38.762 1.00 31.73 427 ASP A N 1
ATOM 3170 C CA . ASP A 1 427 ? -14.267 -14.542 -39.569 1.00 31.73 427 ASP A CA 1
ATOM 3171 C C . ASP A 1 427 ? -13.940 -14.018 -40.972 1.00 31.73 427 ASP A C 1
ATOM 3173 O O . ASP A 1 427 ? -14.864 -13.666 -41.696 1.00 31.73 427 ASP A O 1
ATOM 3177 N N . ASP A 1 428 ? -12.662 -13.990 -41.363 1.00 29.12 428 ASP A N 1
ATOM 3178 C CA . ASP A 1 428 ? -12.285 -14.324 -42.743 1.00 29.12 428 ASP A CA 1
ATOM 3179 C C . ASP A 1 428 ? -10.786 -14.654 -42.892 1.00 29.12 428 ASP A C 1
ATOM 3181 O O . ASP A 1 428 ? -10.029 -14.032 -43.634 1.00 29.12 428 ASP A O 1
ATOM 3185 N N . LEU A 1 429 ? -10.335 -15.705 -42.199 1.00 33.25 429 LEU A N 1
ATOM 3186 C CA . LEU A 1 429 ? -9.085 -16.408 -42.525 1.00 33.25 429 LEU A CA 1
ATOM 3187 C C . LEU A 1 429 ? -9.299 -17.383 -43.708 1.00 33.25 429 LEU A C 1
ATOM 3189 O O . LEU A 1 429 ? -8.768 -18.492 -43.712 1.00 33.25 429 LEU A O 1
ATOM 3193 N N . ALA A 1 430 ? -10.113 -16.995 -44.696 1.00 33.91 430 ALA A N 1
ATOM 3194 C CA . ALA A 1 430 ? -10.379 -17.776 -45.905 1.00 33.91 430 ALA A CA 1
ATOM 3195 C C . ALA A 1 430 ? -10.305 -16.962 -47.213 1.00 33.91 430 ALA A C 1
ATOM 3197 O O . ALA A 1 430 ? -10.452 -17.550 -48.284 1.00 33.91 430 ALA A O 1
ATOM 3198 N N . SER A 1 431 ? -9.994 -15.658 -47.175 1.00 35.53 431 SER A N 1
ATOM 3199 C CA . SER A 1 431 ? -9.845 -14.833 -48.390 1.00 35.53 431 SER A CA 1
ATOM 3200 C C . SER A 1 431 ? -8.425 -14.324 -48.681 1.00 35.53 431 SER A C 1
ATOM 3202 O O . SER A 1 431 ? -8.221 -13.632 -49.674 1.00 35.53 431 SER A O 1
ATOM 3204 N N . LEU A 1 432 ? -7.404 -14.726 -47.912 1.00 34.91 432 LEU A N 1
ATOM 3205 C CA . LEU A 1 432 ? -6.013 -14.283 -48.124 1.00 34.91 432 LEU A CA 1
ATOM 3206 C C . LEU A 1 432 ? -5.036 -15.425 -48.460 1.00 34.91 432 LEU A C 1
ATOM 3208 O O . LEU A 1 432 ? -3.915 -15.479 -47.958 1.00 34.91 432 LEU A O 1
ATOM 3212 N N . ILE A 1 433 ? -5.447 -16.307 -49.379 1.00 28.12 433 ILE A N 1
ATOM 3213 C CA . ILE A 1 433 ? -4.498 -16.976 -50.284 1.00 28.12 433 ILE A CA 1
ATOM 3214 C C . ILE A 1 433 ? -4.294 -16.031 -51.480 1.00 28.12 433 ILE A C 1
ATOM 3216 O O . ILE A 1 433 ? -5.277 -15.643 -52.116 1.00 28.12 433 ILE A O 1
ATOM 3220 N N . PRO A 1 434 ? -3.049 -15.632 -51.784 1.00 28.38 434 PRO A N 1
ATOM 3221 C CA . PRO A 1 434 ? -2.759 -14.541 -52.703 1.00 28.38 434 PRO A CA 1
ATOM 3222 C C . PRO A 1 434 ? -3.088 -14.917 -54.151 1.00 28.38 434 PRO A C 1
ATOM 3224 O O . PRO A 1 434 ? -2.813 -16.032 -54.600 1.00 28.38 434 PRO A O 1
ATOM 3227 N N . LYS A 1 435 ? -3.614 -13.951 -54.906 1.00 29.81 435 LYS A N 1
ATOM 3228 C CA . LYS A 1 435 ? -3.549 -13.943 -56.369 1.00 29.81 435 LYS A CA 1
ATOM 3229 C C . LYS A 1 435 ? -3.009 -12.583 -56.815 1.00 29.81 435 LYS A C 1
ATOM 3231 O O . LYS A 1 435 ? -3.718 -11.586 -56.772 1.00 29.81 435 LYS A O 1
ATOM 3236 N N . ASP A 1 436 ? -1.720 -12.603 -57.140 1.00 28.95 436 ASP A N 1
ATOM 3237 C CA . ASP A 1 436 ? -0.924 -11.676 -57.965 1.00 28.95 436 ASP A CA 1
ATOM 3238 C C . ASP A 1 436 ? -1.697 -10.940 -59.092 1.00 28.95 436 ASP A C 1
ATOM 3240 O O . ASP A 1 436 ? -2.765 -11.405 -59.494 1.00 28.95 436 ASP A O 1
ATOM 3244 N N . PRO A 1 437 ? -1.075 -10.003 -59.846 1.00 42.38 437 PRO A N 1
ATOM 3245 C CA . PRO A 1 437 ? -0.167 -8.896 -59.506 1.00 42.38 437 PRO A CA 1
ATOM 3246 C C . PRO A 1 437 ? -0.552 -7.591 -60.275 1.00 42.38 437 PRO A C 1
ATOM 3248 O O . PRO A 1 437 ? -1.366 -7.622 -61.189 1.00 42.38 437 PRO A O 1
ATOM 3251 N N . GLN A 1 438 ? 0.140 -6.478 -59.986 1.00 30.47 438 GLN A N 1
ATOM 3252 C CA . GLN A 1 438 ? 0.266 -5.215 -60.762 1.00 30.47 438 GLN A CA 1
ATOM 3253 C C . GLN A 1 438 ? -0.421 -3.929 -60.251 1.00 30.47 438 GLN A C 1
ATOM 3255 O O . GLN A 1 438 ? -1.618 -3.857 -59.998 1.00 30.47 438 GLN A O 1
ATOM 3260 N N . SER A 1 439 ? 0.425 -2.889 -60.286 1.00 28.58 439 SER A N 1
ATOM 3261 C CA . SER A 1 439 ? 0.196 -1.445 -60.460 1.00 28.58 439 SER A CA 1
ATOM 3262 C C . SER A 1 439 ? -0.395 -0.594 -59.325 1.00 28.58 439 SER A C 1
ATOM 3264 O O . SER A 1 439 ? -1.553 -0.706 -58.945 1.00 28.58 439 SER A O 1
ATOM 3266 N N . ASP A 1 440 ? 0.459 0.362 -58.950 1.00 24.53 440 ASP A N 1
ATOM 3267 C CA . ASP A 1 440 ? 0.215 1.785 -58.712 1.00 24.53 440 ASP A CA 1
ATOM 3268 C C . ASP A 1 440 ? -0.228 2.316 -57.335 1.00 24.53 440 ASP A C 1
ATOM 3270 O O . ASP A 1 440 ? -1.343 2.173 -56.843 1.00 24.53 440 ASP A O 1
ATOM 3274 N N . ILE A 1 441 ? 0.745 3.042 -56.777 1.00 31.12 441 ILE A N 1
ATOM 3275 C CA . ILE A 1 441 ? 0.722 4.163 -55.837 1.00 31.12 441 ILE A CA 1
ATOM 3276 C C . ILE A 1 441 ? -0.636 4.882 -55.757 1.00 31.12 441 ILE A C 1
ATOM 3278 O O . ILE A 1 441 ? -1.081 5.482 -56.734 1.00 31.12 441 ILE A O 1
ATOM 3282 N N . ASN A 1 442 ? -1.193 5.008 -54.544 1.00 26.14 442 ASN A N 1
ATOM 3283 C CA . ASN A 1 442 ? -1.968 6.202 -54.204 1.00 26.14 442 ASN A CA 1
ATOM 3284 C C . ASN A 1 442 ? -1.875 6.581 -52.713 1.00 26.14 442 ASN A C 1
ATOM 3286 O O . ASN A 1 442 ? -2.321 5.864 -51.817 1.00 26.14 442 ASN A O 1
ATOM 3290 N N . VAL A 1 443 ? -1.282 7.752 -52.473 1.00 37.12 443 VAL A N 1
ATOM 3291 C CA . VAL A 1 443 ? -1.172 8.451 -51.189 1.00 37.12 443 VAL A CA 1
ATOM 3292 C C . VAL A 1 443 ? -2.533 9.085 -50.885 1.00 37.12 443 VAL A C 1
ATOM 3294 O O . VAL A 1 443 ? -2.793 10.226 -51.253 1.00 37.12 443 VAL A O 1
ATOM 3297 N N . GLY A 1 444 ? -3.431 8.326 -50.251 1.00 35.03 444 GLY A N 1
ATOM 3298 C CA . GLY A 1 444 ? -4.796 8.795 -49.972 1.00 35.03 444 GLY A CA 1
ATOM 3299 C C . GLY A 1 444 ? -5.541 8.128 -48.811 1.00 35.03 444 GLY A C 1
ATOM 3300 O O . GLY A 1 444 ? -6.645 8.556 -48.490 1.00 35.03 444 GLY A O 1
ATOM 3301 N N . SER A 1 445 ? -4.975 7.128 -48.128 1.00 32.53 445 SER A N 1
ATOM 3302 C CA . SER A 1 445 ? -5.700 6.359 -47.096 1.00 32.53 445 SER A CA 1
ATOM 3303 C C . SER A 1 445 ? -5.469 6.804 -45.644 1.00 32.53 445 SER A C 1
ATOM 3305 O O . SER A 1 445 ? -5.990 6.185 -44.724 1.00 32.53 445 SER A O 1
ATOM 3307 N N . LEU A 1 446 ? -4.791 7.931 -45.404 1.00 31.52 446 LEU A N 1
ATOM 3308 C CA . LEU A 1 446 ? -4.530 8.452 -44.048 1.00 31.52 446 LEU A CA 1
ATOM 3309 C C . LEU A 1 446 ? -5.661 9.319 -43.453 1.00 31.52 446 LEU A C 1
ATOM 3311 O O . LEU A 1 446 ? -5.470 9.965 -42.427 1.00 31.52 446 LEU A O 1
ATOM 3315 N N . ARG A 1 447 ? -6.850 9.337 -44.070 1.00 33.81 447 ARG A N 1
ATOM 3316 C CA . ARG A 1 447 ? -8.023 10.076 -43.560 1.00 33.81 447 ARG A CA 1
ATOM 3317 C C . ARG A 1 447 ? -9.306 9.256 -43.395 1.00 33.81 447 ARG A C 1
ATOM 3319 O O . ARG A 1 447 ? -10.292 9.805 -42.924 1.00 33.81 447 ARG A O 1
ATOM 3326 N N . ALA A 1 448 ? -9.294 7.961 -43.708 1.00 34.88 448 ALA A N 1
ATOM 3327 C CA . ALA A 1 448 ? -10.475 7.097 -43.582 1.00 34.88 448 ALA A CA 1
ATOM 3328 C C . ALA A 1 448 ? -10.551 6.300 -42.260 1.00 34.88 448 ALA A C 1
ATOM 3330 O O . ALA A 1 448 ? -11.526 5.586 -42.048 1.00 34.88 448 ALA A O 1
ATOM 3331 N N . ASP A 1 449 ? -9.585 6.453 -41.344 1.00 35.16 449 ASP A N 1
ATOM 3332 C CA . ASP A 1 449 ? -9.543 5.697 -40.075 1.00 35.16 449 ASP A CA 1
ATOM 3333 C C . ASP A 1 449 ? -10.057 6.481 -38.843 1.00 35.16 449 ASP A C 1
ATOM 3335 O O . ASP A 1 449 ? -9.935 6.036 -37.702 1.00 35.16 449 ASP A O 1
ATOM 3339 N N . MET A 1 450 ? -10.656 7.662 -39.052 1.00 33.09 450 MET A N 1
ATOM 3340 C CA . MET A 1 450 ? -11.245 8.466 -37.966 1.00 33.09 450 MET A CA 1
ATOM 3341 C C . MET A 1 450 ? -12.777 8.383 -37.886 1.00 33.09 450 MET A C 1
ATOM 3343 O O . MET A 1 450 ? -13.312 8.404 -36.779 1.00 33.09 450 MET A O 1
ATOM 3347 N N . ASP A 1 451 ? -13.489 8.197 -39.003 1.00 31.98 451 ASP A N 1
ATOM 3348 C CA . ASP A 1 451 ? -14.963 8.186 -38.990 1.00 31.98 451 ASP A CA 1
ATOM 3349 C C . ASP A 1 451 ? -15.573 6.811 -38.649 1.00 31.98 451 ASP A C 1
ATOM 3351 O O . ASP A 1 451 ? -16.684 6.744 -38.120 1.00 31.98 451 ASP A O 1
ATOM 3355 N N . SER A 1 452 ? -14.845 5.699 -38.833 1.00 33.84 452 SER A N 1
ATOM 3356 C CA . SER A 1 452 ? -15.337 4.369 -38.415 1.00 33.84 452 SER A CA 1
ATOM 3357 C C . SER A 1 452 ? -15.232 4.146 -36.896 1.00 33.84 452 SER A C 1
ATOM 3359 O O . SER A 1 452 ? -16.036 3.410 -36.318 1.00 33.84 452 SER A O 1
ATOM 3361 N N . LYS A 1 453 ? -14.309 4.852 -36.222 1.00 33.81 453 LYS A N 1
ATOM 3362 C CA . LYS A 1 453 ? -14.106 4.780 -34.764 1.00 33.81 453 LYS A CA 1
ATOM 3363 C C . LYS A 1 453 ? -15.149 5.560 -33.961 1.00 33.81 453 LYS A C 1
ATOM 3365 O O . LYS A 1 453 ? -15.382 5.232 -32.802 1.00 33.81 453 LYS A O 1
ATOM 3370 N N . MET A 1 454 ? -15.827 6.540 -34.564 1.00 33.62 454 MET A N 1
ATOM 3371 C CA . MET A 1 454 ? -16.892 7.283 -33.877 1.00 33.62 454 MET A CA 1
ATOM 3372 C C . MET A 1 454 ? -18.246 6.549 -33.918 1.00 33.62 454 MET A C 1
ATOM 3374 O O . MET A 1 454 ? -19.049 6.684 -32.999 1.00 33.62 454 MET A O 1
ATOM 3378 N N . SER A 1 455 ? -18.474 5.700 -34.927 1.00 28.94 455 SER A N 1
ATOM 3379 C CA . SER A 1 455 ? -19.683 4.867 -35.046 1.00 28.94 455 SER A CA 1
ATOM 3380 C C . SER A 1 455 ? -19.671 3.650 -34.101 1.00 28.94 455 SER A C 1
ATOM 3382 O O . SER A 1 455 ? -20.694 3.314 -33.498 1.00 28.94 455 SER A O 1
ATOM 3384 N N . SER A 1 456 ? -18.507 3.025 -33.874 1.00 35.12 456 SER A N 1
ATOM 3385 C CA . SER A 1 456 ? -18.384 1.893 -32.936 1.00 35.12 456 SER A CA 1
ATOM 3386 C C . SER A 1 456 ? -18.457 2.314 -31.460 1.00 35.12 456 SER A C 1
ATOM 3388 O O . SER A 1 456 ? -18.908 1.532 -30.622 1.00 35.12 456 SER A O 1
ATOM 3390 N N . PHE A 1 457 ? -18.113 3.570 -31.151 1.00 34.84 457 PHE A N 1
ATOM 3391 C CA . PHE A 1 457 ? -18.263 4.166 -29.820 1.00 34.84 457 PHE A CA 1
ATOM 3392 C C . PHE A 1 457 ? -19.736 4.282 -29.386 1.00 34.84 457 PHE A C 1
ATOM 3394 O O . PHE A 1 457 ? -20.061 4.065 -28.219 1.00 34.84 457 PHE A O 1
ATOM 3401 N N . VAL A 1 458 ? -20.649 4.557 -30.327 1.00 34.69 458 VAL A N 1
ATOM 3402 C CA . VAL A 1 458 ? -22.078 4.768 -30.032 1.00 34.69 458 VAL A CA 1
ATOM 3403 C C . VAL A 1 458 ? -22.828 3.444 -29.832 1.00 34.69 458 VAL A C 1
ATOM 3405 O O . VAL A 1 458 ? -23.688 3.356 -28.958 1.00 34.69 458 VAL A O 1
ATOM 3408 N N . ASN A 1 459 ? -22.459 2.378 -30.550 1.00 32.16 459 ASN A N 1
ATOM 3409 C CA . ASN A 1 459 ? -23.093 1.063 -30.380 1.00 32.16 459 ASN A CA 1
ATOM 3410 C C . ASN A 1 459 ? -22.567 0.282 -29.160 1.00 32.16 459 ASN A C 1
ATOM 3412 O O . ASN A 1 459 ? -23.338 -0.432 -28.519 1.00 32.16 459 ASN A O 1
ATOM 3416 N N . GLY A 1 460 ? -21.297 0.465 -28.771 1.00 34.53 460 GLY A N 1
ATOM 3417 C CA . GLY A 1 460 ? -20.749 -0.114 -27.533 1.00 34.53 460 GLY A CA 1
ATOM 3418 C C . GLY A 1 460 ? -21.365 0.478 -26.258 1.00 34.53 460 GLY A C 1
ATOM 3419 O O . GLY A 1 460 ? -21.484 -0.203 -25.240 1.00 34.53 460 GLY A O 1
ATOM 3420 N N . MET A 1 461 ? -21.845 1.723 -26.322 1.00 32.59 461 MET A N 1
ATOM 3421 C CA . MET A 1 461 ? -22.538 2.367 -25.206 1.00 32.59 461 MET A CA 1
ATOM 3422 C C . MET A 1 461 ? -23.916 1.731 -24.932 1.00 32.59 461 MET A C 1
ATOM 3424 O O . MET A 1 461 ? -24.359 1.706 -23.788 1.00 32.59 461 MET A O 1
ATOM 3428 N N . MET A 1 462 ? -24.570 1.147 -25.944 1.00 29.92 462 MET A N 1
ATOM 3429 C CA . MET A 1 462 ? -25.914 0.566 -25.817 1.00 29.92 462 MET A CA 1
ATOM 3430 C C . MET A 1 462 ? -25.914 -0.857 -25.228 1.00 29.92 462 MET A C 1
ATOM 3432 O O . MET A 1 462 ? -26.882 -1.242 -24.575 1.00 29.92 462 MET A O 1
ATOM 3436 N N . GLN A 1 463 ? -24.820 -1.617 -25.371 1.00 31.89 463 GLN A N 1
ATOM 3437 C CA . GLN A 1 463 ? -24.667 -2.926 -24.713 1.00 31.89 463 GLN A CA 1
ATOM 3438 C C . GLN A 1 463 ? -24.385 -2.802 -23.208 1.00 31.89 463 GLN A C 1
ATOM 3440 O O . GLN A 1 463 ? -24.936 -3.572 -22.424 1.00 31.89 463 GLN A O 1
ATOM 3445 N N . ASN A 1 464 ? -23.651 -1.765 -22.789 1.00 33.22 464 ASN A N 1
ATOM 3446 C CA . ASN A 1 464 ? -23.452 -1.457 -21.368 1.00 33.22 464 ASN A CA 1
ATOM 3447 C C . ASN A 1 464 ? -24.756 -1.044 -20.658 1.00 33.22 464 ASN A C 1
ATOM 3449 O O . ASN A 1 464 ? -24.889 -1.247 -19.457 1.00 33.22 464 ASN A O 1
ATOM 3453 N N . VAL A 1 465 ? -25.752 -0.511 -21.378 1.00 34.69 465 VAL A N 1
ATOM 3454 C CA . VAL A 1 465 ? -27.053 -0.121 -20.796 1.00 34.69 465 VAL A CA 1
ATOM 3455 C C . VAL A 1 465 ? -27.946 -1.334 -20.488 1.00 34.69 465 VAL A C 1
ATOM 3457 O O . VAL A 1 465 ? -28.779 -1.261 -19.586 1.00 34.69 465 VAL A O 1
ATOM 3460 N N . VAL A 1 466 ? -27.757 -2.471 -21.166 1.00 36.47 466 VAL A N 1
ATOM 3461 C CA . VAL A 1 466 ? -28.568 -3.682 -20.933 1.00 36.47 466 VAL A CA 1
ATOM 3462 C C . VAL A 1 466 ? -28.029 -4.511 -19.761 1.00 36.47 466 VAL A C 1
ATOM 3464 O O . VAL A 1 466 ? -28.824 -5.028 -18.979 1.00 36.47 466 VAL A O 1
ATOM 3467 N N . GLU A 1 467 ? -26.710 -4.545 -19.544 1.00 33.47 467 GLU A N 1
ATOM 3468 C CA . GLU A 1 467 ? -26.112 -5.160 -18.341 1.00 33.47 467 GLU A CA 1
ATOM 3469 C C . GLU A 1 467 ? -26.377 -4.340 -17.060 1.00 33.47 467 GLU A C 1
ATOM 3471 O O . GLU A 1 467 ? -26.461 -4.902 -15.967 1.00 33.47 467 GLU A O 1
ATOM 3476 N N . ILE A 1 468 ? -26.631 -3.031 -17.194 1.00 35.19 468 ILE A N 1
ATOM 3477 C CA . ILE A 1 468 ? -27.089 -2.141 -16.110 1.00 35.19 468 ILE A CA 1
ATOM 3478 C C . ILE A 1 468 ? -28.563 -2.399 -15.719 1.00 35.19 468 ILE A C 1
ATOM 3480 O O . ILE A 1 468 ? -28.965 -2.088 -14.598 1.00 35.19 468 ILE A O 1
ATOM 3484 N N . ALA A 1 469 ? -29.382 -3.001 -16.591 1.00 34.34 469 ALA A N 1
ATOM 3485 C CA . ALA A 1 469 ? -30.823 -3.158 -16.364 1.00 34.34 469 ALA A CA 1
ATOM 3486 C C . ALA A 1 469 ? -31.240 -4.483 -15.690 1.00 34.34 469 ALA A C 1
ATOM 3488 O O . ALA A 1 469 ? -32.353 -4.566 -15.171 1.00 34.34 469 ALA A O 1
ATOM 3489 N N . THR A 1 470 ? -30.383 -5.513 -15.650 1.00 36.38 470 THR A N 1
ATOM 3490 C CA . THR A 1 470 ? -30.745 -6.836 -15.088 1.00 36.38 470 THR A CA 1
ATOM 3491 C C . THR A 1 470 ? -30.163 -7.141 -13.706 1.00 36.38 470 THR A C 1
ATOM 3493 O O . THR A 1 470 ? -30.358 -8.241 -13.197 1.00 36.38 470 THR A O 1
ATOM 3496 N N . GLY A 1 471 ? -29.512 -6.177 -13.047 1.00 31.00 471 GLY A N 1
ATOM 3497 C CA . GLY A 1 471 ? -29.355 -6.197 -11.585 1.00 31.00 471 GLY A CA 1
ATOM 3498 C C . GLY A 1 471 ? -28.559 -7.368 -10.990 1.00 31.00 471 GLY A C 1
ATOM 3499 O O . GLY A 1 471 ? -28.817 -7.753 -9.851 1.00 31.00 471 GLY A O 1
ATOM 3500 N N . ALA A 1 472 ? -27.575 -7.913 -11.706 1.00 34.06 472 ALA A N 1
ATOM 3501 C CA . ALA A 1 472 ? -26.593 -8.847 -11.151 1.00 34.06 472 ALA A CA 1
ATOM 3502 C C . ALA A 1 472 ? -25.283 -8.101 -10.839 1.00 34.06 472 ALA A C 1
ATOM 3504 O O . ALA A 1 472 ? -24.294 -8.224 -11.549 1.00 34.06 472 ALA A O 1
ATOM 3505 N N . GLY A 1 473 ? -25.298 -7.271 -9.795 1.00 33.62 473 GLY A N 1
ATOM 3506 C CA . GLY A 1 473 ? -24.128 -6.496 -9.374 1.00 33.62 473 GLY A CA 1
ATOM 3507 C C . GLY A 1 473 ? -24.542 -5.225 -8.650 1.00 33.62 473 GLY A C 1
ATOM 3508 O O . GLY A 1 473 ? -24.719 -4.178 -9.264 1.00 33.62 473 GLY A O 1
ATOM 3509 N N . SER A 1 474 ? -24.755 -5.316 -7.338 1.00 38.84 474 SER A N 1
ATOM 3510 C CA . SER A 1 474 ? -25.185 -4.183 -6.520 1.00 38.84 474 SER A CA 1
ATOM 3511 C C . SER A 1 474 ? -24.042 -3.181 -6.307 1.00 38.84 474 SER A C 1
ATOM 3513 O O . SER A 1 474 ? -23.376 -3.191 -5.275 1.00 38.84 474 SER A O 1
ATOM 3515 N N . ASN A 1 475 ? -23.851 -2.279 -7.264 1.00 36.41 475 ASN A N 1
ATOM 3516 C CA . ASN A 1 475 ? -23.112 -1.037 -7.072 1.00 36.41 475 ASN A CA 1
ATOM 3517 C C . ASN A 1 475 ? -24.127 0.096 -7.189 1.00 36.41 475 ASN A C 1
ATOM 3519 O O . ASN A 1 475 ? -24.634 0.356 -8.274 1.00 36.41 475 ASN A O 1
ATOM 3523 N N . GLY A 1 476 ? -24.475 0.715 -6.058 1.00 36.78 476 GLY A N 1
ATOM 3524 C CA . GLY A 1 476 ? -25.508 1.747 -5.932 1.00 36.78 476 GLY A CA 1
ATOM 3525 C C . GLY A 1 476 ? -25.231 3.033 -6.718 1.00 36.78 476 GLY A C 1
ATOM 3526 O O . GLY A 1 476 ? -25.007 4.086 -6.129 1.00 36.78 476 GLY A O 1
ATOM 3527 N N . GLN A 1 477 ? -25.301 2.962 -8.043 1.00 34.34 477 GLN A N 1
ATOM 3528 C CA . GLN A 1 477 ? -25.371 4.095 -8.952 1.00 34.34 477 GLN A CA 1
ATOM 3529 C C . GLN A 1 477 ? -26.600 3.917 -9.845 1.00 34.34 477 GLN A C 1
ATOM 3531 O O . GLN A 1 477 ? -26.611 3.121 -10.778 1.00 34.34 477 GLN A O 1
ATOM 3536 N N . THR A 1 478 ? -27.665 4.658 -9.545 1.00 32.81 478 THR A N 1
ATOM 3537 C CA . THR A 1 478 ? -28.799 4.830 -10.461 1.00 32.81 478 THR A CA 1
ATOM 3538 C C . THR A 1 478 ? -28.461 5.914 -11.495 1.00 32.81 478 THR A C 1
ATOM 3540 O O . THR A 1 478 ? -28.043 7.004 -11.095 1.00 32.81 478 THR A O 1
ATOM 3543 N N . PRO A 1 479 ? -28.686 5.689 -12.803 1.00 34.19 479 PRO A N 1
ATOM 3544 C CA . PRO A 1 479 ? -28.163 6.522 -13.895 1.00 34.19 479 PRO A CA 1
ATOM 3545 C C . PRO A 1 479 ? -28.955 7.823 -14.161 1.00 34.19 479 PRO A C 1
ATOM 3547 O O . PRO A 1 479 ? -28.938 8.347 -15.269 1.00 34.19 479 PRO A O 1
ATOM 3550 N N . LEU A 1 480 ? -29.646 8.370 -13.155 1.00 33.06 480 LEU A N 1
ATOM 3551 C CA . LEU A 1 480 ? -30.453 9.598 -13.276 1.00 33.06 480 LEU A CA 1
ATOM 3552 C C . LEU A 1 480 ? -30.053 10.723 -12.306 1.00 33.06 480 LEU A C 1
ATOM 3554 O O . LEU A 1 480 ? -30.706 11.763 -12.280 1.00 33.06 480 LEU A O 1
ATOM 3558 N N . CYS A 1 481 ? -28.948 10.575 -11.569 1.00 32.50 481 CYS A N 1
ATOM 3559 C CA . CYS A 1 481 ? -28.338 11.683 -10.832 1.00 32.50 481 CYS A CA 1
ATOM 3560 C C . CYS A 1 481 ? -26.917 11.931 -11.337 1.00 32.50 481 CYS A C 1
ATOM 3562 O O . CYS A 1 481 ? -26.045 11.071 -11.236 1.00 32.50 481 CYS A O 1
ATOM 3564 N N . GLY A 1 482 ? -26.709 13.124 -11.895 1.00 29.45 482 GLY A N 1
ATOM 3565 C CA . GLY A 1 482 ? -25.409 13.599 -12.343 1.00 29.45 482 GLY A CA 1
ATOM 3566 C C . GLY A 1 482 ? -24.370 13.653 -11.222 1.00 29.45 482 GLY A C 1
ATOM 3567 O O . GLY A 1 482 ? -24.685 13.701 -10.034 1.00 29.45 482 GLY A O 1
ATOM 3568 N N . THR A 1 483 ? -23.114 13.662 -11.655 1.00 33.00 483 THR A N 1
ATOM 3569 C CA . THR A 1 483 ? -21.882 13.929 -10.903 1.00 33.00 483 THR A CA 1
ATOM 3570 C C . THR A 1 483 ? -22.061 14.848 -9.686 1.00 33.00 483 THR A C 1
ATOM 3572 O O . THR A 1 483 ? -22.065 16.073 -9.812 1.00 33.00 483 THR A O 1
ATOM 3575 N N . ALA A 1 484 ? -22.107 14.271 -8.485 1.00 35.50 484 ALA A N 1
ATOM 3576 C CA . ALA A 1 484 ? -21.880 15.007 -7.245 1.00 35.50 484 ALA A CA 1
ATOM 3577 C C . ALA A 1 484 ? -20.363 15.124 -7.010 1.00 35.50 484 ALA A C 1
ATOM 3579 O O . ALA A 1 484 ? -19.754 14.296 -6.339 1.00 35.50 484 ALA A O 1
ATOM 3580 N N . GLY A 1 485 ? -19.745 16.131 -7.632 1.00 33.41 485 GLY A N 1
ATOM 3581 C CA . GLY A 1 485 ? -18.314 16.426 -7.478 1.00 33.41 485 GLY A CA 1
ATOM 3582 C C . GLY A 1 485 ? -17.831 17.728 -8.126 1.00 33.41 485 GLY A C 1
ATOM 3583 O O . GLY A 1 485 ? -16.737 18.189 -7.818 1.00 33.41 485 GLY A O 1
ATOM 3584 N N . GLN A 1 486 ? -18.636 18.373 -8.972 1.00 34.88 486 GLN A N 1
ATOM 3585 C CA . GLN A 1 486 ? -18.323 19.692 -9.524 1.00 34.88 486 GLN A CA 1
ATOM 3586 C C . GLN A 1 486 ? -19.597 20.526 -9.637 1.00 34.88 486 GLN A C 1
ATOM 3588 O O . GLN A 1 486 ? -20.329 20.341 -10.593 1.00 34.88 486 GLN A O 1
ATOM 3593 N N . MET A 1 487 ? -19.848 21.413 -8.669 1.00 28.75 487 MET A N 1
ATOM 3594 C CA . MET A 1 487 ? -20.617 22.676 -8.748 1.00 28.75 487 MET A CA 1
ATOM 3595 C C . MET A 1 487 ? -20.533 23.308 -7.341 1.00 28.75 487 MET A C 1
ATOM 3597 O O . MET A 1 487 ? -20.909 22.653 -6.382 1.00 28.75 487 MET A O 1
ATOM 3601 N N . GLY A 1 488 ? -20.039 24.515 -7.064 1.00 28.23 488 GLY A N 1
ATOM 3602 C CA . GLY A 1 488 ? -19.443 25.589 -7.847 1.00 28.23 488 GLY A CA 1
ATOM 3603 C C . GLY A 1 488 ? -18.956 26.689 -6.883 1.00 28.23 488 GLY A C 1
ATOM 3604 O O . GLY A 1 488 ? -19.502 26.853 -5.795 1.00 28.23 488 GLY A O 1
ATOM 3605 N N . ALA A 1 489 ? -17.935 27.449 -7.280 1.00 27.17 489 ALA A N 1
ATOM 3606 C CA . ALA A 1 489 ? -17.582 28.728 -6.663 1.00 27.17 489 ALA A CA 1
ATOM 3607 C C . ALA A 1 489 ? -17.108 29.689 -7.762 1.00 27.17 489 ALA A C 1
ATOM 3609 O O . ALA A 1 489 ? -15.919 29.865 -8.013 1.00 27.17 489 ALA A O 1
ATOM 3610 N N . ARG A 1 490 ? -18.075 30.287 -8.463 1.00 29.31 490 ARG A N 1
ATOM 3611 C CA . ARG A 1 490 ? -17.878 31.490 -9.274 1.00 29.31 490 ARG A CA 1
ATOM 3612 C C . ARG A 1 490 ? -18.979 32.463 -8.866 1.00 29.31 490 ARG A C 1
ATOM 3614 O O . ARG A 1 490 ? -20.108 32.352 -9.325 1.00 29.31 490 ARG A O 1
ATOM 3621 N N . SER A 1 491 ? -18.649 33.357 -7.942 1.00 27.38 491 SER A N 1
ATOM 3622 C CA . SER A 1 491 ? -19.467 34.516 -7.598 1.00 27.38 491 SER A CA 1
ATOM 3623 C C . SER A 1 491 ? -18.725 35.744 -8.094 1.00 27.38 491 SER A C 1
ATOM 3625 O O . SER A 1 491 ? -17.690 36.113 -7.548 1.00 27.38 491 SER A O 1
ATOM 3627 N N . THR A 1 492 ? -19.248 36.329 -9.162 1.00 31.50 492 THR A N 1
ATOM 3628 C CA . THR A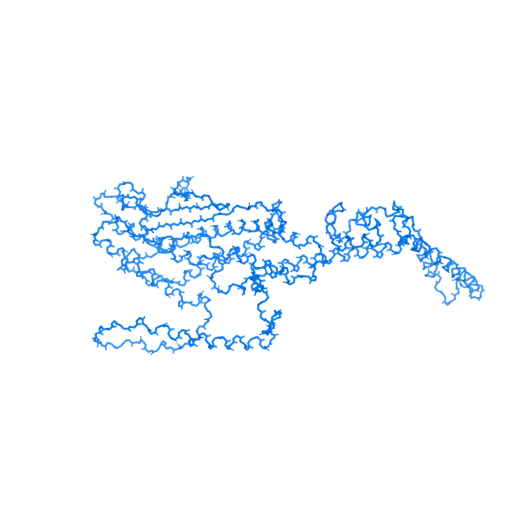 1 492 ? -18.997 37.706 -9.577 1.00 31.50 492 THR A CA 1
ATOM 3629 C C . THR A 1 492 ? -19.579 38.670 -8.546 1.00 31.50 492 THR A C 1
ATOM 3631 O O . THR A 1 492 ? -20.783 38.620 -8.290 1.00 31.50 492 THR A O 1
ATOM 3634 N N . ALA A 1 493 ? -18.739 39.556 -8.021 1.00 31.89 493 ALA A N 1
ATOM 3635 C CA . ALA A 1 493 ? -19.057 40.940 -7.684 1.00 31.89 493 ALA A CA 1
ATOM 3636 C C . ALA A 1 493 ? -17.764 41.747 -7.822 1.00 31.89 493 ALA A C 1
ATOM 3638 O O . ALA A 1 493 ? -16.731 41.251 -7.314 1.00 31.89 493 ALA A O 1
#

Foldseek 3Di:
DDDQPQQLAPDLVDQLAQVLVVCCVQLNCLSSCLSVVHDSLVAALVRDPVLQVLLVVLVVVVVVLVVVVVVQVVQQVVQCVVQVDRSHPVDDNPVPVVCSVVVNQQSDQGSNSHGNVVSVVSSVVSSVQSVLLVVVLVVLLCLQQDDVLLPVVDDDPQLQFVLLVQLLQLLLLLLLQLLQQVLCCCPPPNDTWRFDWDWDDPPPPDIHGDAPDWDDDPQKIKGKTAGAGPDPVSCFLVGHSQSWMWIFIAGDQDDDPDQLSSLLSLVLRVLLVLQVVLSVQLSVQSSVLSVQDDSFPPDPDVVVRQLLVSLVSSVVSVVSSSVVSSCLCVVPPDPPCRSVNSNSCSVSSNGSVCVVCSVVSSNVSSVSVSVSSSDHRTDIGHRNNHSGDPDPSSVRSVVRSVVVSVVSVVSNCVDPSRPDDDPPDDDDPPPPPDDDDDDDDDPDPPPPPPPVVVVVVVVVVVVVVVVVPPPPDPDPDDPPDDDPPDDDDDDDD

Radius of gyration: 36.92 Å; Cα contacts (8 Å, |Δi|>4): 591; chains: 1; bounding box: 90×74×117 Å

Nearest PDB structures (foldseek):
  7nhr-assembly1_D  TM=1.212E-01  e=4.629E+00  Escherichia coli

Sequence (493 aa):
MAQMPFSPCSDPSDCSDQSVKMLGRIFGPVIDSLVAGTDPNAVEAGANILATMFSFFNSGILIIGSLIVSYVAVMGVTNTANDGEAMGKSWSSLWTPVRIVAGGAVLLPTTSGYSFIQLIVLMFALWGIGFANGTYKAGMAIGVLSSDGIVQGVNQAGNFYGLRDFARQYVAVSYCARAANAIYANSGSGSQPAVQSKSTSLGNGQVEQVYDKQTFVDGRTEYTFFLKDRNAVTNLAGGEPFCGTVKLSTYAAQTKTDPIPQALEKVHEQTQLAKVKAAGKLMGELDKWVNSWPATINDPGWDKVDSNRFNTIVRTQEDQIATNLVKEVTDGQSDVDSGLKGFLDTLTKDGWAAAGGWFQRVGMVRGQIANVLAEPVGSVGAPSLAGLPSDARFSLLSNSLTTVTEAIDKKAEEKDAYNGAKPAKADDLASLIPKDPQSDINVGSLRADMDSKMSSFVNGMMQNVVEIATGAGSNGQTPLCGTAGQMGARSTA

Secondary structure (DSSP, 8-state):
-PPPTT-S-SSSSS---HHHHHHHHHH-THHHHHHTT--GGGS-GGG-HHHHHHHHHHHHHHHHHHHHHHHHHHHHHHHHHHHSSTT-TTS-TTHHHHHHHHHHHHHPBPTTSSBHHHHHHHHHHHHHHHHHHHHHHHHHHHHHH-TTHHHHSS--TT-TTSHHHHHHHHHHHHHHHHHHHHHTTTSSSSPPP-EE--EEEEETTEEEE--SEEEEETTEEEEEEE-EE--TTT-GGGG--TT-EEEEEEE-PPP-SSHHHHHHHHHHHHHHHHHHHHHHHHHHHHHHHHTTS-SSTTSTTGGG--THHHHHHHHHHHHHHHHHHHHHHH---SSS--HHHHHHHHHHTT-GGGGGGHHHHHHHHHHHHHHHHHS-SEEEEPP--TT---SHHHHHHHHHHHHHHHHHHHHHHTSTTS-S--PPP---TTS-S------------TTSSSHHHHHHHHHHHHHHHHHTTS--S-----TTS--TT--------

InterPro domains:
  IPR027628 Conjugal transfer/type IV secretion protein DotA/TraY [TIGR04346] (19-481)

Organism: NCBI:txid3144665